Protein AF-A0A934N5L2-F1 (afdb_monomer_lite)

Secondary structure (DSSP, 8-state):
--GGGGPPPEEETTEEEEEEEEEEE--EEEEEEE-TT-S-EEEEEEEE---EEEEEEEEESTTHHHHHHHHHHHHHSSS-EEEEETTTEEEEEEEEEEEEE--TTSTTEEEEEEEEEE-----PPPP---HHHHHHHHHHHHHHHHHHHHHHH---TT--HHHHHHHHHHHHHHHHHHHHHHHHHHHHHHHHHHHHHHHHHHHHTHHHHHT-HHHHHHHHHHHHHHHHHHHHHHHHHHHHHHHHHHHIIIIIIHHHHHHHHHHHHHHHHHHHHHHHHHHHHHHHHHHHHHHHHHHHHHHHHHHHHHHHHHHHHHHHHHHHHHHHHHHHHHHHHHHHHHHHHHHHHHHHHHHHHHHHHHHHHHHHHHHHHHHHHHHHHHHHHHHHHHHTTGGG-----------------TTTTSSSGGGGTTSSSSSGGGGGGTHHHHHHHHHHHHHHHHHHHHHHHHHHHHHHHHHHHHHHHHHHHHHHHHHHHHHHHHHHHHHHHHHHHHHHHHHHHHHHHHHHHHHHH-TTS-SBHHHHHHHHHHHHHHHHHHHHT--HHHHHHHHHHHHHHHHHHHHHGGGSBPEEEE--SS-B-HHHHHHHHHS-GGGHHHHHHHTT-S-TT-BPTTS-EEEE-

Sequence (629 aa):
MTWRNRLQQGSFREIAFFTDQASGQAGRRVAVHEYPQQEAYFAEDLGKKAETERLKMFVSGEDYDLTRDRLMKALNKPGVGKLVHPYLGSMMIQVTDYDWTISTQRGGYCEFNVQYVRAGKRSYPLSSNNSASILSAAIVKAKDTVSKDFAKTFSVDNTASFVEDAARQQLSEGVAVLRTLNGQITGYLNPLSNVANKIDDFVDELDDKLVQPKALADALNSVVEEVFDDMDEMKTVLSGYQHTLDTFVTTTVIGSINDVTTALVTEVNTVIGGIDETATKLTTQMSSAIDVVSTTLTTQVDALVDEIEGATEALAQDINSAVEETVTSLSTQVNSVVDDITTTLSSEVTRVTGQIDELATLLEEQVDEADEALNGLTTSLTENVNAAKQTVDAMVVSLAAETKAVINDAVLALETEVSRVVAEAGDEAASLATDVEALIEEMETRLTDQVKTVIVETTESITTQANAVMNKANAMVASINAELKKEIKTFNRQQEALNSAAMNTLFTATSTLAMAKSMVEQNGLFTTLSEAKKARDLVLSHIDELIEVGTDEAYEAWADLQTAIMRRLDELEPNLAKEAKTQIEQSMPALVMAYDLYGDARRELEFIRRNGIVHPCIVPAGVDLEVLQ

pLDDT: mean 71.9, std 15.27, range [33.72, 94.75]

Radius of gyration: 75.81 Å; chains: 1; bounding box: 177×74×229 Å

Structure (mmCIF, N/CA/C/O backbone):
data_AF-A0A934N5L2-F1
#
_entry.id   AF-A0A934N5L2-F1
#
loop_
_atom_site.group_PDB
_atom_site.id
_atom_site.type_symbol
_atom_site.label_atom_id
_atom_site.label_alt_id
_atom_site.label_comp_id
_atom_si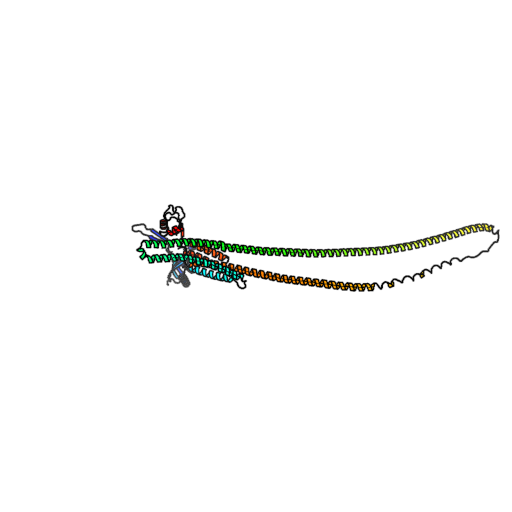te.label_asym_id
_atom_site.label_entity_id
_atom_site.label_seq_id
_atom_site.pdbx_PDB_ins_code
_atom_site.Cartn_x
_atom_site.Cartn_y
_atom_site.Cartn_z
_atom_site.occupancy
_atom_site.B_iso_or_equiv
_atom_site.auth_seq_id
_atom_site.auth_comp_id
_atom_site.auth_asym_id
_atom_site.auth_atom_id
_atom_site.pdbx_PDB_model_num
ATOM 1 N N . MET A 1 1 ? -40.287 -7.059 -64.750 1.00 53.28 1 MET A N 1
ATOM 2 C CA . MET A 1 1 ? -40.037 -5.682 -65.243 1.00 53.28 1 MET A CA 1
ATOM 3 C C . MET A 1 1 ? -39.178 -5.755 -66.497 1.00 53.28 1 MET A C 1
ATOM 5 O O . MET A 1 1 ? -38.284 -6.590 -66.544 1.00 53.28 1 MET A O 1
ATOM 9 N N . THR A 1 2 ? -39.439 -4.919 -67.500 1.00 67.44 2 THR A N 1
ATOM 10 C CA . THR A 1 2 ? -38.643 -4.821 -68.739 1.00 67.44 2 THR A CA 1
ATOM 11 C C . THR A 1 2 ? -37.287 -4.150 -68.511 1.00 67.44 2 THR A C 1
ATOM 13 O O . THR A 1 2 ? -37.140 -3.350 -67.591 1.00 67.44 2 THR A O 1
ATOM 16 N N . TRP A 1 3 ? -36.296 -4.429 -69.370 1.00 67.25 3 TRP A N 1
ATOM 17 C CA . TRP A 1 3 ? -34.944 -3.849 -69.265 1.00 67.25 3 TRP A CA 1
ATOM 18 C C . TRP A 1 3 ? -34.944 -2.314 -69.273 1.00 67.25 3 TRP A C 1
ATOM 20 O O . TRP A 1 3 ? -34.196 -1.709 -68.512 1.00 67.25 3 TRP A O 1
ATOM 30 N N . ARG A 1 4 ? -35.849 -1.699 -70.049 1.00 65.12 4 ARG A N 1
ATOM 31 C CA . ARG A 1 4 ? -36.076 -0.243 -70.099 1.00 65.12 4 ARG A CA 1
ATOM 32 C C . ARG A 1 4 ? -36.361 0.365 -68.721 1.00 65.12 4 ARG A C 1
ATOM 34 O O . ARG A 1 4 ? -35.902 1.461 -68.440 1.00 65.12 4 ARG A O 1
ATOM 41 N N . ASN A 1 5 ? -37.036 -0.370 -67.836 1.00 66.00 5 ASN A N 1
ATOM 42 C CA . ASN A 1 5 ? -37.403 0.075 -66.487 1.00 66.00 5 ASN A CA 1
ATOM 43 C C . ASN A 1 5 ? -36.238 -0.041 -65.483 1.00 66.00 5 ASN A C 1
ATOM 45 O O . ASN A 1 5 ? -36.429 0.232 -64.303 1.00 66.00 5 ASN A O 1
ATOM 49 N N . ARG A 1 6 ? -35.057 -0.499 -65.924 1.00 66.88 6 ARG A N 1
ATOM 50 C CA . ARG A 1 6 ? -33.825 -0.573 -65.119 1.00 66.88 6 ARG A CA 1
ATOM 51 C C . ARG A 1 6 ? -32.748 0.411 -65.586 1.00 66.88 6 ARG A C 1
ATOM 53 O O . ARG A 1 6 ? -31.688 0.460 -64.972 1.00 66.88 6 ARG A O 1
ATOM 60 N N . LEU A 1 7 ? -33.000 1.166 -66.658 1.00 71.38 7 LEU A N 1
ATOM 61 C CA . LEU A 1 7 ? -32.093 2.214 -67.116 1.00 71.38 7 LEU A CA 1
ATOM 62 C C . LEU A 1 7 ? -32.158 3.387 -66.137 1.00 71.38 7 LEU A C 1
ATOM 64 O O . LEU A 1 7 ? -33.215 3.985 -65.947 1.00 71.38 7 LEU A O 1
ATOM 68 N N . GLN A 1 8 ? -31.025 3.709 -65.521 1.00 72.31 8 GLN A N 1
ATOM 69 C CA . GLN A 1 8 ? -30.865 4.928 -64.731 1.00 72.31 8 GLN A CA 1
ATOM 70 C C . GLN A 1 8 ? -30.367 6.066 -65.628 1.00 72.31 8 GLN A C 1
ATOM 72 O O . GLN A 1 8 ? -29.731 5.816 -66.654 1.00 72.31 8 GLN A O 1
ATOM 77 N N . GLN A 1 9 ? -30.636 7.316 -65.244 1.00 82.94 9 GLN A N 1
ATOM 78 C CA . GLN A 1 9 ? -30.026 8.466 -65.909 1.00 82.94 9 GLN A CA 1
ATOM 79 C C . GLN A 1 9 ? -28.503 8.394 -65.743 1.00 82.94 9 GLN A C 1
ATOM 81 O O . GLN A 1 9 ? -28.001 8.117 -64.650 1.00 82.94 9 GLN A O 1
ATOM 86 N N . GLY A 1 10 ? -27.771 8.611 -66.836 1.00 87.50 10 GLY A N 1
ATOM 87 C CA . GLY A 1 10 ? -26.315 8.596 -66.803 1.00 87.50 10 GLY A CA 1
ATOM 88 C C . GLY A 1 10 ? -25.800 9.757 -65.964 1.00 87.50 10 GLY A C 1
ATOM 89 O O . GLY A 1 10 ? -26.337 10.859 -66.052 1.00 87.50 10 GLY A O 1
ATOM 90 N N . SER A 1 11 ? -24.783 9.531 -65.135 1.00 90.69 11 SER A N 1
ATOM 91 C CA . SER A 1 11 ? -24.089 10.638 -64.469 1.00 90.69 11 SER A CA 1
ATOM 92 C C . SER A 1 11 ? -22.627 10.329 -64.178 1.00 90.69 11 SER A C 1
ATOM 94 O O . SER A 1 11 ? -22.262 9.192 -63.879 1.00 90.69 11 SER A O 1
ATOM 96 N N . PHE A 1 12 ? -21.770 11.345 -64.258 1.00 90.69 12 PHE A N 1
ATOM 97 C CA . PHE A 1 12 ? -20.365 11.251 -63.867 1.00 90.69 12 PHE A CA 1
ATOM 98 C C . PHE A 1 12 ? -20.057 12.335 -62.844 1.00 90.69 12 PHE A C 1
ATOM 100 O O . PHE A 1 12 ? -20.289 13.514 -63.102 1.00 90.69 12 PHE A O 1
ATOM 107 N N . ARG A 1 13 ? -19.569 11.926 -61.663 1.00 89.56 13 ARG A N 1
ATOM 108 C CA . ARG A 1 13 ? -19.394 12.816 -60.499 1.00 89.56 13 ARG A CA 1
ATOM 109 C C . ARG A 1 13 ? -20.641 13.692 -60.274 1.00 89.56 13 ARG A C 1
ATOM 111 O O . ARG A 1 13 ? -20.545 14.906 -60.150 1.00 89.56 13 ARG A O 1
ATOM 118 N N . GLU A 1 14 ? -21.801 13.027 -60.271 1.00 87.69 14 GLU A N 1
ATOM 119 C CA . GLU A 1 14 ? -23.146 13.580 -60.012 1.00 87.69 14 GLU A CA 1
ATOM 120 C C . GLU A 1 14 ? -23.700 14.538 -61.086 1.00 87.69 14 GLU A C 1
ATOM 122 O O . GLU A 1 14 ? -24.861 14.931 -61.016 1.00 87.69 14 GLU A O 1
ATOM 127 N N . ILE A 1 15 ? -22.941 14.830 -62.147 1.00 88.94 15 ILE A N 1
ATOM 128 C CA . ILE A 1 15 ? -23.426 15.596 -63.302 1.00 88.94 15 ILE A CA 1
ATOM 129 C C . ILE A 1 15 ? -24.113 14.647 -64.280 1.00 88.94 15 ILE A C 1
ATOM 131 O O . ILE A 1 15 ? -23.499 13.688 -64.752 1.00 88.94 15 ILE A O 1
ATOM 135 N N . ALA A 1 16 ? -25.384 14.916 -64.578 1.00 88.38 16 ALA A N 1
ATOM 136 C CA . ALA A 1 16 ? -26.198 14.092 -65.461 1.00 88.38 16 ALA A CA 1
ATOM 137 C C . ALA A 1 16 ? -25.820 14.243 -66.947 1.00 88.38 16 ALA A C 1
ATOM 139 O O . ALA A 1 16 ? -25.494 15.333 -67.416 1.00 88.38 16 ALA A O 1
ATOM 140 N N . PHE A 1 17 ? -25.924 13.143 -67.694 1.00 89.81 17 PHE A N 1
ATOM 141 C CA . PHE A 1 17 ? -25.752 13.076 -69.144 1.00 89.81 17 PHE A CA 1
ATOM 142 C C . PHE A 1 17 ? -26.721 12.057 -69.765 1.00 89.81 17 PHE A C 1
ATOM 144 O O . PHE A 1 17 ? -27.240 11.160 -69.093 1.00 89.81 17 PHE A O 1
ATOM 151 N N . PHE A 1 18 ? -26.920 12.154 -71.076 1.00 87.56 18 PHE A N 1
ATOM 152 C CA . PHE A 1 18 ? -27.584 11.128 -71.879 1.00 87.56 18 PHE A CA 1
ATOM 153 C C . PHE A 1 18 ? -26.541 10.249 -72.582 1.00 87.56 18 PHE A C 1
ATOM 155 O O . PHE A 1 18 ? -25.443 10.709 -72.884 1.00 87.56 18 PHE A O 1
ATOM 162 N N . THR A 1 19 ? -26.855 8.977 -72.830 1.00 85.69 19 THR A N 1
ATOM 163 C CA . THR A 1 19 ? -25.956 8.036 -73.522 1.00 85.69 19 THR A CA 1
ATOM 164 C C . THR A 1 19 ? -26.454 7.774 -74.934 1.00 85.69 19 THR A C 1
ATOM 166 O O . THR A 1 19 ? -27.602 7.376 -75.108 1.00 85.69 19 THR A O 1
ATOM 169 N N . ASP A 1 20 ? -25.565 7.941 -75.911 1.00 84.44 20 ASP A N 1
ATOM 170 C CA . ASP A 1 20 ? -25.785 7.563 -77.309 1.00 84.44 20 ASP A CA 1
ATOM 171 C C . ASP A 1 20 ? -25.243 6.147 -77.569 1.00 84.44 20 ASP A C 1
ATOM 173 O O . ASP A 1 20 ? -25.974 5.251 -77.987 1.00 84.44 20 ASP A O 1
ATOM 177 N N . GLN A 1 21 ? -23.978 5.896 -77.208 1.00 84.06 21 GLN A N 1
ATOM 178 C CA . GLN A 1 21 ? -23.312 4.610 -77.431 1.00 84.06 21 GLN A CA 1
ATOM 179 C C . GLN A 1 21 ? -22.372 4.249 -76.274 1.00 84.06 21 GLN A C 1
ATOM 181 O O . GLN A 1 21 ? -21.679 5.104 -75.730 1.00 84.06 21 GLN A O 1
ATOM 186 N N . ALA A 1 22 ? -22.296 2.963 -75.934 1.00 84.06 22 ALA A N 1
ATOM 187 C CA . ALA A 1 22 ? -21.288 2.413 -75.031 1.00 84.06 22 ALA A CA 1
ATOM 188 C C . ALA A 1 22 ? -20.565 1.245 -75.715 1.00 84.06 22 ALA A C 1
ATOM 190 O O . ALA A 1 22 ? -21.189 0.446 -76.413 1.00 84.06 22 ALA A O 1
ATOM 191 N N . SER A 1 23 ? -19.251 1.151 -75.526 1.00 83.12 23 SER A N 1
ATOM 192 C CA . SER A 1 23 ? -18.405 0.088 -76.079 1.00 83.12 23 SER A CA 1
ATOM 193 C C . SER A 1 23 ? -17.188 -0.152 -75.182 1.00 83.12 23 SER A C 1
ATOM 195 O O . SER A 1 23 ? -16.874 0.667 -74.320 1.00 83.12 23 SER A O 1
ATOM 197 N N . GLY A 1 24 ? -16.477 -1.262 -75.365 1.00 82.12 24 GLY A N 1
ATOM 198 C CA . GLY A 1 24 ? -15.256 -1.518 -74.607 1.00 82.12 24 GLY A CA 1
ATOM 199 C C . GLY A 1 24 ? -14.508 -2.757 -75.066 1.00 82.12 24 GLY A C 1
ATOM 200 O O . GLY A 1 24 ? -15.051 -3.600 -75.779 1.00 82.12 24 GLY A O 1
ATOM 201 N N . GLN A 1 25 ? -13.250 -2.855 -74.646 1.00 77.38 25 GLN A N 1
ATOM 202 C CA . GLN A 1 25 ? -12.396 -4.017 -74.868 1.00 77.38 25 GLN A CA 1
ATOM 203 C C . GLN A 1 25 ? -12.019 -4.647 -73.525 1.00 77.38 25 GLN A C 1
ATOM 205 O O . GLN A 1 25 ? -11.412 -4.003 -72.667 1.00 77.38 25 GLN A O 1
ATOM 210 N N . ALA A 1 26 ? -12.360 -5.925 -73.376 1.00 75.19 26 ALA A N 1
ATOM 211 C CA . ALA A 1 26 ? -12.027 -6.764 -72.233 1.00 75.19 26 ALA A CA 1
ATOM 212 C C . ALA A 1 26 ? -11.230 -7.993 -72.694 1.00 75.19 26 ALA A C 1
ATOM 214 O O . ALA A 1 26 ? -11.285 -8.379 -73.861 1.00 75.19 26 ALA A O 1
ATOM 215 N N . GLY A 1 27 ? -10.477 -8.605 -71.782 1.00 80.69 27 GLY A N 1
ATOM 216 C CA . GLY A 1 27 ? -9.679 -9.794 -72.072 1.00 80.69 27 GLY A CA 1
ATOM 217 C C . GLY A 1 27 ? -8.611 -10.055 -71.015 1.00 80.69 27 GLY A C 1
ATOM 218 O O . GLY A 1 27 ? -8.609 -9.455 -69.936 1.00 80.69 27 GLY A O 1
ATOM 219 N N . ARG A 1 28 ? -7.674 -10.942 -71.343 1.00 82.56 28 ARG A N 1
ATOM 220 C CA . ARG A 1 28 ? -6.502 -11.269 -70.520 1.00 82.56 28 ARG A CA 1
ATOM 221 C C . ARG A 1 28 ? -5.223 -10.925 -71.283 1.00 82.56 28 ARG A C 1
ATOM 223 O O . ARG A 1 28 ? -5.256 -10.757 -72.503 1.00 82.56 28 ARG A O 1
ATOM 230 N N . ARG A 1 29 ? -4.122 -10.711 -70.566 1.00 82.88 29 ARG A N 1
ATOM 231 C CA . ARG A 1 29 ? -2.786 -10.656 -71.161 1.00 82.88 29 ARG A CA 1
ATOM 232 C C . ARG A 1 29 ? -2.342 -12.101 -71.338 1.00 82.88 29 ARG A C 1
ATOM 234 O O . ARG A 1 29 ? -2.406 -12.860 -70.381 1.00 82.88 29 ARG A O 1
ATOM 241 N N . VAL A 1 30 ? -1.932 -12.468 -72.543 1.00 82.75 30 VAL A N 1
ATOM 242 C CA . VAL A 1 30 ? -1.447 -13.814 -72.843 1.00 82.75 30 VAL A CA 1
ATOM 243 C C . VAL A 1 30 ? -0.127 -13.670 -73.583 1.00 82.75 30 VAL A C 1
ATOM 245 O O . VAL A 1 30 ? -0.075 -12.937 -74.573 1.00 82.75 30 VAL A O 1
ATOM 248 N N . ALA A 1 31 ? 0.924 -14.318 -73.090 1.00 81.19 31 ALA A N 1
ATOM 249 C CA . ALA A 1 31 ? 2.164 -14.495 -73.834 1.00 81.19 31 ALA A CA 1
ATOM 250 C C . ALA A 1 31 ? 2.048 -15.785 -74.651 1.00 81.19 31 ALA A C 1
ATOM 252 O O . ALA A 1 31 ? 1.687 -16.828 -74.111 1.00 81.19 31 ALA A O 1
ATOM 253 N N . VAL A 1 32 ? 2.299 -15.705 -75.957 1.00 86.69 32 VAL A N 1
ATOM 254 C CA . VAL A 1 32 ? 2.282 -16.872 -76.846 1.00 86.69 32 VAL A CA 1
ATOM 2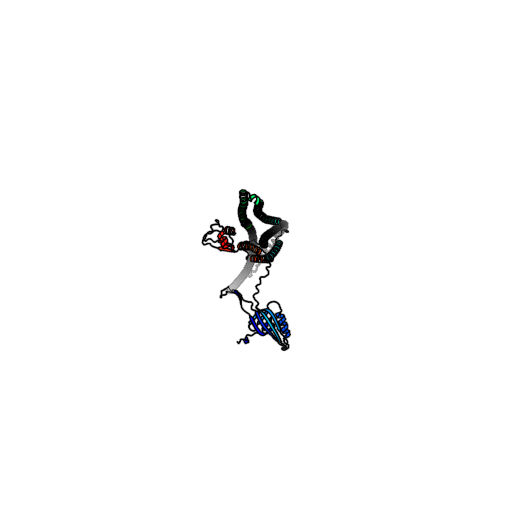55 C C . VAL A 1 32 ? 3.722 -17.237 -77.172 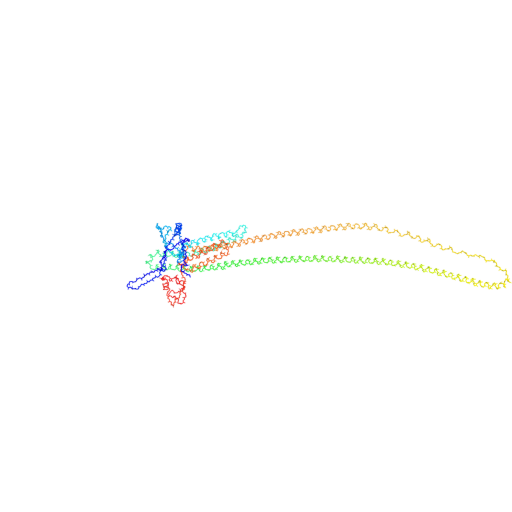1.00 86.69 32 VAL A C 1
ATOM 257 O O . VAL A 1 32 ? 4.490 -16.395 -77.635 1.00 86.69 32 VAL A O 1
ATOM 260 N N . HIS A 1 33 ? 4.077 -18.486 -76.896 1.00 81.94 33 HIS A N 1
ATOM 261 C CA . HIS A 1 33 ? 5.398 -19.053 -77.116 1.00 81.94 33 HIS A CA 1
ATOM 262 C C . HIS A 1 33 ? 5.305 -20.042 -78.277 1.00 81.94 33 HIS A C 1
ATOM 264 O O . HIS A 1 33 ? 4.678 -21.099 -78.169 1.00 81.94 33 HIS A O 1
ATOM 270 N N . GLU A 1 34 ? 5.907 -19.658 -79.398 1.00 84.00 34 GLU A N 1
ATOM 271 C CA . GLU A 1 34 ? 5.961 -20.434 -80.635 1.00 84.00 34 GLU A CA 1
ATOM 272 C C . GLU A 1 34 ? 7.341 -21.096 -80.749 1.00 84.00 34 GLU A C 1
ATOM 274 O O . GLU A 1 34 ? 8.369 -20.438 -80.567 1.00 84.00 34 GLU A O 1
ATOM 279 N N . TYR A 1 35 ? 7.375 -22.399 -81.038 1.00 78.62 35 TYR A N 1
ATOM 280 C CA . TYR A 1 35 ? 8.614 -23.177 -81.109 1.00 78.62 35 TYR A CA 1
ATOM 281 C C . TYR A 1 35 ? 8.936 -23.557 -82.567 1.00 78.62 35 TYR A C 1
ATOM 283 O O . TYR A 1 35 ? 8.044 -24.019 -83.284 1.00 78.62 35 TYR A O 1
ATOM 291 N N . PRO A 1 36 ? 10.189 -23.397 -83.042 1.00 75.44 36 PRO A N 1
ATOM 292 C CA . PRO A 1 36 ? 10.544 -23.712 -84.424 1.00 75.44 36 PRO A CA 1
ATOM 293 C C . PRO A 1 36 ? 10.190 -25.150 -84.828 1.00 75.44 36 PRO A C 1
ATOM 295 O O . PRO A 1 36 ? 10.470 -26.096 -84.097 1.00 75.44 36 PRO A O 1
ATOM 298 N N . GLN A 1 37 ? 9.617 -25.301 -86.027 1.00 69.88 37 GLN A N 1
ATOM 299 C CA . GLN A 1 37 ? 9.173 -26.579 -86.611 1.00 69.88 37 GLN A CA 1
ATOM 300 C C . GLN A 1 37 ? 8.076 -27.333 -85.828 1.00 69.88 37 GLN A C 1
ATOM 302 O O . GLN A 1 37 ? 7.830 -28.502 -86.117 1.00 69.88 37 GLN A O 1
ATOM 307 N N . GLN A 1 38 ? 7.374 -26.684 -84.892 1.00 77.62 38 GLN A N 1
ATOM 308 C CA . GLN A 1 38 ? 6.183 -27.245 -84.244 1.00 77.62 38 GLN A CA 1
ATOM 309 C C . GLN A 1 38 ? 4.919 -26.481 -84.655 1.00 77.62 38 GLN A C 1
ATOM 311 O O . GLN A 1 38 ? 4.909 -25.256 -84.695 1.00 77.62 38 GLN A O 1
ATOM 316 N N . GLU A 1 39 ? 3.832 -27.209 -84.927 1.00 74.06 39 GLU A N 1
ATOM 317 C CA . GLU A 1 39 ? 2.498 -26.625 -85.162 1.00 74.06 39 GLU A CA 1
ATOM 318 C C . GLU A 1 39 ? 1.743 -26.334 -83.847 1.00 74.06 39 GLU A C 1
ATOM 320 O O . GLU A 1 39 ? 0.674 -25.725 -83.853 1.00 74.06 39 GLU A O 1
ATOM 325 N N . ALA A 1 40 ? 2.300 -26.762 -82.708 1.00 66.94 40 ALA A N 1
ATOM 326 C CA . ALA A 1 40 ? 1.777 -26.502 -81.373 1.00 66.94 40 ALA A CA 1
ATOM 327 C C . ALA A 1 40 ? 2.488 -25.303 -80.722 1.00 66.94 40 ALA A C 1
ATOM 329 O O . ALA A 1 40 ? 3.711 -25.182 -80.776 1.00 66.94 40 ALA A O 1
ATOM 330 N N . TYR A 1 41 ? 1.709 -24.448 -80.062 1.00 81.88 41 TYR A N 1
ATOM 331 C CA . TYR A 1 41 ? 2.167 -23.256 -79.349 1.00 81.88 41 TYR A CA 1
ATOM 332 C C . TYR A 1 41 ? 1.695 -23.293 -77.890 1.00 81.88 41 TYR A C 1
ATOM 334 O O . TYR A 1 41 ? 0.636 -23.845 -77.582 1.00 81.88 41 TYR A O 1
ATOM 342 N N . PHE A 1 42 ? 2.465 -22.689 -76.984 1.00 81.12 42 PHE A N 1
ATOM 343 C CA . PHE A 1 42 ? 2.082 -22.530 -75.577 1.00 81.12 42 PHE A CA 1
ATOM 344 C C . PHE A 1 42 ? 1.564 -21.110 -75.311 1.00 81.12 42 PHE A C 1
ATOM 346 O O . PHE A 1 42 ? 2.017 -20.153 -75.936 1.00 81.12 42 PHE A O 1
ATOM 353 N N . ALA A 1 43 ? 0.601 -20.966 -74.400 1.00 82.62 43 ALA A N 1
ATOM 354 C CA . ALA A 1 43 ? -0.070 -19.701 -74.111 1.00 82.62 43 ALA A CA 1
ATOM 355 C C . ALA A 1 43 ? -0.133 -19.456 -72.593 1.00 82.62 43 ALA A C 1
ATOM 357 O O . ALA A 1 43 ? -0.959 -20.048 -71.899 1.00 82.62 43 ALA A O 1
ATOM 358 N N . GLU A 1 44 ? 0.736 -18.583 -72.082 1.00 81.50 44 GLU A N 1
ATOM 359 C CA . GLU A 1 44 ? 0.822 -18.244 -70.659 1.00 81.50 44 GLU A CA 1
ATOM 360 C C . GLU A 1 44 ? -0.108 -17.072 -70.307 1.00 81.50 44 GLU A C 1
ATOM 362 O O . GLU A 1 44 ? -0.069 -16.014 -70.938 1.00 81.50 44 GLU A O 1
ATOM 367 N N . ASP A 1 45 ? -0.946 -17.236 -69.280 1.00 81.50 45 ASP A N 1
ATOM 368 C CA . ASP A 1 45 ? -1.931 -16.237 -68.855 1.00 81.50 45 ASP A CA 1
ATOM 369 C C . ASP A 1 45 ? -1.348 -15.252 -67.825 1.00 81.50 45 ASP A C 1
ATOM 371 O O . ASP A 1 45 ? -1.404 -15.464 -66.613 1.00 81.50 45 ASP A O 1
ATOM 375 N N . LEU A 1 46 ? -0.861 -14.113 -68.318 1.00 77.81 46 LEU A N 1
ATOM 376 C CA . LEU A 1 46 ? -0.299 -13.004 -67.534 1.00 77.81 46 LEU A CA 1
ATOM 377 C C . LEU A 1 46 ? -1.382 -12.097 -66.898 1.00 77.81 46 LEU A C 1
ATOM 379 O O . LEU A 1 46 ? -1.206 -10.882 -66.728 1.00 77.81 46 LEU A O 1
ATOM 383 N N . GL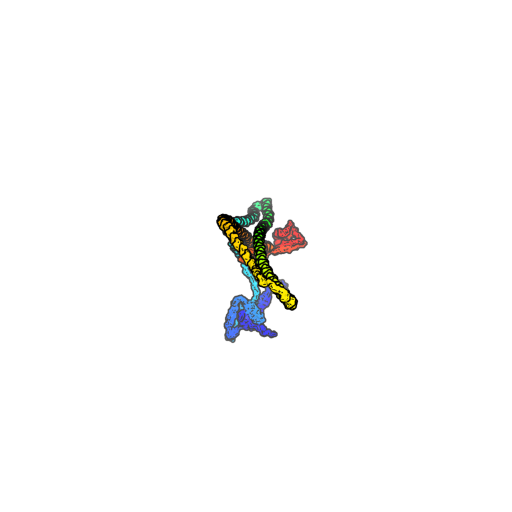Y A 1 47 ? -2.534 -12.676 -66.553 1.00 77.06 47 GLY A N 1
ATOM 384 C CA . GLY A 1 47 ? -3.602 -12.044 -65.783 1.00 77.06 47 GLY A CA 1
ATOM 385 C C . GLY A 1 47 ? -4.553 -11.154 -66.591 1.00 77.06 47 GLY A C 1
ATOM 386 O O . GLY A 1 47 ? -4.474 -11.009 -67.811 1.00 77.06 47 GLY A O 1
ATOM 387 N N . LYS A 1 48 ? -5.514 -10.529 -65.900 1.00 76.00 48 LYS A N 1
ATOM 388 C CA . LYS A 1 48 ? -6.551 -9.710 -66.551 1.00 76.00 48 LYS A CA 1
ATOM 389 C C . LYS A 1 48 ? -5.940 -8.479 -67.243 1.00 76.00 48 LYS A C 1
ATOM 391 O O . LYS A 1 48 ? -5.176 -7.726 -66.636 1.00 76.00 48 LYS A O 1
ATOM 396 N N . LYS A 1 49 ? -6.309 -8.239 -68.507 1.00 77.06 49 LYS A N 1
ATOM 397 C CA . LYS A 1 49 ? -5.954 -7.009 -69.232 1.00 77.06 49 LYS A CA 1
ATOM 398 C C . LYS A 1 49 ? -6.782 -5.852 -68.664 1.00 77.06 49 LYS A C 1
ATOM 400 O O . LYS A 1 49 ? -7.934 -6.050 -68.284 1.00 77.06 49 LYS A O 1
ATOM 405 N N . ALA A 1 50 ? -6.208 -4.650 -68.608 1.00 69.38 50 ALA A N 1
ATOM 406 C CA . ALA A 1 50 ? -6.946 -3.463 -68.185 1.00 69.38 50 ALA A CA 1
ATOM 407 C C . ALA A 1 50 ? -8.125 -3.209 -69.142 1.00 69.38 50 ALA A C 1
ATOM 409 O O . ALA A 1 50 ? -7.923 -2.939 -70.328 1.00 69.38 50 ALA A O 1
ATOM 410 N N . GLU A 1 51 ? -9.348 -3.336 -68.627 1.00 78.81 51 GLU A N 1
ATOM 411 C CA . GLU A 1 51 ? -10.575 -3.098 -69.388 1.00 78.81 51 GLU A CA 1
ATOM 412 C C . GLU A 1 51 ? -10.657 -1.621 -69.748 1.00 78.81 51 GLU A C 1
ATOM 414 O O . GLU A 1 51 ? -10.697 -0.760 -68.867 1.00 78.81 51 GLU A O 1
ATOM 419 N N . THR A 1 52 ? -10.647 -1.349 -71.050 1.00 81.25 52 THR A N 1
ATOM 420 C CA . THR A 1 52 ? -10.708 0.006 -71.592 1.00 81.25 52 THR A CA 1
ATOM 421 C C . THR A 1 52 ? -12.059 0.182 -72.262 1.00 81.25 52 THR A C 1
ATOM 423 O O . THR A 1 52 ? -12.361 -0.474 -73.261 1.00 81.25 52 THR A O 1
ATOM 426 N N . GLU A 1 53 ? -12.885 1.037 -71.678 1.00 88.12 53 GLU A N 1
ATOM 427 C CA . GLU A 1 53 ? -14.254 1.311 -72.105 1.00 88.12 53 GLU A CA 1
ATOM 428 C C . GLU A 1 53 ? -14.337 2.711 -72.729 1.00 88.12 53 GLU A C 1
ATOM 430 O O . GLU A 1 53 ? -13.532 3.599 -72.434 1.00 88.12 53 GLU A O 1
ATOM 435 N N . ARG A 1 54 ? -15.299 2.895 -73.635 1.00 89.38 54 ARG A N 1
ATOM 436 C CA . ARG A 1 54 ? -15.611 4.160 -74.305 1.00 89.38 54 ARG A CA 1
ATOM 437 C C . ARG A 1 54 ? -17.107 4.415 -74.230 1.00 89.38 54 ARG A C 1
ATOM 439 O O . ARG A 1 54 ? -17.905 3.602 -74.707 1.00 89.38 54 ARG A O 1
ATOM 446 N N . LEU A 1 55 ? -17.470 5.557 -73.659 1.00 91.38 55 LEU A N 1
ATOM 447 C CA . LEU A 1 55 ? -18.848 5.996 -73.484 1.00 91.38 55 LEU A CA 1
ATOM 448 C C . LEU A 1 55 ? -19.073 7.303 -74.245 1.00 91.38 55 LEU A C 1
ATOM 450 O O . LEU A 1 55 ? -18.562 8.357 -73.865 1.00 91.38 55 LEU A O 1
ATOM 454 N N . LYS A 1 56 ? -19.873 7.209 -75.307 1.00 91.12 56 LYS A N 1
ATOM 455 C CA . LYS A 1 56 ? -20.379 8.331 -76.090 1.00 91.12 56 LYS A CA 1
ATOM 456 C C . LYS A 1 56 ? -21.629 8.866 -75.398 1.00 91.12 56 LYS A C 1
ATOM 458 O O . LYS A 1 56 ? -22.692 8.236 -75.404 1.00 91.12 56 LYS A O 1
ATOM 463 N N . MET A 1 57 ? -21.469 10.006 -74.746 1.00 90.88 57 MET A N 1
ATOM 464 C CA . MET A 1 57 ? -22.501 10.703 -73.989 1.00 90.88 57 MET A CA 1
ATOM 465 C C . MET A 1 57 ? -22.765 12.084 -74.591 1.00 90.88 57 MET A C 1
ATOM 467 O O . MET A 1 57 ? -21.943 12.618 -75.331 1.00 90.88 57 MET A O 1
ATOM 471 N N . PHE A 1 58 ? -23.904 12.681 -74.268 1.00 90.88 58 PHE A N 1
ATOM 472 C CA . PHE A 1 58 ? -24.212 14.049 -74.662 1.00 90.88 58 PHE A CA 1
ATOM 473 C C . PHE A 1 58 ? -24.965 14.799 -73.567 1.00 90.88 58 PHE A C 1
ATOM 475 O O . PHE A 1 58 ? -25.668 14.213 -72.738 1.00 90.88 58 PHE A O 1
ATOM 482 N N . VAL A 1 59 ? -24.819 16.120 -73.594 1.00 89.62 59 VAL A N 1
ATOM 483 C CA . VAL A 1 59 ? -25.616 17.067 -72.811 1.00 89.62 59 VAL A CA 1
ATOM 484 C C . VAL A 1 59 ? -26.440 17.906 -73.780 1.00 89.62 59 VAL A C 1
ATOM 486 O O . VAL A 1 59 ? -25.942 18.350 -74.817 1.00 89.62 59 VAL A O 1
ATOM 489 N N . SER A 1 60 ? -27.724 18.077 -73.475 1.00 86.38 60 SER A N 1
ATOM 490 C CA . SER A 1 60 ? -28.657 18.820 -74.318 1.00 86.38 60 SER A CA 1
ATOM 491 C C . SER A 1 60 ? -29.795 19.395 -73.480 1.00 86.38 60 SER A C 1
ATOM 493 O O . SER A 1 60 ? -30.193 18.791 -72.483 1.00 86.38 60 SER A O 1
ATOM 495 N N . GLY A 1 61 ? -30.272 20.575 -73.869 1.00 84.06 61 GLY A N 1
ATOM 496 C CA . GLY A 1 61 ? -31.226 21.390 -73.123 1.00 84.06 61 GLY A CA 1
ATOM 497 C C . GLY A 1 61 ? -30.973 22.879 -73.358 1.00 84.06 61 GLY A C 1
ATOM 498 O O . GLY A 1 61 ? -30.181 23.246 -74.225 1.00 84.06 61 GLY A O 1
ATOM 499 N N . GLU A 1 62 ? -31.634 23.724 -72.571 1.00 83.19 62 GLU A N 1
ATOM 500 C CA . GLU A 1 62 ? -31.434 25.179 -72.592 1.00 83.19 62 GLU A CA 1
ATOM 501 C C . GLU A 1 62 ? -30.060 25.526 -71.977 1.00 83.19 62 GLU A C 1
ATOM 503 O O . GLU A 1 62 ? -29.173 26.000 -72.684 1.00 83.19 62 GLU A O 1
ATOM 508 N N . ASP A 1 63 ? -29.806 25.094 -70.734 1.00 85.81 63 ASP A N 1
ATOM 509 C CA . ASP A 1 63 ? -28.518 25.212 -70.017 1.00 85.81 63 ASP A CA 1
ATOM 510 C C . ASP A 1 63 ? -27.457 24.155 -70.429 1.00 85.81 63 ASP A C 1
ATOM 512 O O . ASP A 1 63 ? -26.700 23.628 -69.594 1.00 85.81 63 ASP A O 1
ATOM 516 N N . TYR A 1 64 ? -27.412 23.752 -71.705 1.00 84.81 64 TYR A N 1
ATOM 517 C CA . TYR A 1 64 ? -26.503 22.680 -72.148 1.00 84.81 64 TYR A CA 1
ATOM 518 C C . TYR A 1 64 ? -25.017 23.060 -72.005 1.00 84.81 64 TYR A C 1
ATOM 520 O O . TYR A 1 64 ? -24.179 22.186 -71.791 1.00 84.81 64 TYR A O 1
ATOM 528 N N . ASP A 1 65 ? -24.687 24.349 -72.094 1.00 83.06 65 ASP A N 1
ATOM 529 C CA . ASP A 1 65 ? -23.336 24.906 -72.020 1.00 83.06 65 ASP A CA 1
ATOM 530 C C . ASP A 1 65 ? -22.824 24.984 -70.572 1.00 83.06 65 ASP A C 1
ATOM 532 O O . ASP A 1 65 ? -21.702 24.561 -70.288 1.00 83.06 65 ASP A O 1
ATOM 536 N N . LEU A 1 66 ? -23.673 25.400 -69.628 1.00 88.44 66 LEU A N 1
ATOM 537 C CA . LEU A 1 66 ? -23.396 25.319 -68.192 1.00 88.44 66 LEU A CA 1
ATOM 538 C C . LEU A 1 66 ? -23.201 23.861 -67.753 1.00 88.44 66 LEU A C 1
ATOM 540 O O . LEU A 1 66 ? -22.343 23.561 -66.917 1.00 88.44 66 LEU A O 1
ATOM 544 N N . THR A 1 67 ? -23.971 22.939 -68.335 1.00 85.25 67 THR A N 1
ATOM 545 C CA . THR A 1 67 ? -23.858 21.498 -68.067 1.00 85.25 67 THR A CA 1
ATOM 546 C C . THR A 1 67 ? -22.586 20.909 -68.692 1.00 85.25 67 THR A C 1
ATOM 548 O O . THR A 1 67 ? -21.858 20.184 -68.010 1.00 85.25 67 THR A O 1
ATOM 551 N N . ARG A 1 68 ? -22.251 21.288 -69.936 1.00 91.06 68 ARG A N 1
ATOM 552 C CA . ARG A 1 68 ? -20.983 20.972 -70.623 1.00 91.06 68 ARG A CA 1
ATOM 553 C C . ARG A 1 68 ? -19.782 21.399 -69.783 1.00 91.06 68 ARG A C 1
ATOM 555 O O . ARG A 1 68 ? -18.913 20.577 -69.511 1.00 91.06 68 ARG A O 1
ATOM 562 N N . ASP A 1 69 ? -19.746 22.648 -69.325 1.00 90.19 69 ASP A N 1
ATOM 563 C CA . ASP A 1 69 ? -18.595 23.193 -68.596 1.00 90.19 69 ASP A CA 1
ATOM 564 C C . ASP A 1 69 ? -18.414 22.549 -67.220 1.00 90.19 69 ASP A C 1
ATOM 566 O O . ASP A 1 69 ? -17.283 22.347 -66.769 1.00 90.19 69 ASP A O 1
ATOM 570 N N . ARG A 1 70 ? -19.516 22.181 -66.552 1.00 90.75 70 ARG A N 1
ATOM 571 C CA . ARG A 1 70 ? -19.473 21.354 -65.337 1.00 90.75 70 ARG A CA 1
ATOM 572 C C . ARG A 1 70 ? -18.900 19.970 -65.648 1.00 90.75 70 ARG A C 1
ATOM 574 O O . ARG A 1 70 ? -18.004 19.525 -64.931 1.00 90.75 70 ARG A O 1
ATOM 581 N N . LEU A 1 71 ? -19.363 19.314 -66.715 1.00 89.88 71 LEU A N 1
ATOM 582 C CA . LEU A 1 71 ? -18.912 17.975 -67.100 1.00 89.88 71 LEU A CA 1
ATOM 583 C C . LEU A 1 71 ? -17.426 17.963 -67.493 1.00 89.88 71 LEU A C 1
ATOM 585 O O . LEU A 1 71 ? -16.680 17.137 -66.977 1.00 89.88 71 LEU A O 1
ATOM 589 N N . MET A 1 72 ? -16.954 18.934 -68.281 1.00 91.38 72 MET A N 1
ATOM 590 C CA . MET A 1 72 ? -15.527 19.110 -68.603 1.00 91.38 72 MET A CA 1
ATOM 591 C C . MET A 1 72 ? -14.672 19.310 -67.345 1.00 91.38 72 MET A C 1
ATOM 593 O O . MET A 1 72 ? -13.643 18.656 -67.181 1.00 91.38 72 MET A O 1
ATOM 597 N N . LYS A 1 73 ? -15.114 20.153 -66.399 1.00 90.38 73 LYS A N 1
ATOM 598 C CA . LYS A 1 73 ? -14.431 20.332 -65.103 1.00 90.38 73 LYS A CA 1
ATOM 599 C C . LYS A 1 73 ? -14.408 19.042 -64.277 1.00 90.38 73 LYS A C 1
ATOM 601 O O . LYS A 1 73 ? -13.419 18.775 -63.597 1.00 90.38 73 LYS A O 1
ATOM 606 N N . ALA A 1 74 ? -15.456 18.222 -64.345 1.00 90.44 74 ALA A N 1
ATOM 607 C CA . ALA A 1 74 ? -15.501 16.933 -63.665 1.00 90.44 74 ALA A CA 1
ATOM 608 C C . ALA A 1 74 ? -14.623 15.863 -64.329 1.00 90.44 74 ALA A C 1
ATOM 610 O O . ALA A 1 74 ? -14.005 15.092 -63.597 1.00 90.44 74 ALA A O 1
ATOM 611 N N . LEU A 1 75 ? -14.532 15.828 -65.662 1.00 89.44 75 LEU A N 1
ATOM 612 C CA . LEU A 1 75 ? -13.623 14.954 -66.418 1.00 89.44 75 LEU A CA 1
ATOM 613 C C . LEU A 1 75 ? -12.151 15.327 -66.158 1.00 89.44 75 LEU A C 1
ATOM 615 O O . LEU A 1 75 ? -11.341 14.445 -65.892 1.00 89.44 75 LEU A O 1
ATOM 619 N N . ASN A 1 76 ? -11.831 16.626 -66.122 1.00 89.38 76 ASN A N 1
ATOM 620 C CA . ASN A 1 76 ? -10.475 17.140 -65.880 1.00 89.38 76 ASN A CA 1
ATOM 621 C C . ASN A 1 76 ? -10.008 17.056 -64.411 1.00 89.38 76 ASN A C 1
ATOM 623 O O . ASN A 1 76 ? -8.816 17.190 -64.137 1.00 89.38 76 ASN A O 1
ATOM 627 N N . LYS A 1 77 ? -10.914 16.880 -63.438 1.00 86.50 77 LYS A N 1
ATOM 628 C CA . LYS A 1 77 ? -10.550 16.820 -62.010 1.00 86.50 77 LYS A CA 1
ATOM 629 C C . LYS A 1 77 ? -9.734 15.541 -61.720 1.00 86.50 77 LYS A C 1
ATOM 631 O O . LYS A 1 77 ? -10.203 14.452 -62.057 1.00 86.50 77 LYS A O 1
ATOM 636 N N . PRO A 1 78 ? -8.561 15.621 -61.062 1.00 79.81 78 PRO A N 1
ATOM 637 C CA . PRO A 1 78 ? -7.670 14.471 -60.894 1.00 79.81 78 PRO A CA 1
ATOM 638 C C . PRO A 1 78 ? -8.272 13.328 -60.060 1.00 79.81 78 PRO A C 1
ATOM 640 O O . PRO A 1 78 ? -9.215 13.511 -59.283 1.00 79.81 78 PRO A O 1
ATOM 643 N N . GLY A 1 79 ? -7.689 12.138 -60.218 1.00 80.38 79 GLY A N 1
ATOM 644 C CA . GLY A 1 79 ? -8.093 10.914 -59.525 1.00 80.38 79 GLY A CA 1
ATOM 645 C C . GLY A 1 79 ? -9.428 10.332 -59.999 1.00 80.38 79 GLY A C 1
ATOM 646 O O . GLY A 1 79 ? -10.084 10.860 -60.900 1.00 80.38 79 GLY A O 1
ATOM 647 N N . VAL A 1 80 ? -9.834 9.231 -59.365 1.00 85.81 80 VAL A N 1
ATOM 648 C CA . VAL A 1 80 ? -11.001 8.435 -59.771 1.00 85.81 80 VAL A CA 1
ATOM 649 C C . VAL A 1 80 ? -12.332 9.168 -59.568 1.00 85.81 80 VAL A C 1
ATOM 651 O O . VAL A 1 80 ? -12.494 9.990 -58.661 1.00 85.81 80 VAL A O 1
ATOM 654 N N . GLY A 1 81 ? -13.311 8.866 -60.417 1.00 87.50 81 GLY A N 1
ATOM 655 C CA . GLY A 1 81 ? -14.665 9.411 -60.360 1.00 87.50 81 GLY A CA 1
ATOM 656 C C . GLY A 1 81 ? -15.729 8.318 -60.387 1.00 87.50 81 GLY A C 1
ATOM 657 O O . GLY A 1 81 ? -15.543 7.269 -61.002 1.00 87.50 81 GLY A O 1
ATOM 658 N N . LYS A 1 82 ? -16.858 8.576 -59.722 1.00 90.56 82 LYS A N 1
ATOM 659 C CA . LYS A 1 82 ? -18.044 7.717 -59.775 1.00 90.56 82 LYS A CA 1
ATOM 660 C C . LYS A 1 82 ? -18.771 7.943 -61.101 1.00 90.56 82 LYS A C 1
ATOM 662 O O . LYS A 1 82 ? -19.211 9.061 -61.370 1.00 90.56 82 LYS A O 1
ATOM 667 N N . LEU A 1 83 ? -18.901 6.887 -61.896 1.00 90.88 83 LEU A N 1
ATOM 668 C CA . LEU A 1 83 ? -19.741 6.822 -63.088 1.00 90.88 83 LEU A CA 1
ATOM 669 C C . LEU A 1 83 ? -20.984 5.990 -62.764 1.00 90.88 83 LEU A C 1
ATOM 671 O O . LEU A 1 83 ? -20.865 4.836 -62.358 1.00 90.88 83 LEU A O 1
ATOM 675 N N . VAL A 1 84 ? -22.170 6.552 -62.979 1.00 90.44 84 VAL A N 1
ATOM 676 C CA . VAL A 1 84 ? -23.429 5.811 -63.085 1.00 90.44 84 VAL A CA 1
ATOM 677 C C . VAL A 1 84 ? -23.694 5.610 -64.572 1.00 90.44 84 VAL A C 1
ATOM 679 O O . VAL A 1 84 ? -24.071 6.542 -65.281 1.00 90.44 84 VAL A O 1
ATOM 682 N N . HIS A 1 85 ? -23.436 4.399 -65.059 1.00 87.31 85 HIS A N 1
ATOM 683 C CA . HIS A 1 85 ? -23.582 4.032 -66.462 1.00 87.31 85 HIS A CA 1
ATOM 684 C C . HIS A 1 85 ? -24.965 3.388 -66.684 1.00 87.31 85 HIS A C 1
ATOM 686 O O . HIS A 1 85 ? -25.208 2.321 -66.112 1.00 87.31 85 HIS A O 1
ATOM 692 N N . PRO A 1 86 ? -25.853 3.929 -67.549 1.00 82.62 86 PRO A N 1
ATOM 693 C CA . PRO A 1 86 ? -27.252 3.478 -67.669 1.00 82.62 86 PRO A CA 1
ATOM 694 C C . PRO A 1 86 ? -27.449 1.967 -67.858 1.00 82.62 86 PRO A C 1
ATOM 696 O O . PRO A 1 86 ? -28.409 1.398 -67.344 1.00 82.62 86 PRO A O 1
ATOM 699 N N . TYR A 1 87 ? -26.521 1.319 -68.572 1.00 81.19 87 TYR A N 1
ATOM 700 C CA . TYR A 1 87 ? -26.527 -0.126 -68.845 1.00 81.19 87 TYR A CA 1
ATOM 701 C C . TYR A 1 87 ? -25.632 -0.989 -67.932 1.00 81.19 87 TYR A C 1
ATOM 703 O O . TYR A 1 87 ? -25.815 -2.203 -67.908 1.00 81.19 87 TYR A O 1
ATOM 711 N N . LEU A 1 88 ? -24.655 -0.407 -67.221 1.00 81.00 88 LEU A N 1
ATOM 712 C CA . LEU A 1 88 ? -23.609 -1.151 -66.487 1.00 81.00 88 LEU A CA 1
ATOM 713 C C . LEU A 1 88 ? -23.622 -0.887 -64.969 1.00 81.00 88 LEU A C 1
ATOM 715 O O . LEU A 1 88 ? -22.851 -1.501 -64.236 1.00 81.00 88 LEU A O 1
ATOM 719 N N . GLY A 1 89 ? -24.506 -0.006 -64.489 1.00 82.44 89 GLY A N 1
ATOM 720 C CA . GLY A 1 89 ? -24.633 0.350 -63.077 1.00 82.44 89 GLY A CA 1
ATOM 721 C C . GLY A 1 89 ? -23.609 1.390 -62.614 1.00 82.44 89 GLY A C 1
ATOM 722 O O . GLY A 1 89 ? -22.976 2.076 -63.418 1.00 82.44 89 GLY A O 1
ATOM 723 N N . SER A 1 90 ? -23.471 1.534 -61.294 1.00 84.25 90 SER A N 1
ATOM 724 C CA . SER A 1 90 ? -22.514 2.463 -60.686 1.00 84.25 90 SER A CA 1
ATOM 725 C C . SER A 1 90 ? -21.146 1.807 -60.505 1.00 84.25 90 SER A C 1
ATOM 727 O O . SER A 1 90 ? -21.041 0.738 -59.909 1.00 84.25 90 SER A O 1
ATOM 729 N N . MET A 1 91 ? -20.090 2.486 -60.944 1.00 86.62 91 MET A N 1
ATOM 730 C CA . MET A 1 91 ? -18.701 2.035 -60.849 1.00 86.62 91 MET A CA 1
ATOM 731 C C . MET A 1 91 ? -17.749 3.208 -60.570 1.00 86.62 91 MET A C 1
ATOM 733 O O . MET A 1 91 ? -18.067 4.362 -60.854 1.00 86.62 91 MET A O 1
ATOM 737 N N . MET A 1 92 ? -16.568 2.915 -60.023 1.00 86.88 92 MET A N 1
ATOM 738 C CA . MET A 1 92 ? -15.469 3.882 -59.937 1.00 86.88 92 MET A CA 1
ATOM 739 C C . MET A 1 92 ? -14.560 3.709 -61.154 1.00 86.88 92 MET A C 1
ATOM 741 O O . MET A 1 92 ? -14.137 2.593 -61.458 1.00 86.88 92 MET A O 1
ATOM 745 N N . ILE A 1 93 ? -14.256 4.807 -61.841 1.00 89.06 93 ILE A N 1
ATOM 746 C CA . ILE A 1 93 ? -13.430 4.822 -63.054 1.00 89.06 93 ILE A CA 1
ATOM 747 C C . ILE A 1 93 ? -12.305 5.846 -62.940 1.00 89.06 93 ILE A C 1
ATOM 749 O O . ILE A 1 93 ? -12.420 6.838 -62.218 1.00 89.06 93 ILE A O 1
ATOM 753 N N . GLN A 1 94 ? -11.238 5.630 -63.701 1.00 87.50 94 GLN A N 1
ATOM 754 C CA . GLN A 1 94 ? -10.282 6.667 -64.059 1.00 87.50 94 GLN A CA 1
ATOM 755 C C . GLN A 1 94 ? -10.513 7.017 -65.531 1.00 87.50 94 GLN A C 1
ATOM 757 O O . GLN A 1 94 ? -10.344 6.163 -66.402 1.00 87.50 94 GLN A O 1
ATOM 762 N N . VAL A 1 95 ? -10.914 8.260 -65.805 1.00 88.75 95 VAL A N 1
ATOM 763 C CA . VAL A 1 95 ? -10.916 8.799 -67.174 1.00 88.75 95 VAL A CA 1
ATOM 764 C C . VAL A 1 95 ? -9.466 8.853 -67.646 1.00 88.75 95 VAL A C 1
ATOM 766 O O . VAL A 1 95 ? -8.596 9.287 -66.884 1.00 88.75 95 VAL A O 1
ATOM 769 N N . THR A 1 96 ? -9.216 8.368 -68.861 1.00 86.62 96 THR A N 1
ATOM 770 C CA . THR A 1 96 ? -7.889 8.379 -69.491 1.00 86.62 96 THR A CA 1
ATOM 771 C C . THR A 1 96 ? -7.772 9.481 -70.532 1.00 86.62 96 THR A C 1
ATOM 773 O O . THR A 1 96 ? -6.725 10.107 -70.618 1.00 86.62 96 THR A O 1
ATOM 776 N N . ASP A 1 97 ? -8.835 9.702 -71.309 1.00 88.31 97 ASP A N 1
ATOM 777 C CA . ASP A 1 97 ? -8.902 10.706 -72.375 1.00 88.31 97 ASP A CA 1
ATOM 778 C C . ASP A 1 97 ? -10.374 11.000 -72.725 1.00 88.31 97 ASP A C 1
ATOM 780 O O . ASP A 1 97 ? -11.251 10.177 -72.436 1.00 88.31 97 ASP A O 1
ATOM 784 N N . TYR A 1 98 ? -10.663 12.144 -73.343 1.00 92.62 98 TYR A N 1
ATOM 785 C CA . TYR A 1 98 ? -11.964 12.412 -73.959 1.00 92.62 98 TYR A CA 1
ATOM 786 C C . TYR A 1 98 ? -11.882 13.472 -75.060 1.00 92.62 98 TYR A C 1
ATOM 788 O O . TYR A 1 98 ? -11.228 14.503 -74.908 1.00 92.62 98 TYR A O 1
ATOM 796 N N . ASP A 1 99 ? -12.652 13.263 -76.125 1.00 91.44 99 ASP A N 1
ATOM 797 C CA . ASP A 1 99 ? -12.986 14.313 -77.086 1.00 91.44 99 ASP A CA 1
ATOM 798 C C . ASP A 1 99 ? -14.399 14.866 -76.833 1.00 91.44 99 ASP A C 1
ATOM 800 O O . ASP A 1 99 ? -15.222 14.260 -76.133 1.00 91.44 99 ASP A O 1
ATOM 804 N N . TRP A 1 100 ? -14.667 16.056 -77.373 1.00 91.81 100 TRP A N 1
ATOM 805 C CA . TRP A 1 100 ? -15.980 16.695 -77.341 1.00 91.81 100 TRP A CA 1
ATOM 806 C C . TRP A 1 100 ? -16.276 17.389 -78.671 1.00 91.81 100 TRP A C 1
ATOM 808 O O . TRP A 1 100 ? -15.373 17.889 -79.340 1.00 91.81 100 TRP A O 1
ATOM 818 N N . THR A 1 101 ? -17.550 17.423 -79.064 1.00 89.44 101 THR A N 1
ATOM 819 C CA . THR A 1 101 ? -17.998 18.012 -80.334 1.00 89.44 101 THR A CA 1
ATOM 820 C C . THR A 1 101 ? -19.271 18.832 -80.143 1.00 89.44 101 THR A C 1
ATOM 822 O O . THR A 1 101 ? -20.276 18.343 -79.626 1.00 89.44 101 THR A O 1
ATOM 825 N N . ILE A 1 102 ? -19.250 20.075 -80.632 1.00 86.94 102 ILE A N 1
ATOM 826 C CA . ILE A 1 102 ? -20.431 20.932 -80.810 1.00 86.94 102 ILE A CA 1
ATOM 827 C C . ILE A 1 102 ? -20.589 21.184 -82.310 1.00 86.94 102 ILE A C 1
ATOM 829 O O . ILE A 1 102 ? -19.625 21.542 -82.983 1.00 86.94 102 ILE A O 1
ATOM 833 N N . SER A 1 103 ? -21.801 21.012 -82.839 1.00 80.12 103 SER A N 1
ATOM 834 C CA . SER A 1 103 ? -22.111 21.283 -84.247 1.00 80.12 103 SER A CA 1
ATOM 835 C C . SER A 1 103 ? -23.052 22.473 -84.366 1.00 80.12 103 SER A C 1
ATOM 837 O O . SER A 1 103 ? -24.103 22.503 -83.731 1.00 80.12 103 SER A O 1
ATOM 839 N N . THR A 1 104 ? -22.736 23.421 -85.248 1.00 76.25 104 THR A N 1
ATOM 840 C CA . THR A 1 104 ? -23.616 24.559 -85.569 1.00 76.25 104 THR A CA 1
ATOM 841 C C . THR A 1 104 ? -24.950 24.131 -86.193 1.00 76.25 104 THR A C 1
ATOM 843 O O . THR A 1 104 ? -25.904 24.901 -86.180 1.00 76.25 104 THR A O 1
ATOM 846 N N . GLN A 1 105 ? -25.050 22.891 -86.688 1.00 76.81 105 GLN A N 1
ATOM 847 C CA . GLN A 1 105 ? -26.295 22.285 -87.179 1.00 76.81 105 GLN A CA 1
ATOM 848 C C . GLN A 1 105 ? -27.172 21.699 -86.052 1.00 76.81 105 GLN A C 1
ATOM 850 O O . GLN A 1 105 ? -28.308 21.304 -86.304 1.00 76.81 105 GLN A O 1
ATOM 855 N N . ARG A 1 106 ? -26.654 21.609 -84.819 1.00 76.62 106 ARG A N 1
ATOM 856 C CA . ARG A 1 106 ? -27.348 21.096 -83.626 1.00 76.62 106 ARG A CA 1
ATOM 857 C C . ARG A 1 106 ? -27.105 22.033 -82.438 1.00 76.62 106 ARG A C 1
ATOM 859 O O . ARG A 1 106 ? -26.336 21.723 -81.532 1.00 76.62 106 ARG A O 1
ATOM 866 N N . GLY A 1 107 ? -27.757 23.196 -82.454 1.00 75.94 107 GLY A N 1
ATOM 867 C CA . GLY A 1 107 ? -27.791 24.086 -81.289 1.00 75.94 107 GLY A CA 1
ATOM 868 C C . GLY A 1 107 ? -28.396 23.385 -80.064 1.00 75.94 107 GLY A C 1
ATOM 869 O O . GLY A 1 107 ? -29.264 22.527 -80.211 1.00 75.94 107 GLY A O 1
ATOM 870 N N . GLY A 1 108 ? -27.923 23.728 -78.862 1.00 83.75 108 GLY A N 1
ATOM 871 C CA . GLY A 1 108 ? -28.387 23.096 -77.620 1.00 83.75 108 GLY A CA 1
ATOM 872 C C . GLY A 1 108 ? -27.880 21.662 -77.407 1.00 83.75 108 GLY A C 1
ATOM 873 O O . GLY A 1 108 ? -28.530 20.894 -76.700 1.00 83.75 108 GLY A O 1
ATOM 874 N N . TYR A 1 109 ? -26.766 21.266 -78.036 1.00 87.94 109 TYR A N 1
ATOM 875 C CA . TYR A 1 109 ? -26.202 19.912 -77.971 1.00 87.94 109 TYR A CA 1
ATOM 876 C C . TYR A 1 109 ? -24.666 19.948 -77.915 1.00 87.94 109 TYR A C 1
ATOM 878 O O . TYR A 1 109 ? -24.019 20.570 -78.758 1.00 87.94 109 TYR A O 1
ATOM 886 N N . CYS A 1 110 ? -24.076 19.242 -76.948 1.00 89.19 110 CYS A N 1
ATOM 887 C CA . CYS A 1 110 ? -22.644 18.942 -76.917 1.00 89.19 110 CYS A CA 1
ATOM 888 C C . CYS A 1 110 ? -22.438 17.444 -76.697 1.00 89.19 110 CYS A C 1
ATOM 890 O O . CYS A 1 110 ? -22.960 16.867 -75.741 1.00 89.19 110 CYS A O 1
ATOM 892 N N . GLU A 1 111 ? -21.656 16.834 -77.576 1.00 91.75 111 GLU A N 1
ATOM 893 C CA . GLU A 1 111 ? -21.271 15.430 -77.523 1.00 91.75 111 GLU A CA 1
ATOM 894 C C . GLU A 1 111 ? -19.918 15.267 -76.829 1.00 91.75 111 GLU A C 1
ATOM 896 O O . GLU A 1 111 ? -19.066 16.148 -76.927 1.00 91.75 111 GLU A O 1
ATOM 901 N N . PHE A 1 112 ? -19.728 14.138 -76.153 1.00 92.75 112 PHE A N 1
ATOM 902 C CA . PHE A 1 112 ? -18.495 13.735 -75.486 1.00 92.75 112 PHE A CA 1
ATOM 903 C C . PHE A 1 112 ? -18.245 12.247 -75.733 1.00 92.75 112 PHE A C 1
ATOM 905 O O . PHE A 1 112 ? -19.119 11.419 -75.468 1.00 92.75 112 PHE A O 1
ATOM 912 N N . ASN A 1 113 ? -17.045 11.884 -76.170 1.00 92.06 113 ASN A N 1
ATOM 913 C CA . ASN A 1 113 ? -16.608 10.494 -76.271 1.00 92.06 113 ASN A CA 1
ATOM 914 C C . ASN A 1 113 ? -15.508 10.259 -75.229 1.00 92.06 113 ASN A C 1
ATOM 916 O O . ASN A 1 113 ? -14.353 10.631 -75.418 1.00 92.06 113 ASN A O 1
ATOM 920 N N . VAL A 1 114 ? -15.899 9.688 -74.087 1.00 92.56 114 VAL A N 1
ATOM 921 C CA . VAL A 1 114 ? -15.031 9.536 -72.912 1.00 92.56 114 VAL A CA 1
ATOM 922 C C . VAL A 1 114 ? -14.429 8.138 -72.889 1.00 92.56 114 VAL A C 1
ATOM 924 O O . VAL A 1 114 ? -15.160 7.149 -72.785 1.00 92.56 114 VAL A O 1
ATOM 927 N N . GLN A 1 115 ? -13.100 8.052 -72.926 1.00 91.19 115 GLN A N 1
ATOM 928 C CA . GLN A 1 115 ? -12.353 6.814 -72.731 1.00 91.19 115 GLN A CA 1
ATOM 929 C C . GLN A 1 115 ? -11.919 6.689 -71.264 1.00 91.19 115 GLN A C 1
ATOM 931 O O . GLN A 1 115 ? -11.391 7.628 -70.662 1.00 91.19 115 GLN A O 1
ATOM 936 N N . TYR A 1 116 ? -12.162 5.524 -70.666 1.00 90.75 116 TYR A N 1
ATOM 937 C CA . TYR A 1 116 ? -11.860 5.281 -69.259 1.00 90.75 116 TYR A CA 1
ATOM 938 C C . TYR A 1 116 ? -11.470 3.829 -68.980 1.00 90.75 116 TYR A C 1
ATOM 940 O O . TYR A 1 116 ? -11.750 2.910 -69.752 1.00 90.75 116 TYR A O 1
ATOM 948 N N . VAL A 1 117 ? -10.846 3.630 -67.821 1.00 87.81 117 VAL A N 1
ATOM 949 C CA . VAL A 1 117 ? -10.571 2.314 -67.237 1.00 87.81 117 VAL A CA 1
ATOM 950 C C . VAL A 1 117 ? -11.261 2.193 -65.881 1.00 87.81 117 VAL A C 1
ATOM 952 O O . VAL A 1 117 ? -11.429 3.180 -65.159 1.00 87.81 117 VAL A O 1
ATOM 955 N N . ARG A 1 118 ? -11.671 0.979 -65.507 1.00 84.00 118 ARG A N 1
ATOM 956 C CA . ARG A 1 118 ? -12.241 0.716 -64.176 1.00 84.00 118 ARG A CA 1
ATOM 957 C C . ARG A 1 118 ? -11.164 0.882 -63.101 1.00 84.00 118 ARG A C 1
ATOM 959 O O . ARG A 1 118 ? -10.032 0.435 -63.278 1.00 84.00 118 ARG A O 1
ATOM 966 N N . ALA A 1 119 ? -11.508 1.512 -61.980 1.00 73.19 119 ALA A N 1
ATOM 967 C CA . ALA A 1 119 ? -10.573 1.735 -60.882 1.00 73.19 119 ALA A CA 1
ATOM 968 C C . ALA A 1 119 ? -10.224 0.407 -60.182 1.00 73.19 119 ALA A C 1
ATOM 970 O O . ALA A 1 119 ? -11.057 -0.179 -59.490 1.00 73.19 119 ALA A O 1
ATOM 971 N N . GLY A 1 120 ? -8.988 -0.066 -60.356 1.00 63.44 120 GLY A N 1
ATOM 972 C CA . GLY A 1 120 ? -8.459 -1.205 -59.602 1.00 63.44 120 GLY A CA 1
ATOM 973 C C . GLY A 1 120 ? -8.227 -0.868 -58.123 1.00 63.44 120 GLY A C 1
ATOM 974 O O . GLY A 1 120 ? -8.087 0.301 -57.758 1.00 63.44 120 GLY A O 1
ATOM 975 N N . LYS A 1 121 ? -8.133 -1.895 -57.263 1.00 51.19 121 LYS A N 1
ATOM 976 C CA . LYS A 1 121 ? -7.627 -1.707 -55.891 1.00 51.19 121 LYS A CA 1
ATOM 977 C C . LYS A 1 121 ? -6.205 -1.147 -55.965 1.00 51.19 121 LYS A C 1
ATOM 979 O O . LYS A 1 121 ? -5.355 -1.696 -56.663 1.00 51.19 121 LYS A O 1
ATOM 984 N N . ARG A 1 122 ? -5.959 -0.037 -55.266 1.00 41.31 122 ARG A N 1
ATOM 985 C CA . ARG A 1 122 ? -4.734 0.759 -55.404 1.00 41.31 122 ARG A CA 1
ATOM 986 C C . ARG A 1 122 ? -3.582 0.213 -54.544 1.00 41.31 122 ARG A C 1
ATOM 988 O O . ARG A 1 122 ? -3.105 0.899 -53.647 1.00 41.31 122 ARG A O 1
ATOM 995 N N . SER A 1 123 ? -3.126 -1.004 -54.836 1.00 44.28 123 SER A N 1
ATOM 996 C CA . SER A 1 123 ? -1.919 -1.580 -54.226 1.00 44.28 123 SER A CA 1
ATOM 997 C C . SER A 1 123 ? -0.660 -0.970 -54.848 1.00 44.28 123 SER A C 1
ATOM 999 O O . SER A 1 123 ? -0.096 -1.517 -55.791 1.00 44.28 123 SER A O 1
ATOM 1001 N N . TYR A 1 124 ? -0.242 0.189 -54.342 1.00 36.94 124 TYR A N 1
ATOM 1002 C CA . TYR A 1 124 ? 1.123 0.681 -54.542 1.00 36.94 124 TYR A CA 1
ATOM 1003 C C . TYR A 1 124 ? 2.006 0.128 -53.418 1.00 36.94 124 TYR A C 1
ATOM 1005 O O . TYR A 1 124 ? 1.543 0.115 -52.274 1.00 36.94 124 TYR A O 1
ATOM 1013 N N . PRO A 1 125 ? 3.277 -0.224 -53.678 1.00 44.34 125 PRO A N 1
ATOM 1014 C CA . PRO A 1 125 ? 4.276 -0.097 -52.630 1.00 44.34 125 PRO A CA 1
ATOM 1015 C C . PRO A 1 125 ? 4.320 1.384 -52.231 1.00 44.34 125 PRO A C 1
ATOM 1017 O O . PRO A 1 125 ? 4.504 2.264 -53.079 1.00 44.34 125 PRO A O 1
ATOM 1020 N N . LEU A 1 126 ? 4.090 1.675 -50.952 1.00 41.50 126 LEU A N 1
ATOM 1021 C CA . LEU A 1 126 ? 4.422 2.992 -50.421 1.00 41.50 126 LEU A CA 1
ATOM 1022 C C . LEU A 1 126 ? 5.940 3.181 -50.507 1.00 41.50 126 LEU A C 1
ATOM 1024 O O . LEU A 1 126 ? 6.695 2.210 -50.474 1.00 41.50 126 LEU A O 1
ATOM 1028 N N . SER A 1 127 ? 6.379 4.438 -50.597 1.00 38.19 127 SER A N 1
ATOM 1029 C CA . SER A 1 127 ? 7.783 4.780 -50.365 1.00 38.19 127 SER A CA 1
ATOM 1030 C C . SER A 1 127 ? 8.239 4.131 -49.061 1.00 38.19 127 SER A C 1
ATOM 1032 O O . SER A 1 127 ? 7.569 4.297 -48.037 1.00 38.19 127 SER A O 1
ATOM 1034 N N . SER A 1 128 ? 9.364 3.417 -49.085 1.00 45.97 128 SER A N 1
ATOM 1035 C CA . SER A 1 128 ? 9.991 2.903 -47.874 1.00 45.97 128 SER A CA 1
ATOM 1036 C C . SER A 1 128 ? 10.510 4.085 -47.055 1.00 45.97 128 SER A C 1
ATOM 1038 O O . SER A 1 128 ? 11.658 4.511 -47.195 1.00 45.97 128 SER A O 1
ATOM 1040 N N . ASN A 1 129 ? 9.647 4.628 -46.196 1.00 46.78 129 ASN A N 1
ATOM 1041 C CA . ASN A 1 129 ? 10.065 5.409 -45.040 1.00 46.78 129 ASN A CA 1
ATOM 1042 C C . ASN A 1 129 ? 10.902 4.455 -44.180 1.00 46.78 129 ASN A C 1
ATOM 1044 O O . ASN A 1 129 ? 10.333 3.727 -43.376 1.00 46.78 129 ASN A O 1
ATOM 1048 N N . ASN A 1 130 ? 12.211 4.401 -44.435 1.00 68.12 130 ASN A N 1
ATOM 1049 C CA . ASN A 1 130 ? 13.150 3.420 -43.890 1.00 68.12 130 ASN A CA 1
ATOM 1050 C C . ASN A 1 130 ? 12.839 3.107 -42.416 1.00 68.12 130 ASN A C 1
ATOM 1052 O O . ASN A 1 130 ? 12.896 4.017 -41.584 1.00 68.12 130 ASN A O 1
ATOM 1056 N N . SER A 1 131 ? 12.509 1.850 -42.097 1.00 77.44 131 SER A N 1
ATOM 1057 C CA . SER A 1 131 ? 12.207 1.400 -40.728 1.00 77.44 131 SER A CA 1
ATOM 1058 C C . SER A 1 131 ? 13.234 1.872 -39.708 1.00 77.44 131 SER A C 1
ATOM 1060 O O . SER A 1 131 ? 12.848 2.315 -38.630 1.00 77.44 131 SER A O 1
ATOM 1062 N N . ALA A 1 132 ? 14.523 1.875 -40.060 1.00 76.81 132 ALA A N 1
ATOM 1063 C CA . ALA A 1 132 ? 15.596 2.361 -39.198 1.00 76.81 132 ALA A CA 1
ATOM 1064 C C . ALA A 1 132 ? 15.391 3.832 -38.777 1.00 76.81 132 ALA A C 1
ATOM 1066 O O . ALA A 1 132 ? 15.661 4.188 -37.633 1.00 76.81 132 ALA A O 1
ATOM 1067 N N . SER A 1 133 ? 14.844 4.683 -39.654 1.00 81.12 133 SER A N 1
ATOM 1068 C CA . SER A 1 133 ? 14.524 6.085 -39.348 1.00 81.12 133 SER A CA 1
ATOM 1069 C C . SER A 1 133 ? 13.273 6.243 -38.478 1.00 81.12 133 SER A C 1
ATOM 1071 O O . SER A 1 133 ? 13.205 7.190 -37.699 1.00 81.12 133 SER A O 1
ATOM 1073 N N . ILE A 1 134 ? 12.288 5.348 -38.608 1.00 84.88 134 ILE A N 1
ATOM 1074 C CA . ILE A 1 134 ? 11.079 5.342 -37.766 1.00 84.88 134 ILE A CA 1
ATOM 1075 C C . ILE A 1 134 ? 11.450 4.859 -36.357 1.00 84.88 134 ILE A C 1
ATOM 1077 O O . ILE A 1 134 ? 11.118 5.511 -35.373 1.00 84.88 134 ILE A O 1
ATOM 1081 N N . LEU A 1 135 ? 12.220 3.770 -36.271 1.00 86.56 135 LEU A N 1
ATOM 1082 C CA . LEU A 1 135 ? 12.749 3.225 -35.024 1.00 86.56 135 LEU A CA 1
ATOM 1083 C C . LEU A 1 135 ? 13.673 4.225 -34.317 1.00 86.56 135 LEU A C 1
ATOM 1085 O O . LEU A 1 135 ? 13.515 4.448 -33.123 1.00 86.56 135 LEU A O 1
ATOM 1089 N N . SER A 1 136 ? 14.541 4.929 -35.053 1.00 82.31 136 SER A N 1
ATOM 1090 C CA . SER A 1 136 ? 15.333 6.040 -34.500 1.00 82.31 136 SER A CA 1
ATOM 1091 C C . SER A 1 136 ? 14.459 7.130 -33.868 1.00 82.31 136 SER A C 1
ATOM 1093 O O . SER A 1 136 ? 14.770 7.608 -32.779 1.00 82.31 136 SER A O 1
ATOM 1095 N N . ALA A 1 137 ? 13.361 7.524 -34.523 1.00 84.81 137 ALA A N 1
ATOM 1096 C CA . ALA A 1 137 ? 12.454 8.542 -33.997 1.00 84.81 137 ALA A CA 1
ATOM 1097 C C . ALA A 1 137 ? 11.703 8.060 -32.742 1.00 84.81 137 ALA A C 1
ATOM 1099 O O . ALA A 1 137 ? 11.598 8.812 -31.773 1.00 84.81 137 ALA A O 1
ATOM 1100 N N . ALA A 1 138 ? 11.248 6.803 -32.723 1.00 86.69 138 ALA A N 1
ATOM 1101 C CA . ALA A 1 138 ? 10.593 6.204 -31.560 1.00 86.69 138 ALA A CA 1
ATOM 1102 C C . ALA A 1 138 ? 11.548 6.068 -30.357 1.00 86.69 138 ALA A C 1
ATOM 1104 O O . ALA A 1 138 ? 11.180 6.432 -29.243 1.00 86.69 138 ALA A O 1
ATOM 1105 N N . ILE A 1 139 ? 12.802 5.653 -30.583 1.00 79.94 139 ILE A N 1
ATOM 1106 C CA . ILE A 1 139 ? 13.855 5.612 -29.550 1.00 79.94 139 ILE A CA 1
ATOM 1107 C C . ILE A 1 139 ? 14.092 7.007 -28.952 1.00 79.94 139 ILE A C 1
ATOM 1109 O O . ILE A 1 139 ? 14.254 7.138 -27.740 1.00 79.94 139 ILE A O 1
ATOM 1113 N N . VAL A 1 140 ? 14.090 8.061 -29.776 1.00 82.06 140 VAL A N 1
ATOM 1114 C CA . VAL A 1 140 ? 14.231 9.445 -29.292 1.00 82.06 140 VAL A CA 1
ATOM 1115 C C . VAL A 1 140 ? 13.001 9.896 -28.492 1.00 82.06 140 VAL A C 1
ATOM 1117 O O . VAL A 1 140 ? 13.193 10.483 -27.428 1.00 82.06 140 VAL A O 1
ATOM 1120 N N . LYS A 1 141 ? 11.768 9.582 -28.931 1.00 84.19 141 LYS A N 1
ATOM 1121 C CA . LYS A 1 141 ? 10.529 9.871 -28.171 1.00 84.19 141 LYS A CA 1
ATOM 1122 C C . LYS A 1 141 ? 10.560 9.190 -26.798 1.00 84.19 141 LYS A C 1
ATOM 1124 O O . LYS A 1 141 ? 10.440 9.864 -25.781 1.00 84.19 141 LYS A O 1
ATOM 1129 N N . ALA A 1 142 ? 10.792 7.878 -26.764 1.00 79.50 142 ALA A N 1
ATOM 1130 C CA . ALA A 1 142 ? 10.843 7.103 -25.526 1.00 79.50 142 ALA A CA 1
ATOM 1131 C C . ALA A 1 142 ? 11.964 7.572 -24.584 1.00 79.50 142 ALA A C 1
ATOM 1133 O O . ALA A 1 142 ? 11.723 7.740 -23.391 1.00 79.50 142 ALA A O 1
ATOM 1134 N N . LYS A 1 143 ? 13.162 7.889 -25.101 1.00 76.38 143 LYS A N 1
ATOM 1135 C CA . LYS A 1 143 ? 14.251 8.449 -24.283 1.00 76.38 143 LYS A CA 1
ATOM 1136 C C . LYS A 1 143 ? 13.885 9.794 -23.643 1.00 76.38 143 LYS A C 1
ATOM 1138 O O . LYS A 1 143 ? 14.235 10.028 -22.486 1.00 76.38 143 LYS A O 1
ATOM 1143 N N . ASP A 1 144 ? 13.228 10.683 -24.384 1.00 77.25 144 ASP A N 1
ATOM 1144 C CA . ASP A 1 144 ? 12.787 11.988 -23.880 1.00 77.25 144 ASP A CA 1
ATOM 1145 C C . ASP A 1 144 ? 11.717 11.832 -22.784 1.00 77.25 144 ASP A C 1
ATOM 1147 O O . ASP A 1 144 ? 11.858 12.422 -21.712 1.00 77.25 144 ASP A O 1
ATOM 1151 N N . THR A 1 145 ? 10.718 10.962 -22.978 1.00 81.81 145 THR A N 1
ATOM 1152 C CA . THR A 1 145 ? 9.716 10.682 -21.934 1.00 81.81 145 THR A CA 1
ATOM 1153 C C . THR A 1 145 ? 10.330 10.040 -20.689 1.00 81.81 145 THR A C 1
ATOM 1155 O O . THR A 1 145 ? 10.095 10.526 -19.588 1.00 81.81 145 THR A O 1
ATOM 1158 N N . VAL A 1 146 ? 11.188 9.024 -20.834 1.00 75.62 146 VAL A N 1
ATOM 1159 C CA . VAL A 1 146 ? 11.896 8.387 -19.703 1.00 75.62 146 VAL A CA 1
ATOM 1160 C C . VAL A 1 146 ? 12.721 9.406 -18.910 1.00 75.62 146 VAL A C 1
ATOM 1162 O O . VAL A 1 146 ? 12.723 9.383 -17.682 1.00 75.62 146 VAL A O 1
ATOM 1165 N N . SER A 1 147 ? 13.379 10.345 -19.598 1.00 70.75 147 SER A N 1
ATOM 1166 C CA . SER A 1 147 ? 14.146 11.417 -18.946 1.00 70.75 147 SER A CA 1
ATOM 1167 C C . SER A 1 147 ? 13.245 12.371 -18.148 1.00 70.75 147 SER A C 1
ATOM 1169 O O . SER A 1 147 ? 13.633 12.831 -17.075 1.00 70.75 147 SER A O 1
ATOM 1171 N N . LYS A 1 148 ? 12.036 12.656 -18.652 1.00 75.75 148 LYS A N 1
ATOM 1172 C CA . LYS A 1 148 ? 11.032 13.495 -17.980 1.00 75.75 148 LYS A CA 1
ATOM 1173 C C . LYS A 1 148 ? 10.410 12.792 -16.780 1.00 75.75 148 LYS A C 1
ATOM 1175 O O . LYS A 1 148 ? 10.340 13.399 -15.719 1.00 75.75 148 LYS A O 1
ATOM 1180 N N . ASP A 1 149 ? 9.999 11.536 -16.918 1.00 76.19 149 ASP A N 1
ATOM 1181 C CA . ASP A 1 149 ? 9.351 10.785 -15.837 1.00 76.19 149 ASP A CA 1
ATOM 1182 C C . ASP A 1 149 ? 10.330 10.452 -14.706 1.00 76.19 149 ASP A C 1
ATOM 1184 O O . ASP A 1 149 ? 9.969 10.556 -13.535 1.00 76.19 149 ASP A O 1
ATOM 1188 N N . PHE A 1 150 ? 11.606 10.199 -15.023 1.00 75.31 150 PHE A N 1
ATOM 1189 C CA . PHE A 1 150 ? 12.660 10.163 -14.009 1.00 75.31 150 PHE A CA 1
ATOM 1190 C C . PHE A 1 150 ? 12.766 11.501 -13.257 1.00 75.31 150 PHE A C 1
ATOM 1192 O O . PHE A 1 150 ? 12.762 11.511 -12.030 1.00 75.31 150 PHE A O 1
ATOM 1199 N N . ALA A 1 151 ? 12.782 12.635 -13.969 1.00 72.19 151 ALA A N 1
ATOM 1200 C CA . ALA A 1 151 ? 12.866 13.969 -13.364 1.00 72.19 151 ALA A CA 1
ATOM 1201 C C . ALA A 1 151 ? 11.590 14.429 -12.622 1.00 72.19 151 ALA A C 1
ATOM 1203 O O . ALA A 1 151 ? 11.662 15.369 -11.832 1.00 72.19 151 ALA A O 1
ATOM 1204 N N . LYS A 1 152 ? 10.430 13.792 -12.853 1.00 76.62 152 LYS A N 1
ATOM 1205 C CA . LYS A 1 152 ? 9.203 13.982 -12.052 1.00 76.62 152 LYS A CA 1
ATOM 1206 C C . LYS A 1 152 ? 9.272 13.239 -10.708 1.00 76.62 152 LYS A C 1
ATOM 1208 O O . LYS A 1 152 ? 8.688 13.711 -9.737 1.00 76.62 152 LYS A O 1
ATOM 1213 N N . THR A 1 153 ? 9.938 12.081 -10.671 1.00 75.06 153 THR A N 1
ATOM 1214 C CA . THR A 1 153 ? 9.840 11.105 -9.566 1.00 75.06 153 THR A CA 1
ATOM 1215 C C . THR A 1 153 ? 11.072 11.077 -8.658 1.00 75.06 153 THR A C 1
ATOM 1217 O O . THR A 1 153 ? 10.938 10.933 -7.442 1.00 75.06 153 THR A O 1
ATOM 1220 N N . PHE A 1 154 ? 12.272 11.210 -9.227 1.00 75.81 154 PHE A N 1
ATOM 1221 C CA . PHE A 1 154 ? 13.529 11.186 -8.483 1.00 75.81 154 PHE A CA 1
ATOM 1222 C C . PHE A 1 154 ? 13.806 12.546 -7.830 1.00 75.81 154 PHE A C 1
ATOM 1224 O O . PHE A 1 154 ? 13.900 13.563 -8.517 1.00 75.81 154 PHE A O 1
ATOM 1231 N N . SER A 1 155 ? 13.999 12.566 -6.510 1.00 71.12 155 SER A N 1
ATOM 1232 C CA . SER A 1 155 ? 14.387 13.769 -5.769 1.00 71.12 155 SER A CA 1
ATOM 1233 C C . SER A 1 155 ? 15.191 13.448 -4.511 1.00 71.12 155 SER A C 1
ATOM 1235 O O . SER A 1 155 ? 14.877 12.521 -3.765 1.00 71.12 155 SER A O 1
ATOM 1237 N N . VAL A 1 156 ? 16.209 14.268 -4.253 1.00 73.44 156 VAL A N 1
ATOM 1238 C CA . VAL A 1 156 ? 16.967 14.304 -2.989 1.00 73.44 156 VAL A CA 1
ATOM 1239 C C . VAL A 1 156 ? 16.741 15.613 -2.215 1.00 73.44 156 VAL A C 1
ATOM 1241 O O . VAL A 1 156 ? 17.214 15.756 -1.086 1.00 73.44 156 VAL A O 1
ATOM 1244 N N . ASP A 1 157 ? 15.985 16.564 -2.773 1.00 72.62 157 ASP A N 1
ATOM 1245 C CA . ASP A 1 157 ? 15.800 17.893 -2.187 1.00 72.62 157 ASP A CA 1
ATOM 1246 C C . ASP A 1 157 ? 15.013 17.830 -0.871 1.00 72.62 157 ASP A C 1
ATOM 1248 O O . ASP A 1 157 ? 13.895 17.321 -0.811 1.00 72.62 157 ASP A O 1
ATOM 1252 N N . ASN A 1 158 ? 15.585 18.403 0.193 1.00 70.25 158 ASN A N 1
ATOM 1253 C CA . ASN A 1 158 ? 15.059 18.368 1.568 1.00 70.25 158 ASN A CA 1
ATOM 1254 C C . ASN A 1 158 ? 14.912 16.952 2.174 1.00 70.25 158 ASN A C 1
ATOM 1256 O O . ASN A 1 158 ? 14.252 16.794 3.203 1.00 70.25 158 ASN A O 1
ATOM 1260 N N . THR A 1 159 ? 15.544 15.936 1.578 1.00 73.19 159 THR A N 1
ATOM 1261 C CA . THR A 1 159 ? 15.629 14.580 2.148 1.00 73.19 159 THR A CA 1
ATOM 1262 C C . THR A 1 159 ? 16.799 14.445 3.134 1.00 73.19 159 THR A C 1
ATOM 1264 O O . THR A 1 159 ? 17.659 15.321 3.246 1.00 73.19 159 THR A O 1
ATOM 1267 N N . ALA A 1 160 ? 16.826 13.356 3.900 1.00 73.44 160 ALA A N 1
ATOM 1268 C CA . ALA A 1 160 ? 17.921 13.015 4.802 1.00 73.44 160 ALA A CA 1
ATOM 1269 C C . ALA A 1 160 ? 19.084 12.328 4.057 1.00 73.44 160 ALA A C 1
ATOM 1271 O O . ALA A 1 160 ? 18.846 11.549 3.141 1.00 73.44 160 ALA A O 1
ATOM 1272 N N . SER A 1 161 ? 20.329 12.535 4.520 1.00 71.69 161 SER A N 1
ATOM 1273 C CA . SER A 1 161 ? 21.573 12.036 3.881 1.00 71.69 161 SER A CA 1
ATOM 1274 C C . SER A 1 161 ? 21.505 10.590 3.385 1.00 71.69 161 SER A C 1
ATOM 1276 O O . SER A 1 161 ? 21.947 10.315 2.277 1.00 71.69 161 SER A O 1
ATOM 1278 N N . PHE A 1 162 ? 20.898 9.677 4.154 1.00 70.75 162 PHE A N 1
ATOM 1279 C CA . PHE A 1 162 ? 20.828 8.261 3.780 1.00 70.75 162 PHE A CA 1
ATOM 1280 C C . PHE A 1 162 ? 20.097 8.012 2.447 1.00 70.75 162 PHE A C 1
ATOM 1282 O O . PHE A 1 162 ? 20.419 7.051 1.758 1.00 70.75 162 PHE A O 1
ATOM 1289 N N . VAL A 1 163 ? 19.169 8.891 2.052 1.00 67.06 163 VAL A N 1
ATOM 1290 C CA . VAL A 1 163 ? 18.469 8.839 0.757 1.00 67.06 163 VAL A CA 1
ATOM 1291 C C . VAL A 1 163 ? 19.413 9.215 -0.395 1.00 67.06 163 VAL A C 1
ATOM 1293 O O . VAL A 1 163 ? 19.348 8.625 -1.474 1.00 67.06 163 VAL A O 1
ATOM 1296 N N . GLU A 1 164 ? 20.332 10.158 -0.162 1.00 63.09 164 GLU A N 1
ATOM 1297 C CA . GLU A 1 164 ? 21.399 10.506 -1.107 1.00 63.09 164 GLU A CA 1
ATOM 1298 C C . GLU A 1 164 ? 22.457 9.391 -1.179 1.00 63.09 164 GLU A C 1
ATOM 1300 O O . GLU A 1 164 ? 22.876 9.002 -2.269 1.00 63.09 164 GLU A O 1
ATOM 1305 N N . ASP A 1 165 ? 22.854 8.835 -0.031 1.00 66.44 165 ASP A N 1
ATOM 1306 C CA . ASP A 1 165 ? 23.827 7.743 0.067 1.00 66.44 165 ASP A CA 1
ATOM 1307 C C . ASP A 1 165 ? 23.321 6.458 -0.624 1.00 66.44 165 ASP A C 1
ATOM 1309 O O . ASP A 1 165 ? 24.065 5.838 -1.388 1.00 66.44 165 ASP A O 1
ATOM 1313 N N . ALA A 1 166 ? 22.040 6.104 -0.456 1.00 62.78 166 ALA A N 1
ATOM 1314 C CA . ALA A 1 166 ? 21.400 4.983 -1.151 1.00 62.78 166 ALA A CA 1
ATOM 1315 C C . ALA A 1 166 ? 21.381 5.182 -2.680 1.00 62.78 166 ALA A C 1
ATOM 1317 O O . ALA A 1 166 ? 21.789 4.293 -3.433 1.00 62.78 166 ALA A O 1
ATOM 1318 N N . ALA A 1 167 ? 20.998 6.374 -3.155 1.00 58.97 167 ALA A N 1
ATOM 1319 C CA . ALA A 1 167 ? 21.031 6.703 -4.582 1.00 58.97 167 ALA A CA 1
ATOM 1320 C C . ALA A 1 167 ? 22.466 6.673 -5.154 1.00 58.97 167 ALA A C 1
ATOM 1322 O O . ALA A 1 167 ? 22.691 6.206 -6.274 1.00 58.97 167 ALA A O 1
ATOM 1323 N N . ARG A 1 168 ? 23.468 7.113 -4.380 1.00 63.12 168 ARG A N 1
ATOM 1324 C CA . ARG A 1 168 ? 24.893 7.010 -4.746 1.00 63.12 168 ARG A CA 1
ATOM 1325 C C . ARG A 1 168 ? 25.358 5.555 -4.847 1.00 63.12 168 ARG A C 1
ATOM 1327 O O . ARG A 1 168 ? 26.100 5.235 -5.778 1.00 63.12 168 ARG A O 1
ATOM 1334 N N . GLN A 1 169 ? 24.923 4.682 -3.936 1.00 65.81 169 GLN A N 1
ATOM 1335 C CA . GLN A 1 169 ? 25.239 3.253 -3.971 1.00 65.81 169 GLN A CA 1
ATOM 1336 C C . GLN A 1 169 ? 24.645 2.577 -5.215 1.00 65.81 169 GLN A C 1
ATOM 1338 O O . GLN A 1 169 ? 25.400 2.027 -6.018 1.00 65.81 169 GLN A O 1
ATOM 1343 N N . GLN A 1 170 ? 23.332 2.689 -5.432 1.00 58.50 170 GLN A N 1
ATOM 1344 C CA . GLN A 1 170 ? 22.639 2.046 -6.558 1.00 58.50 170 GLN A CA 1
ATOM 1345 C C . GLN A 1 170 ? 23.166 2.541 -7.924 1.00 58.50 170 GLN A C 1
ATOM 1347 O O . GLN A 1 170 ? 23.265 1.776 -8.887 1.00 58.50 170 GLN A O 1
ATOM 1352 N N . LEU A 1 171 ? 23.593 3.809 -8.014 1.00 56.69 171 LEU A N 1
ATOM 1353 C CA . LEU A 1 171 ? 24.272 4.344 -9.200 1.00 56.69 171 LEU A CA 1
ATOM 1354 C C . LEU A 1 171 ? 25.661 3.713 -9.398 1.00 56.69 171 LEU A C 1
ATOM 1356 O O . LEU A 1 171 ? 26.033 3.382 -10.525 1.00 56.69 171 LEU A O 1
ATOM 1360 N N . SER A 1 172 ? 26.428 3.535 -8.320 1.00 56.31 172 SER A N 1
ATOM 1361 C CA . SER A 1 172 ? 27.743 2.883 -8.357 1.00 56.31 172 SER A CA 1
ATOM 1362 C C . SER A 1 172 ? 27.642 1.416 -8.792 1.00 56.31 172 SER A C 1
ATOM 1364 O O . SER A 1 172 ? 28.464 0.960 -9.586 1.00 56.31 172 SER A O 1
ATOM 1366 N N . GLU A 1 173 ? 26.612 0.701 -8.338 1.00 56.84 173 GLU A N 1
ATOM 1367 C CA . GLU A 1 173 ? 26.321 -0.690 -8.709 1.00 56.84 173 GLU A CA 1
ATOM 1368 C C . GLU A 1 173 ? 25.959 -0.820 -10.197 1.00 56.84 173 GLU A C 1
ATOM 1370 O O . GLU A 1 173 ? 26.599 -1.588 -10.920 1.00 56.84 173 GLU A O 1
ATOM 1375 N N . GLY A 1 174 ? 25.035 0.003 -10.708 1.00 49.44 174 GLY A N 1
ATOM 1376 C CA . GLY A 1 174 ? 24.709 0.025 -12.141 1.00 49.44 174 GLY A CA 1
ATOM 1377 C C . GLY A 1 174 ? 25.909 0.394 -13.028 1.00 49.44 174 GLY A C 1
ATOM 1378 O O . GLY A 1 174 ? 26.139 -0.215 -14.076 1.00 49.44 174 GLY A O 1
ATOM 1379 N N . VAL A 1 175 ? 26.752 1.334 -12.585 1.00 52.78 175 VAL A N 1
ATOM 1380 C CA . VAL A 1 175 ? 28.008 1.676 -13.278 1.00 52.78 175 VAL A CA 1
ATOM 1381 C C . VAL A 1 175 ? 29.052 0.553 -13.171 1.00 52.78 175 VAL A C 1
ATOM 1383 O O . VAL A 1 175 ? 29.852 0.384 -14.093 1.00 52.78 175 VAL A O 1
ATOM 1386 N N . ALA A 1 176 ? 29.057 -0.249 -12.102 1.00 49.72 176 ALA A N 1
ATOM 1387 C CA . ALA A 1 176 ? 29.920 -1.425 -11.992 1.00 49.72 176 ALA A CA 1
ATOM 1388 C C . ALA A 1 176 ? 29.528 -2.509 -13.009 1.00 49.72 176 ALA A C 1
ATOM 1390 O O . ALA A 1 176 ? 30.410 -3.025 -13.694 1.00 49.72 176 ALA A O 1
ATOM 1391 N N . VAL A 1 177 ? 28.230 -2.777 -13.201 1.00 50.88 177 VAL A N 1
ATOM 1392 C CA . VAL A 1 177 ? 27.741 -3.688 -14.257 1.00 50.88 177 VAL A CA 1
ATOM 1393 C C . VAL A 1 177 ? 28.191 -3.210 -15.643 1.00 50.88 177 VAL A C 1
ATOM 1395 O O . VAL A 1 177 ? 28.766 -3.987 -16.404 1.00 50.88 177 VAL A O 1
ATOM 1398 N N . LEU A 1 178 ? 28.035 -1.916 -15.951 1.00 48.00 178 LEU A N 1
ATOM 1399 C CA . LEU A 1 178 ? 28.502 -1.337 -17.220 1.00 48.00 178 LEU A CA 1
ATOM 1400 C C . LEU A 1 178 ? 30.028 -1.443 -17.406 1.00 48.00 178 LEU A C 1
ATOM 1402 O O . LEU A 1 178 ? 30.491 -1.680 -18.522 1.00 48.00 178 LEU A O 1
ATOM 1406 N N . ARG A 1 179 ? 30.823 -1.313 -16.334 1.00 48.91 179 ARG A N 1
ATOM 1407 C CA . ARG A 1 179 ? 32.283 -1.524 -16.382 1.00 48.91 179 ARG A CA 1
ATOM 1408 C C . ARG A 1 179 ? 32.647 -2.983 -16.651 1.00 48.91 179 ARG A C 1
ATOM 1410 O O . ARG A 1 179 ? 33.529 -3.220 -17.471 1.00 48.91 179 ARG A O 1
ATOM 1417 N N . THR A 1 180 ? 31.968 -3.937 -16.014 1.00 50.09 180 THR A N 1
ATOM 1418 C CA . THR A 1 180 ? 32.166 -5.376 -16.254 1.00 50.09 180 THR A CA 1
ATOM 1419 C C . THR A 1 180 ? 31.835 -5.737 -17.700 1.00 50.09 180 THR A C 1
ATOM 1421 O O . THR A 1 180 ? 32.665 -6.339 -18.377 1.00 50.09 180 THR A O 1
ATOM 1424 N N . LEU A 1 181 ? 30.687 -5.278 -18.211 1.00 45.03 181 LEU A N 1
ATOM 1425 C CA . LEU A 1 181 ? 30.281 -5.469 -19.606 1.00 45.03 181 LEU A CA 1
ATOM 1426 C C . LEU A 1 181 ? 31.291 -4.859 -20.589 1.00 45.03 181 LEU A C 1
ATOM 1428 O O . LEU A 1 181 ? 31.692 -5.516 -21.545 1.00 45.03 181 LEU A O 1
ATOM 1432 N N . ASN A 1 182 ? 31.762 -3.632 -20.344 1.00 42.31 182 ASN A N 1
ATOM 1433 C CA . ASN A 1 182 ? 32.778 -3.000 -21.190 1.00 42.31 182 ASN A CA 1
ATOM 1434 C C . ASN A 1 182 ? 34.133 -3.736 -21.130 1.00 42.31 182 ASN A C 1
ATOM 1436 O O . ASN A 1 182 ? 34.825 -3.845 -22.142 1.00 42.31 182 ASN A O 1
ATOM 1440 N N . GLY A 1 183 ? 34.507 -4.268 -19.962 1.00 48.00 183 GLY A N 1
ATOM 1441 C CA . GLY A 1 183 ? 35.684 -5.122 -19.791 1.00 48.00 183 GLY A CA 1
ATOM 1442 C C . GLY A 1 183 ? 35.576 -6.423 -20.589 1.00 48.00 183 GLY A C 1
ATOM 1443 O O . GLY A 1 183 ? 36.505 -6.765 -21.313 1.00 48.00 183 GLY A O 1
ATOM 1444 N N . GLN A 1 184 ? 34.419 -7.091 -20.540 1.00 45.59 184 GLN A N 1
ATOM 1445 C CA . GLN A 1 184 ? 34.126 -8.282 -21.345 1.00 45.59 184 GLN A CA 1
ATOM 1446 C C . GLN A 1 184 ? 34.149 -7.971 -22.850 1.00 45.59 184 GLN A C 1
ATOM 1448 O O . GLN A 1 184 ? 34.804 -8.684 -23.599 1.00 45.59 184 GLN A O 1
ATOM 1453 N N . ILE A 1 185 ? 33.519 -6.878 -23.301 1.00 42.00 185 ILE A N 1
ATOM 1454 C CA . ILE A 1 185 ? 33.547 -6.432 -24.710 1.00 42.00 185 ILE A CA 1
ATOM 1455 C C . ILE A 1 185 ? 34.982 -6.159 -25.183 1.00 42.00 185 ILE A C 1
ATOM 1457 O O . ILE A 1 185 ? 35.354 -6.568 -26.279 1.00 42.00 185 ILE A O 1
ATOM 1461 N N . THR A 1 186 ? 35.811 -5.530 -24.346 1.00 46.69 186 THR A N 1
ATOM 1462 C CA . THR A 1 186 ? 37.241 -5.332 -24.645 1.00 46.69 186 THR A CA 1
ATOM 1463 C C . THR A 1 186 ? 37.975 -6.678 -24.729 1.00 46.69 186 THR A C 1
ATOM 1465 O O . THR A 1 186 ? 38.778 -6.888 -25.633 1.00 46.69 186 THR A O 1
ATOM 1468 N N . GLY A 1 187 ? 37.644 -7.617 -23.836 1.00 51.97 187 GLY A N 1
ATOM 1469 C CA . GLY A 1 187 ? 38.143 -8.992 -23.855 1.00 51.97 187 GLY A CA 1
ATOM 1470 C C . GLY A 1 187 ? 37.759 -9.781 -25.110 1.00 51.97 187 GLY A C 1
ATOM 1471 O O . GLY A 1 187 ? 38.587 -10.528 -25.602 1.00 51.97 187 GLY A O 1
ATOM 1472 N N . TYR A 1 188 ? 36.567 -9.577 -25.680 1.00 45.72 188 TYR A N 1
ATOM 1473 C CA . TYR A 1 188 ? 36.152 -10.216 -26.939 1.00 45.72 188 TYR A CA 1
ATOM 1474 C C . TYR A 1 188 ? 36.843 -9.631 -28.189 1.00 45.72 188 TYR A C 1
ATOM 1476 O O . TYR A 1 188 ? 36.974 -10.323 -29.196 1.00 45.72 188 TYR A O 1
ATOM 1484 N N . LEU A 1 189 ? 37.264 -8.360 -28.160 1.00 45.16 189 LEU A N 1
ATOM 1485 C CA . LEU A 1 189 ? 37.861 -7.678 -29.321 1.00 45.16 189 LEU A CA 1
ATOM 1486 C C . LEU A 1 189 ? 39.379 -7.887 -29.451 1.00 45.16 189 LEU A C 1
ATOM 1488 O O . LEU A 1 189 ? 39.913 -7.793 -30.558 1.00 45.16 189 LEU A O 1
ATOM 1492 N N . ASN A 1 190 ? 40.073 -8.191 -28.351 1.00 55.56 190 ASN A N 1
ATOM 1493 C CA . ASN A 1 190 ? 41.517 -8.440 -28.369 1.00 55.56 190 ASN A CA 1
ATOM 1494 C C . ASN A 1 190 ? 41.905 -9.735 -29.132 1.00 55.56 190 ASN A C 1
ATOM 1496 O O . ASN A 1 190 ? 42.758 -9.623 -30.009 1.00 55.56 190 ASN A O 1
ATOM 1500 N N . PRO A 1 191 ? 41.269 -10.910 -28.915 1.00 54.12 191 PRO A N 1
ATOM 1501 C CA . PRO A 1 191 ? 41.501 -12.138 -29.693 1.00 54.12 191 PRO A CA 1
ATOM 1502 C C . PRO A 1 191 ? 41.367 -11.922 -31.209 1.00 54.12 191 PRO A C 1
ATOM 1504 O O . PRO A 1 191 ? 42.308 -12.109 -31.976 1.00 54.12 191 PRO A O 1
ATOM 1507 N N . LEU A 1 192 ? 40.242 -11.341 -31.644 1.00 50.47 192 LEU A N 1
ATOM 1508 C CA . LEU A 1 192 ? 40.007 -10.992 -33.053 1.00 50.47 192 LEU A CA 1
ATOM 1509 C C . LEU A 1 192 ? 41.080 -10.055 -33.637 1.00 50.47 192 LEU A C 1
ATOM 1511 O O . LEU A 1 192 ? 41.373 -10.135 -34.829 1.00 50.47 192 LEU A O 1
ATOM 1515 N N . SER A 1 193 ? 41.680 -9.194 -32.811 1.00 57.91 193 SER A N 1
ATOM 1516 C CA . SER A 1 193 ? 42.800 -8.337 -33.216 1.00 57.91 193 SER A CA 1
ATOM 1517 C C . SER A 1 193 ? 44.121 -9.114 -33.306 1.00 57.91 193 SER A C 1
ATOM 1519 O O . SER A 1 193 ? 44.903 -8.861 -34.217 1.00 57.91 193 SER A O 1
ATOM 1521 N N . ASN A 1 194 ? 44.365 -10.083 -32.418 1.00 61.44 194 ASN A N 1
ATOM 1522 C CA . ASN A 1 194 ? 45.540 -10.962 -32.463 1.00 61.44 194 ASN A CA 1
ATOM 1523 C C . ASN A 1 194 ? 45.520 -11.857 -33.710 1.00 61.44 194 ASN A C 1
ATOM 1525 O O . ASN A 1 194 ? 46.509 -11.911 -34.439 1.00 61.44 194 ASN A O 1
ATOM 1529 N N . VAL A 1 195 ? 44.376 -12.488 -34.002 1.00 56.25 195 VAL A N 1
ATOM 1530 C CA . VAL A 1 195 ? 44.163 -13.282 -35.223 1.00 56.25 195 VAL A CA 1
ATOM 1531 C C . VAL A 1 195 ? 44.337 -12.432 -36.481 1.00 56.25 195 VAL A C 1
ATOM 1533 O O . VAL A 1 195 ? 44.995 -12.881 -37.416 1.00 56.25 195 VAL A O 1
ATOM 1536 N N . ALA A 1 196 ? 43.806 -11.204 -36.511 1.00 52.72 196 ALA A N 1
ATOM 1537 C CA . ALA A 1 196 ? 44.018 -10.292 -37.637 1.00 52.72 196 ALA A CA 1
ATOM 1538 C C . ALA A 1 196 ? 45.512 -9.977 -37.837 1.00 52.72 196 ALA A C 1
ATOM 1540 O O . ALA A 1 196 ? 46.034 -10.207 -38.924 1.00 52.72 196 ALA A O 1
ATOM 1541 N N . ASN A 1 197 ? 46.214 -9.567 -36.774 1.00 69.62 197 ASN A N 1
ATOM 1542 C CA . ASN A 1 197 ? 47.651 -9.281 -36.827 1.00 69.62 197 ASN A CA 1
ATOM 1543 C C . ASN A 1 197 ? 48.464 -10.500 -37.301 1.00 69.62 197 ASN A C 1
ATOM 1545 O O . ASN A 1 197 ? 49.318 -10.354 -38.165 1.00 69.62 197 ASN A O 1
ATOM 1549 N N . LYS A 1 198 ? 48.174 -11.715 -36.805 1.00 64.88 198 LYS A N 1
ATOM 1550 C CA . LYS A 1 198 ? 48.871 -12.940 -37.243 1.00 64.88 198 LYS A CA 1
ATOM 1551 C C . LYS A 1 198 ? 48.563 -13.350 -38.683 1.00 64.88 198 LYS A C 1
ATOM 1553 O O . LYS A 1 198 ? 49.411 -13.968 -39.326 1.00 64.88 198 LYS A O 1
ATOM 1558 N N . ILE A 1 199 ? 47.367 -13.051 -39.189 1.00 59.66 199 ILE A N 1
ATOM 1559 C CA . ILE A 1 199 ? 47.031 -13.254 -40.604 1.00 59.66 199 ILE A CA 1
ATOM 1560 C C . ILE A 1 199 ? 47.814 -12.265 -41.470 1.00 59.66 199 ILE A C 1
ATOM 1562 O O . ILE A 1 199 ? 48.392 -12.689 -42.469 1.00 59.66 199 ILE A O 1
ATOM 1566 N N . ASP A 1 200 ? 47.891 -10.995 -41.069 1.00 67.88 200 ASP A N 1
ATOM 1567 C CA . ASP A 1 200 ? 48.668 -9.974 -41.775 1.00 67.88 200 ASP A CA 1
ATOM 1568 C C . ASP A 1 200 ? 50.179 -10.300 -41.741 1.00 67.88 200 ASP A C 1
ATOM 1570 O O . ASP A 1 200 ? 50.800 -10.352 -42.800 1.00 67.88 200 ASP A O 1
ATOM 1574 N N . ASP A 1 201 ? 50.749 -10.671 -40.584 1.00 72.12 201 ASP A N 1
ATOM 1575 C CA . ASP A 1 201 ? 52.140 -11.150 -40.448 1.00 72.12 201 ASP A CA 1
ATOM 1576 C C . ASP A 1 201 ? 52.428 -12.356 -41.373 1.00 72.12 201 ASP A C 1
ATOM 1578 O O . ASP A 1 201 ? 53.472 -12.433 -42.026 1.00 72.12 201 ASP A O 1
ATOM 1582 N N . PHE A 1 202 ? 51.500 -13.319 -41.458 1.00 69.69 202 PHE A N 1
ATOM 1583 C CA . PHE A 1 202 ? 51.638 -14.493 -42.329 1.00 69.69 202 PHE A CA 1
ATOM 1584 C C . PHE A 1 202 ? 51.553 -14.145 -43.824 1.00 69.69 202 PHE A C 1
ATOM 1586 O O . PHE A 1 202 ? 52.190 -14.815 -44.640 1.00 69.69 202 PHE A O 1
ATOM 1593 N N . VAL A 1 203 ? 50.777 -13.119 -44.186 1.00 62.66 203 VAL A N 1
ATOM 1594 C CA . VAL A 1 203 ? 50.642 -12.618 -45.562 1.00 62.66 203 VAL A CA 1
ATOM 1595 C C . VAL A 1 203 ? 51.862 -11.791 -45.976 1.00 62.66 203 VAL A C 1
ATOM 1597 O O . VAL A 1 203 ? 52.364 -11.992 -47.082 1.00 62.66 203 VAL A O 1
ATOM 1600 N N . ASP A 1 204 ? 52.386 -10.933 -45.100 1.00 73.38 204 ASP A N 1
ATOM 1601 C CA . ASP A 1 204 ? 53.579 -10.121 -45.371 1.00 73.38 204 ASP A CA 1
ATOM 1602 C C . ASP A 1 204 ? 54.859 -10.978 -45.442 1.00 73.38 204 ASP A C 1
ATOM 1604 O O . ASP A 1 204 ? 55.715 -10.749 -46.298 1.00 73.38 204 ASP A O 1
ATOM 1608 N N . GLU A 1 205 ? 54.984 -12.027 -44.619 1.00 70.38 205 GLU A N 1
ATOM 1609 C CA . GLU A 1 205 ? 56.110 -12.975 -44.688 1.00 70.38 205 GLU A CA 1
ATOM 1610 C C . GLU A 1 205 ? 55.927 -14.096 -45.746 1.00 70.38 205 GLU A C 1
ATOM 1612 O O . GLU A 1 205 ? 56.782 -14.983 -45.865 1.00 70.38 205 GLU A O 1
ATOM 1617 N N . LEU A 1 206 ? 54.832 -14.102 -46.521 1.00 53.66 206 LEU A N 1
ATOM 1618 C CA . LEU A 1 206 ? 54.459 -15.232 -47.386 1.00 53.66 206 LEU A CA 1
ATOM 1619 C C . LEU A 1 206 ? 55.499 -15.529 -48.482 1.00 53.66 206 LEU A C 1
ATOM 1621 O O . LEU A 1 206 ? 55.854 -16.692 -48.687 1.00 53.66 206 LEU A O 1
ATOM 1625 N N . ASP A 1 207 ? 56.014 -14.499 -49.162 1.00 59.09 207 ASP A N 1
ATOM 1626 C CA . ASP A 1 207 ? 56.983 -14.647 -50.262 1.00 59.09 207 ASP A CA 1
ATOM 1627 C C . ASP A 1 207 ? 58.320 -15.253 -49.785 1.00 59.09 207 ASP A C 1
ATOM 1629 O O . ASP A 1 207 ? 58.869 -16.145 -50.440 1.00 59.09 207 ASP A O 1
ATOM 1633 N N . ASP A 1 208 ? 58.808 -14.857 -48.603 1.00 64.56 208 ASP A N 1
ATOM 1634 C CA . ASP A 1 208 ? 60.025 -15.420 -47.996 1.00 64.56 208 ASP A CA 1
ATOM 1635 C C . ASP A 1 208 ? 59.809 -16.862 -47.496 1.00 64.56 208 ASP A C 1
ATOM 1637 O O . ASP A 1 208 ? 60.709 -17.712 -47.584 1.00 64.56 208 ASP A O 1
ATOM 1641 N N . LYS A 1 209 ? 58.603 -17.180 -46.999 1.00 51.28 209 LYS A N 1
ATOM 1642 C CA . LYS A 1 209 ? 58.240 -18.536 -46.555 1.00 51.28 209 LYS A CA 1
ATOM 1643 C C . LYS A 1 209 ? 57.976 -19.500 -47.712 1.00 51.28 209 LYS A C 1
ATOM 1645 O O . LYS A 1 209 ? 58.259 -20.688 -47.564 1.00 51.28 209 LYS A O 1
ATOM 1650 N N . LEU A 1 210 ? 57.500 -19.037 -48.871 1.00 46.53 210 LEU A N 1
ATOM 1651 C CA . LEU A 1 210 ? 57.234 -19.883 -50.047 1.00 46.53 210 LEU A CA 1
ATOM 1652 C C . LEU A 1 210 ? 58.483 -20.630 -50.553 1.00 46.53 210 LEU A C 1
ATOM 1654 O O . LEU A 1 210 ? 58.370 -21.738 -51.080 1.00 46.53 210 LEU A O 1
ATOM 1658 N N . VAL A 1 211 ? 59.681 -20.077 -50.337 1.00 52.56 211 VAL A N 1
ATOM 1659 C CA . VAL A 1 211 ? 60.968 -20.723 -50.669 1.00 52.56 211 VAL A CA 1
ATOM 1660 C C . VAL A 1 211 ? 61.426 -21.713 -49.577 1.00 52.56 211 VAL A C 1
ATOM 1662 O O . VAL A 1 211 ? 62.355 -22.496 -49.782 1.00 52.56 211 VAL A O 1
ATOM 1665 N N . GLN A 1 212 ? 60.758 -21.735 -48.419 1.00 61.81 212 GLN A N 1
ATOM 1666 C CA . GLN A 1 212 ? 61.107 -22.528 -47.237 1.00 61.81 212 GLN A CA 1
ATOM 1667 C C . GLN A 1 212 ? 59.906 -23.371 -46.751 1.00 61.81 212 GLN A C 1
ATOM 1669 O O . GLN A 1 212 ? 59.281 -23.032 -45.745 1.00 61.81 212 GLN A O 1
ATOM 1674 N N . PRO A 1 213 ? 59.598 -24.520 -47.395 1.00 46.59 213 PRO A N 1
ATOM 1675 C CA . PRO A 1 213 ? 58.349 -25.262 -47.170 1.00 46.59 213 PRO A CA 1
ATOM 1676 C C . PRO A 1 213 ? 58.048 -25.657 -45.719 1.00 46.59 213 PRO A C 1
ATOM 1678 O O . PRO A 1 213 ? 56.882 -25.773 -45.353 1.00 46.59 213 PRO A O 1
ATOM 1681 N N . LYS A 1 214 ? 59.077 -25.844 -44.877 1.00 54.66 214 LYS A N 1
ATOM 1682 C CA . LYS A 1 214 ? 58.875 -26.055 -43.438 1.00 54.66 214 LYS A CA 1
ATOM 1683 C C . LYS A 1 214 ? 58.441 -24.769 -42.718 1.00 54.66 214 LYS A C 1
ATOM 1685 O O . LYS A 1 214 ? 57.471 -24.817 -41.978 1.00 54.66 214 LYS A O 1
ATOM 1690 N N . ALA A 1 215 ? 59.107 -23.638 -42.948 1.00 63.94 215 ALA A N 1
ATOM 1691 C CA . ALA A 1 215 ? 58.756 -22.373 -42.299 1.00 63.94 215 ALA A CA 1
ATOM 1692 C C . ALA A 1 215 ? 57.346 -21.895 -42.690 1.00 63.94 215 ALA A C 1
ATOM 1694 O O . ALA A 1 215 ? 56.642 -21.330 -41.858 1.00 63.94 215 ALA A O 1
ATOM 1695 N N . LEU A 1 216 ? 56.913 -22.176 -43.926 1.00 48.81 216 LEU A N 1
ATOM 1696 C CA . LEU A 1 216 ? 55.535 -21.953 -44.370 1.00 48.81 216 LEU A CA 1
ATOM 1697 C C . LEU A 1 216 ? 54.529 -22.814 -43.590 1.00 48.81 216 LEU A C 1
ATOM 1699 O O . LEU A 1 216 ? 53.508 -22.297 -43.148 1.00 48.81 216 LEU A O 1
ATOM 1703 N N . ALA A 1 217 ? 54.820 -24.104 -43.396 1.00 50.28 217 ALA A N 1
ATOM 1704 C CA . ALA A 1 217 ? 53.959 -25.014 -42.642 1.00 50.28 217 ALA A CA 1
ATOM 1705 C C . ALA A 1 217 ? 53.916 -24.677 -41.141 1.00 50.28 217 ALA A C 1
ATOM 1707 O O . ALA A 1 217 ? 52.836 -24.643 -40.562 1.00 50.28 217 ALA A O 1
ATOM 1708 N N . ASP A 1 218 ? 55.065 -24.377 -40.528 1.00 67.88 218 ASP A N 1
ATOM 1709 C CA . ASP A 1 218 ? 55.156 -23.989 -39.115 1.00 67.88 218 ASP A CA 1
ATOM 1710 C C . ASP A 1 218 ? 54.386 -22.672 -38.853 1.00 67.88 218 ASP A C 1
ATOM 1712 O O . ASP A 1 218 ? 53.675 -22.555 -37.856 1.00 67.88 218 ASP A O 1
ATOM 1716 N N . ALA A 1 219 ? 54.465 -21.692 -39.767 1.00 61.44 219 ALA A N 1
ATOM 1717 C CA . ALA A 1 219 ? 53.729 -20.430 -39.644 1.00 61.44 219 ALA A CA 1
ATOM 1718 C C . ALA A 1 219 ? 52.222 -20.585 -39.911 1.00 61.44 219 ALA A C 1
ATOM 1720 O O . ALA A 1 219 ? 51.417 -20.034 -39.164 1.00 61.44 219 ALA A O 1
ATOM 1721 N N . LEU A 1 220 ? 51.831 -21.371 -40.924 1.00 56.22 220 LEU A N 1
ATOM 1722 C CA . LEU A 1 220 ? 50.423 -21.676 -41.197 1.00 56.22 220 LEU A CA 1
ATOM 1723 C C . LEU A 1 220 ? 49.780 -22.406 -40.010 1.00 56.22 220 LEU A C 1
ATOM 1725 O O . LEU A 1 220 ? 48.664 -22.070 -39.622 1.00 56.22 220 LEU A O 1
ATOM 1729 N N . ASN A 1 221 ? 50.500 -23.352 -39.395 1.00 60.47 221 ASN A N 1
ATOM 1730 C CA . ASN A 1 221 ? 50.058 -23.995 -38.162 1.00 60.47 221 ASN A CA 1
ATOM 1731 C C . ASN A 1 221 ? 49.886 -22.981 -37.027 1.00 60.47 221 ASN A C 1
ATOM 1733 O O . ASN A 1 221 ? 48.858 -23.032 -36.370 1.00 60.47 221 ASN A O 1
ATOM 1737 N N . SER A 1 222 ? 50.807 -22.029 -36.826 1.00 66.50 222 SER A N 1
ATOM 1738 C CA . SER A 1 222 ? 50.653 -21.039 -35.746 1.00 66.50 222 SER A CA 1
ATOM 1739 C C . SER A 1 222 ? 49.451 -20.103 -35.940 1.00 66.50 222 SER A C 1
ATOM 1741 O O . SER A 1 222 ? 48.819 -19.740 -34.953 1.00 66.50 222 SER A O 1
ATOM 1743 N N . VAL A 1 223 ? 49.094 -19.742 -37.180 1.00 63.00 223 VAL A N 1
ATOM 1744 C CA . VAL A 1 223 ? 47.845 -19.002 -37.460 1.00 63.00 223 VAL A CA 1
ATOM 1745 C C . VAL A 1 223 ? 46.618 -19.867 -37.153 1.00 63.00 223 VAL A C 1
ATOM 1747 O O . VAL A 1 223 ? 45.647 -19.385 -36.580 1.00 63.00 223 VAL A O 1
ATOM 1750 N N . VAL A 1 224 ? 46.655 -21.153 -37.515 1.00 52.91 224 VAL A N 1
ATOM 1751 C CA . VAL A 1 224 ? 45.551 -22.097 -37.277 1.00 52.91 224 VAL A CA 1
ATOM 1752 C C . VAL A 1 224 ? 45.378 -22.420 -35.788 1.00 52.91 224 VAL A C 1
ATOM 1754 O O . VAL A 1 224 ? 44.245 -22.492 -35.323 1.00 52.91 224 VAL A O 1
ATOM 1757 N N . GLU A 1 225 ? 46.469 -22.588 -35.040 1.00 65.56 225 GLU A N 1
ATOM 1758 C CA . GLU A 1 225 ? 46.462 -22.824 -33.591 1.00 65.56 225 GLU A CA 1
ATOM 1759 C C . GLU A 1 225 ? 45.888 -21.611 -32.842 1.00 65.56 225 GLU A C 1
ATOM 1761 O O . GLU A 1 225 ? 44.947 -21.793 -32.074 1.00 65.56 225 GLU A O 1
ATOM 1766 N N . GLU A 1 226 ? 46.324 -20.380 -33.151 1.00 64.31 226 GLU A N 1
ATOM 1767 C CA . GLU A 1 226 ? 45.762 -19.161 -32.534 1.00 64.31 226 GLU A CA 1
ATOM 1768 C C . GLU A 1 226 ? 44.248 -19.036 -32.791 1.00 64.31 226 GLU A C 1
ATOM 1770 O O . GLU A 1 226 ? 43.474 -18.755 -31.882 1.00 64.31 226 GLU A O 1
ATOM 1775 N N . VAL A 1 227 ? 43.802 -19.318 -34.024 1.00 52.88 227 VAL A N 1
ATOM 1776 C CA . VAL A 1 227 ? 42.377 -19.299 -34.398 1.00 52.88 227 VAL A CA 1
ATOM 1777 C C . VAL A 1 227 ? 41.558 -20.352 -33.639 1.00 52.88 227 VAL A C 1
ATOM 1779 O O . VAL A 1 227 ? 40.374 -20.123 -33.383 1.00 52.88 227 VAL A O 1
ATOM 1782 N N . PHE A 1 228 ? 42.143 -21.497 -33.275 1.00 51.34 228 PHE A N 1
ATOM 1783 C CA . PHE A 1 228 ? 41.450 -22.521 -32.489 1.00 51.34 228 PHE A CA 1
ATOM 1784 C C . PHE A 1 228 ? 41.438 -22.216 -30.987 1.00 51.34 228 PHE A C 1
ATOM 1786 O O . PHE A 1 228 ? 40.383 -22.386 -30.369 1.00 51.34 228 PHE A O 1
ATOM 1793 N N . ASP A 1 229 ? 42.540 -21.723 -30.421 1.00 59.22 229 ASP A N 1
ATOM 1794 C CA . ASP A 1 229 ? 42.612 -21.331 -29.008 1.00 59.22 229 ASP A CA 1
ATOM 1795 C C . ASP A 1 229 ? 41.673 -20.142 -28.720 1.00 59.22 229 ASP A C 1
ATOM 1797 O O . ASP A 1 229 ? 40.837 -20.227 -27.817 1.00 59.22 229 ASP A O 1
ATOM 1801 N N . ASP A 1 230 ? 41.678 -19.102 -29.564 1.00 58.56 230 ASP A N 1
ATOM 1802 C CA . ASP A 1 230 ? 40.744 -17.967 -29.468 1.00 58.56 230 ASP A CA 1
ATOM 1803 C C . ASP A 1 230 ? 39.271 -18.407 -29.631 1.00 58.56 230 ASP A C 1
ATOM 1805 O O . ASP A 1 230 ? 38.356 -17.813 -29.050 1.00 58.56 230 ASP A O 1
ATOM 1809 N N . MET A 1 231 ? 39.006 -19.477 -30.394 1.00 48.34 231 MET A N 1
ATOM 1810 C CA . MET A 1 231 ? 37.665 -20.062 -30.518 1.00 48.34 231 MET A CA 1
ATOM 1811 C C . MET A 1 231 ? 37.205 -20.815 -29.263 1.00 48.34 231 MET A C 1
ATOM 1813 O O . MET A 1 231 ? 36.001 -20.822 -28.988 1.00 48.34 231 MET A O 1
ATOM 1817 N N . ASP A 1 232 ? 38.104 -21.443 -28.504 1.00 52.25 232 ASP A N 1
ATOM 1818 C CA . ASP A 1 232 ? 37.773 -22.078 -27.220 1.00 52.25 232 ASP A CA 1
ATOM 1819 C C . ASP A 1 232 ? 37.732 -21.060 -26.068 1.00 52.25 232 ASP A C 1
ATOM 1821 O O . ASP A 1 232 ? 36.866 -21.171 -25.189 1.00 52.25 232 ASP A O 1
ATOM 1825 N N . GLU A 1 233 ? 38.540 -19.996 -26.115 1.00 56.38 233 GLU A N 1
ATOM 1826 C CA . GLU A 1 233 ? 38.397 -18.862 -25.200 1.00 56.38 233 GLU A CA 1
ATOM 1827 C C . GLU A 1 233 ? 37.048 -18.151 -25.428 1.00 56.38 233 GLU A C 1
ATOM 1829 O O . GLU A 1 233 ? 36.284 -17.980 -24.477 1.00 56.38 233 GLU A O 1
ATOM 1834 N N . MET A 1 234 ? 36.644 -17.878 -26.679 1.00 52.03 234 MET A N 1
ATOM 1835 C CA . MET A 1 234 ? 35.310 -17.331 -26.984 1.00 52.03 234 MET A CA 1
ATOM 1836 C C . MET A 1 234 ? 34.153 -18.202 -26.461 1.00 52.03 234 MET A C 1
ATOM 1838 O O . MET A 1 234 ? 33.193 -17.660 -25.907 1.00 52.03 234 MET A O 1
ATOM 1842 N N . LYS A 1 235 ? 34.222 -19.539 -26.577 1.00 50.84 235 LYS A N 1
ATOM 1843 C CA . LYS A 1 235 ? 33.211 -20.448 -25.983 1.00 50.84 235 LYS A CA 1
ATOM 1844 C C . LYS A 1 235 ? 33.183 -20.349 -24.459 1.00 50.84 235 LYS A C 1
ATOM 1846 O O . LYS A 1 235 ? 32.106 -20.369 -23.856 1.00 50.84 235 LYS A O 1
ATOM 1851 N N . THR A 1 236 ? 34.355 -20.235 -23.841 1.00 53.91 236 THR A N 1
ATOM 1852 C CA . THR A 1 236 ? 34.511 -20.118 -22.388 1.00 53.91 236 THR A CA 1
ATOM 1853 C C . THR A 1 236 ? 33.921 -18.801 -21.882 1.00 53.91 236 THR A C 1
ATOM 1855 O O . THR A 1 236 ? 33.140 -18.810 -20.929 1.00 53.91 236 THR A O 1
ATOM 1858 N N . VAL A 1 237 ? 34.187 -17.678 -22.560 1.00 50.81 237 VAL A N 1
ATOM 1859 C CA . VAL A 1 237 ? 33.625 -16.367 -22.195 1.00 50.81 237 VAL A CA 1
ATOM 1860 C C . VAL A 1 237 ? 32.120 -16.294 -22.489 1.00 50.81 237 VAL A C 1
ATOM 1862 O O . VAL A 1 237 ? 31.391 -15.770 -21.652 1.00 50.81 237 VAL A O 1
ATOM 1865 N N . LEU A 1 238 ? 31.610 -16.891 -23.576 1.00 48.84 238 LEU A N 1
ATOM 1866 C CA . LEU A 1 238 ? 30.160 -17.001 -23.834 1.00 48.84 238 LEU A CA 1
ATOM 1867 C C . LEU A 1 238 ? 29.430 -17.803 -22.744 1.00 48.84 238 LEU A C 1
ATOM 1869 O O . LEU A 1 238 ? 28.379 -17.379 -22.258 1.00 48.84 238 LEU A O 1
ATOM 1873 N N . SER A 1 239 ? 30.013 -18.925 -22.313 1.00 49.06 239 SER A N 1
ATOM 1874 C CA . SER A 1 239 ? 29.495 -19.729 -21.196 1.00 49.06 239 SER A CA 1
ATOM 1875 C C . SER A 1 239 ? 29.536 -18.940 -19.881 1.00 49.06 239 SER A C 1
ATOM 1877 O O . SER A 1 239 ? 28.578 -18.949 -19.108 1.00 49.06 239 SER A O 1
ATOM 1879 N N . GLY A 1 240 ? 30.617 -18.184 -19.660 1.00 52.81 240 GLY A N 1
ATOM 1880 C CA . GLY A 1 240 ? 30.740 -17.229 -18.560 1.00 52.81 240 GLY A CA 1
ATOM 1881 C C . GLY A 1 240 ? 29.695 -16.112 -18.617 1.00 52.81 240 GLY A C 1
ATOM 1882 O O . GLY A 1 240 ? 29.171 -15.730 -17.577 1.00 52.81 240 GLY A O 1
ATOM 1883 N N . TYR A 1 241 ? 29.332 -15.636 -19.810 1.00 45.41 241 TYR A N 1
ATOM 1884 C CA . TYR A 1 241 ? 28.332 -14.587 -20.017 1.00 45.41 241 TYR A CA 1
ATOM 1885 C C . TYR A 1 241 ? 26.931 -15.069 -19.623 1.00 45.41 241 TYR A C 1
ATOM 1887 O O . TYR A 1 241 ? 26.250 -14.388 -18.852 1.00 45.41 241 TYR A O 1
ATOM 1895 N N . GLN A 1 242 ? 26.544 -16.281 -20.052 1.00 46.47 242 GLN A N 1
ATOM 1896 C CA . GLN A 1 242 ? 25.331 -16.947 -19.561 1.00 46.47 242 GLN A CA 1
ATOM 1897 C C . GLN A 1 242 ? 25.372 -17.119 -18.039 1.00 46.47 242 GLN A C 1
ATOM 1899 O O . GLN A 1 242 ? 24.417 -16.740 -17.370 1.00 46.47 242 GLN A O 1
ATOM 1904 N N . HIS A 1 243 ? 26.484 -17.602 -17.474 1.00 57.03 243 HIS A N 1
ATOM 1905 C CA . HIS A 1 243 ? 26.612 -17.778 -16.026 1.00 57.03 243 HIS A CA 1
ATOM 1906 C C . HIS A 1 243 ? 26.517 -16.452 -15.247 1.00 57.03 243 HIS A C 1
ATOM 1908 O O . HIS A 1 243 ? 25.893 -16.418 -14.187 1.00 57.03 243 HIS A O 1
ATOM 1914 N N . THR A 1 244 ? 27.064 -15.343 -15.760 1.00 53.78 244 THR A N 1
ATOM 1915 C CA . THR A 1 244 ? 26.907 -14.019 -15.132 1.00 53.78 244 THR A CA 1
ATOM 1916 C C . THR A 1 244 ? 25.497 -13.452 -15.269 1.00 53.78 244 THR A C 1
ATOM 1918 O O . THR A 1 244 ? 25.042 -12.798 -14.336 1.00 53.78 244 THR A O 1
ATOM 1921 N N . LEU A 1 245 ? 24.781 -13.735 -16.364 1.00 50.09 245 LEU A N 1
ATOM 1922 C CA . LEU A 1 245 ? 23.358 -13.402 -16.503 1.00 50.09 245 LEU A CA 1
ATOM 1923 C C . LEU A 1 245 ? 22.509 -14.181 -15.491 1.00 50.09 245 LEU A C 1
ATOM 1925 O O . LEU A 1 245 ? 21.770 -13.567 -14.726 1.00 50.09 245 LEU A O 1
ATOM 1929 N N . ASP A 1 246 ? 22.686 -15.502 -15.413 1.00 50.81 246 ASP A N 1
ATOM 1930 C CA . ASP A 1 246 ? 22.008 -16.372 -14.440 1.00 50.81 246 ASP A CA 1
ATOM 1931 C C . ASP A 1 246 ? 22.307 -15.936 -12.997 1.00 50.81 246 ASP A C 1
ATOM 1933 O O . ASP A 1 246 ? 21.406 -15.840 -12.163 1.00 50.81 246 ASP A O 1
ATOM 1937 N N . THR A 1 247 ? 23.569 -15.606 -12.703 1.00 59.19 247 THR A N 1
ATOM 1938 C CA . THR A 1 247 ? 23.996 -15.142 -11.376 1.00 59.19 247 THR A CA 1
ATOM 1939 C C . THR A 1 247 ? 23.411 -13.770 -11.046 1.00 59.19 247 THR A C 1
ATOM 1941 O O . THR A 1 247 ? 22.965 -13.571 -9.919 1.00 59.19 247 THR A O 1
ATOM 1944 N N . PHE A 1 248 ? 23.353 -12.837 -12.000 1.00 55.91 248 PHE A N 1
ATOM 1945 C CA . PHE A 1 248 ? 22.748 -11.516 -11.806 1.00 55.91 248 PHE A CA 1
ATOM 1946 C C . PHE A 1 248 ? 21.232 -11.616 -11.582 1.00 55.91 248 PHE A C 1
ATOM 1948 O O . PHE A 1 248 ? 20.714 -11.047 -10.622 1.00 55.91 248 PHE A O 1
ATOM 1955 N N . VAL A 1 249 ? 20.521 -12.405 -12.392 1.00 52.16 249 VAL A N 1
ATOM 1956 C CA . VAL A 1 249 ? 19.079 -12.644 -12.219 1.00 52.16 249 VAL A CA 1
ATOM 1957 C C . VAL A 1 249 ? 18.797 -13.343 -10.885 1.00 52.16 249 VAL A C 1
ATOM 1959 O O . VAL A 1 249 ? 17.960 -12.880 -10.116 1.00 52.16 249 VAL A O 1
ATOM 1962 N N . THR A 1 250 ? 19.523 -14.414 -10.559 1.00 53.69 250 THR A N 1
ATOM 1963 C CA . THR A 1 250 ? 19.231 -15.246 -9.377 1.00 53.69 250 THR A CA 1
ATOM 1964 C C . THR A 1 250 ? 19.731 -14.632 -8.065 1.00 53.69 250 THR A C 1
ATOM 1966 O O . THR A 1 250 ? 19.078 -14.778 -7.034 1.00 53.69 250 THR A O 1
ATOM 1969 N N . THR A 1 251 ? 20.867 -13.929 -8.083 1.00 57.47 251 THR A N 1
ATOM 1970 C CA . THR A 1 251 ? 21.536 -13.422 -6.866 1.00 57.47 251 THR A CA 1
ATOM 1971 C C . THR A 1 251 ? 21.324 -11.930 -6.651 1.00 57.47 251 THR A C 1
ATOM 1973 O O . THR A 1 251 ? 21.210 -11.504 -5.509 1.00 57.47 251 THR A O 1
ATOM 1976 N N . THR A 1 252 ? 21.259 -11.124 -7.717 1.00 56.84 252 THR A N 1
ATOM 1977 C CA . THR A 1 252 ? 21.033 -9.675 -7.598 1.00 56.84 252 THR A CA 1
ATOM 1978 C C . THR A 1 252 ? 19.546 -9.357 -7.699 1.00 56.84 252 THR A C 1
ATOM 1980 O O . THR A 1 252 ? 18.980 -8.861 -6.736 1.00 56.84 252 THR A O 1
ATOM 1983 N N . VAL A 1 253 ? 18.874 -9.703 -8.801 1.00 53.12 253 VAL A N 1
ATOM 1984 C CA . VAL A 1 253 ? 17.453 -9.349 -8.994 1.00 53.12 253 VAL A CA 1
ATOM 1985 C C . VAL A 1 253 ? 16.554 -10.118 -8.018 1.00 53.12 253 VAL A C 1
ATOM 1987 O O . VAL A 1 253 ? 15.877 -9.512 -7.191 1.00 53.12 253 VAL A O 1
ATOM 1990 N N . ILE A 1 254 ? 16.589 -11.453 -8.044 1.00 51.12 254 ILE A N 1
ATOM 1991 C CA . ILE A 1 254 ? 15.792 -12.299 -7.139 1.00 51.12 254 ILE A CA 1
ATOM 1992 C C . ILE A 1 254 ? 16.281 -12.179 -5.684 1.00 51.12 254 ILE A C 1
ATOM 1994 O O . ILE A 1 254 ? 15.465 -12.241 -4.764 1.00 51.12 254 ILE A O 1
ATOM 1998 N N . GLY A 1 255 ? 17.577 -11.941 -5.453 1.00 65.44 255 GLY A N 1
ATOM 1999 C CA . GLY A 1 255 ? 18.117 -11.645 -4.120 1.00 65.44 255 GLY A CA 1
ATOM 2000 C C . GLY A 1 255 ? 17.509 -10.374 -3.525 1.00 65.44 255 GLY A C 1
ATOM 2001 O O . GLY A 1 255 ? 16.827 -10.445 -2.506 1.00 65.44 255 GLY A O 1
ATOM 2002 N N . SER A 1 256 ? 17.639 -9.235 -4.212 1.00 61.91 256 SER A N 1
ATOM 2003 C CA . SER A 1 256 ? 17.061 -7.965 -3.760 1.00 61.91 256 SER A CA 1
ATOM 2004 C C . SER A 1 256 ? 15.533 -8.005 -3.651 1.00 61.91 256 SER A C 1
ATOM 2006 O O . SER A 1 256 ? 14.989 -7.396 -2.736 1.00 61.91 256 SER A O 1
ATOM 2008 N N . ILE A 1 257 ? 14.822 -8.755 -4.504 1.00 57.50 257 ILE A N 1
ATOM 2009 C CA . ILE A 1 257 ? 13.371 -8.976 -4.348 1.00 57.50 257 ILE A CA 1
ATOM 2010 C C . ILE A 1 257 ? 13.061 -9.717 -3.036 1.00 57.50 257 ILE A C 1
ATOM 2012 O O . ILE A 1 257 ? 12.139 -9.323 -2.317 1.00 57.50 257 ILE A O 1
ATOM 2016 N N . ASN A 1 258 ? 13.825 -10.755 -2.686 1.00 67.44 258 ASN A N 1
ATOM 2017 C CA . ASN A 1 258 ? 13.648 -11.486 -1.428 1.00 67.44 258 ASN A CA 1
ATOM 2018 C C . ASN A 1 258 ? 14.038 -10.645 -0.202 1.00 67.44 258 ASN A C 1
ATOM 2020 O O . ASN A 1 258 ? 13.329 -10.690 0.806 1.00 67.44 258 ASN A O 1
ATOM 2024 N N . ASP A 1 259 ? 15.098 -9.841 -0.286 1.00 72.88 259 ASP A N 1
ATOM 2025 C CA . ASP A 1 259 ? 15.517 -8.935 0.789 1.00 72.88 259 ASP A CA 1
ATOM 2026 C C . ASP A 1 259 ? 14.487 -7.818 1.015 1.00 72.88 259 ASP A C 1
ATOM 2028 O O . ASP A 1 259 ? 14.075 -7.586 2.152 1.00 72.88 259 ASP A O 1
ATOM 2032 N N . VAL A 1 260 ? 13.982 -7.187 -0.054 1.00 65.12 260 VAL A N 1
ATOM 2033 C CA . VAL A 1 260 ? 12.890 -6.198 0.014 1.00 65.12 260 VAL A CA 1
ATOM 2034 C C . VAL A 1 260 ? 11.615 -6.830 0.572 1.00 65.12 260 VAL A C 1
ATOM 2036 O O . VAL A 1 260 ? 10.982 -6.246 1.449 1.00 65.12 260 VAL A O 1
ATOM 2039 N N . THR A 1 261 ? 11.260 -8.043 0.139 1.00 67.50 261 THR A N 1
ATOM 2040 C CA . THR A 1 261 ? 10.100 -8.778 0.672 1.00 67.50 261 THR A CA 1
ATOM 2041 C C . THR A 1 261 ? 10.271 -9.072 2.165 1.00 67.50 261 THR A C 1
ATOM 2043 O O . THR A 1 261 ? 9.352 -8.848 2.951 1.00 67.50 261 THR A O 1
ATOM 2046 N N . THR A 1 262 ? 11.459 -9.510 2.587 1.00 77.06 262 THR A N 1
ATOM 2047 C CA . THR A 1 262 ? 11.769 -9.823 3.991 1.00 77.06 262 THR A CA 1
ATOM 2048 C C . THR A 1 262 ? 11.777 -8.566 4.861 1.00 77.06 262 THR A C 1
ATOM 2050 O O . THR A 1 262 ? 11.220 -8.574 5.962 1.00 77.06 262 THR A O 1
ATOM 2053 N N . ALA A 1 263 ? 12.341 -7.461 4.366 1.00 76.06 263 ALA A N 1
ATOM 2054 C CA . ALA A 1 263 ? 12.322 -6.165 5.034 1.00 76.06 263 ALA A CA 1
ATOM 2055 C C . ALA A 1 263 ? 10.891 -5.622 5.174 1.00 76.06 263 ALA A C 1
ATOM 2057 O O . ALA A 1 263 ? 10.500 -5.212 6.267 1.00 76.06 263 ALA A O 1
ATOM 2058 N N . LEU A 1 264 ? 10.082 -5.692 4.111 1.00 66.25 264 LEU A N 1
ATOM 2059 C CA . LEU A 1 264 ? 8.688 -5.249 4.114 1.00 66.25 264 LEU A CA 1
ATOM 2060 C C . LEU A 1 264 ? 7.831 -6.086 5.073 1.00 66.25 264 LEU A C 1
ATOM 2062 O O . LEU A 1 264 ? 7.096 -5.520 5.877 1.00 66.25 264 LEU A O 1
ATOM 2066 N N . VAL A 1 265 ? 7.966 -7.417 5.061 1.00 74.81 265 VAL A N 1
ATOM 2067 C CA . VAL A 1 265 ? 7.285 -8.313 6.015 1.00 74.81 265 VAL A CA 1
ATOM 2068 C C . VAL A 1 265 ? 7.718 -8.018 7.455 1.00 74.81 265 VAL A C 1
ATOM 2070 O O . VAL A 1 265 ? 6.880 -7.993 8.356 1.00 74.81 265 VAL A O 1
ATOM 2073 N N . THR A 1 266 ? 9.002 -7.736 7.690 1.00 85.25 266 THR A N 1
ATOM 2074 C CA . THR A 1 266 ? 9.515 -7.375 9.023 1.00 85.25 266 THR A CA 1
ATOM 2075 C C . THR A 1 266 ? 8.962 -6.028 9.500 1.00 85.25 266 THR A C 1
ATOM 2077 O O . THR A 1 266 ? 8.547 -5.906 10.654 1.00 85.25 266 THR A O 1
ATOM 2080 N N . GLU A 1 267 ? 8.894 -5.021 8.626 1.00 76.75 267 GLU A N 1
ATOM 2081 C CA . GLU A 1 267 ? 8.338 -3.707 8.960 1.00 76.75 267 GLU A CA 1
ATOM 2082 C C . GLU A 1 267 ? 6.815 -3.776 9.176 1.00 76.75 267 GLU A C 1
ATOM 2084 O O . GLU A 1 267 ? 6.320 -3.243 10.169 1.00 76.75 267 GLU A O 1
ATOM 2089 N N . VAL A 1 268 ? 6.078 -4.528 8.349 1.00 71.19 268 VAL A N 1
ATOM 2090 C CA . VAL A 1 268 ? 4.641 -4.804 8.538 1.00 71.19 268 VAL A CA 1
ATOM 2091 C C . VAL A 1 268 ? 4.380 -5.515 9.869 1.00 71.19 268 VAL A C 1
ATOM 2093 O O . VAL A 1 268 ? 3.530 -5.067 10.635 1.00 71.19 268 VAL A O 1
ATOM 2096 N N . ASN A 1 269 ? 5.143 -6.558 10.207 1.00 75.88 269 ASN A N 1
ATOM 2097 C CA . ASN A 1 269 ? 5.025 -7.240 11.502 1.00 75.88 269 ASN A CA 1
ATOM 2098 C C . ASN A 1 269 ? 5.363 -6.313 12.684 1.00 75.88 269 ASN A C 1
ATOM 2100 O O . ASN A 1 269 ? 4.720 -6.391 13.731 1.00 75.88 269 ASN A O 1
ATOM 2104 N N . THR A 1 270 ? 6.318 -5.393 12.514 1.00 84.69 270 THR A N 1
ATOM 2105 C CA . THR A 1 270 ? 6.655 -4.378 13.527 1.00 84.69 270 THR A CA 1
ATOM 2106 C C . THR A 1 270 ? 5.510 -3.378 13.726 1.00 84.69 270 THR A C 1
ATOM 2108 O O . THR A 1 270 ? 5.182 -3.030 14.861 1.00 84.69 270 THR A O 1
ATOM 2111 N N . VAL A 1 271 ? 4.854 -2.949 12.642 1.00 75.25 271 VAL A N 1
ATOM 2112 C CA . VAL A 1 271 ? 3.665 -2.082 12.694 1.00 75.25 271 VAL A CA 1
ATOM 2113 C C . VAL A 1 271 ? 2.483 -2.805 13.345 1.00 75.25 271 VAL A C 1
ATOM 2115 O O . VAL A 1 271 ? 1.835 -2.223 14.213 1.00 75.25 271 VAL A O 1
ATOM 2118 N N . ILE A 1 272 ? 2.236 -4.074 13.001 1.00 73.00 272 ILE A N 1
ATOM 2119 C CA . ILE A 1 272 ? 1.195 -4.907 13.626 1.00 73.00 272 ILE A CA 1
ATOM 2120 C C . ILE A 1 272 ? 1.443 -5.038 15.134 1.00 73.00 272 ILE A C 1
ATOM 2122 O O . ILE A 1 272 ? 0.529 -4.784 15.915 1.00 73.00 272 ILE A O 1
ATOM 2126 N N . GLY A 1 273 ? 2.673 -5.344 15.559 1.00 82.69 273 GLY A N 1
ATOM 2127 C CA . GLY A 1 273 ? 3.022 -5.430 16.982 1.00 82.69 273 GLY A CA 1
ATOM 2128 C C . GLY A 1 273 ? 2.831 -4.106 17.736 1.00 82.69 273 GLY A C 1
ATOM 2129 O O . GLY A 1 273 ? 2.316 -4.099 18.851 1.00 82.69 273 GLY A O 1
ATOM 2130 N N . GLY A 1 274 ? 3.166 -2.969 17.113 1.00 85.31 274 GLY A N 1
ATOM 2131 C CA . GLY A 1 274 ? 2.904 -1.635 17.671 1.00 85.31 274 GLY A CA 1
ATOM 2132 C C . GLY A 1 274 ? 1.413 -1.288 17.783 1.00 85.31 274 GLY A C 1
ATOM 2133 O O . GLY A 1 274 ? 0.996 -0.654 18.754 1.00 85.31 274 GLY A O 1
ATOM 2134 N N . ILE A 1 275 ? 0.593 -1.721 16.821 1.00 77.25 275 ILE A N 1
ATOM 2135 C CA . ILE A 1 275 ? -0.872 -1.601 16.877 1.00 77.25 275 ILE A CA 1
ATOM 2136 C C . ILE A 1 275 ? -1.445 -2.480 17.997 1.00 77.25 275 ILE A C 1
ATOM 2138 O O . ILE A 1 275 ? -2.266 -1.991 18.769 1.00 77.25 275 ILE A O 1
ATOM 2142 N N . ASP A 1 276 ? -0.989 -3.725 18.137 1.00 79.38 276 ASP A N 1
ATOM 2143 C CA . ASP A 1 276 ? -1.466 -4.673 19.155 1.00 79.38 276 ASP A CA 1
ATOM 2144 C C . ASP A 1 276 ? -1.097 -4.232 20.585 1.00 79.38 276 ASP A C 1
ATOM 2146 O O . ASP A 1 276 ? -1.939 -4.220 21.487 1.00 79.38 276 ASP A O 1
ATOM 2150 N N . GLU A 1 277 ? 0.125 -3.724 20.786 1.00 87.25 277 GLU A N 1
ATOM 2151 C CA . GLU A 1 277 ? 0.535 -3.111 22.057 1.00 87.25 277 GLU A CA 1
ATOM 2152 C C . GLU A 1 277 ? -0.309 -1.857 22.378 1.00 87.25 277 GLU A C 1
ATOM 2154 O O . GLU A 1 277 ? -0.670 -1.612 23.532 1.00 87.25 277 GLU A O 1
ATOM 2159 N N . THR A 1 278 ? -0.675 -1.070 21.359 1.00 82.12 278 THR A N 1
ATOM 2160 C CA . THR A 1 278 ? -1.520 0.129 21.508 1.00 82.12 278 THR A CA 1
ATOM 2161 C C . THR A 1 278 ? -2.974 -0.241 21.822 1.00 82.12 278 THR A C 1
ATOM 2163 O O . THR A 1 278 ? -3.575 0.357 22.716 1.00 82.12 278 THR A O 1
ATOM 2166 N N . ALA A 1 279 ? -3.529 -1.261 21.160 1.00 72.62 279 ALA A N 1
ATOM 2167 C CA . ALA A 1 279 ? -4.855 -1.812 21.440 1.00 72.62 279 ALA A CA 1
ATOM 2168 C C . ALA A 1 279 ? -4.931 -2.423 22.849 1.00 72.62 279 ALA A C 1
ATOM 2170 O O . ALA A 1 279 ? -5.900 -2.188 23.574 1.00 72.62 279 ALA A O 1
ATOM 2171 N N . THR A 1 280 ? -3.881 -3.124 23.285 1.00 86.00 280 THR A N 1
ATOM 2172 C CA . THR A 1 280 ? -3.750 -3.669 24.645 1.00 86.00 280 THR A CA 1
ATOM 2173 C C . THR A 1 280 ? -3.707 -2.554 25.696 1.00 86.00 280 THR A C 1
ATOM 2175 O O . THR A 1 280 ? -4.436 -2.613 26.691 1.00 86.00 280 THR A O 1
ATOM 2178 N N . LYS A 1 281 ? -2.923 -1.489 25.467 1.00 87.25 281 LYS A N 1
ATOM 2179 C CA . LYS A 1 281 ? -2.880 -0.301 26.344 1.00 87.25 281 LYS A CA 1
ATOM 2180 C C . LYS A 1 281 ? -4.239 0.398 26.426 1.00 87.25 281 LYS A C 1
ATOM 2182 O O . LYS A 1 281 ? -4.688 0.695 27.530 1.00 87.25 281 LYS A O 1
ATOM 2187 N N . LEU A 1 282 ? -4.910 0.615 25.292 1.00 83.56 282 LEU A N 1
ATOM 2188 C CA . LEU A 1 282 ? -6.235 1.241 25.244 1.00 83.56 282 LEU A CA 1
ATOM 2189 C C . LEU A 1 282 ? -7.295 0.391 25.960 1.00 83.56 282 LEU A C 1
ATOM 2191 O O . LEU A 1 282 ? -8.064 0.922 26.756 1.00 83.56 282 LEU A O 1
ATOM 2195 N N . THR A 1 283 ? -7.291 -0.926 25.744 1.00 80.38 283 THR A N 1
ATOM 2196 C CA . THR A 1 283 ? -8.207 -1.868 26.413 1.00 80.38 283 THR A CA 1
ATOM 2197 C C . THR A 1 283 ? -7.992 -1.867 27.926 1.00 80.38 283 THR A C 1
ATOM 2199 O O . THR A 1 283 ? -8.954 -1.786 28.687 1.00 80.38 283 THR A O 1
ATOM 2202 N N . THR A 1 284 ? -6.732 -1.865 28.374 1.00 87.88 284 THR A N 1
ATOM 2203 C CA . THR A 1 284 ? -6.382 -1.767 29.801 1.00 87.88 284 THR A CA 1
ATOM 2204 C C . THR A 1 284 ? -6.870 -0.446 30.403 1.00 87.88 284 THR A C 1
ATOM 2206 O O . THR A 1 284 ? -7.515 -0.445 31.448 1.00 87.88 284 THR A O 1
ATOM 2209 N N . GLN A 1 285 ? -6.628 0.679 29.720 1.00 88.50 285 GLN A N 1
ATOM 2210 C CA . GLN A 1 285 ? -7.087 2.003 30.156 1.00 88.50 285 GLN A CA 1
ATOM 2211 C C . GLN A 1 285 ? -8.617 2.107 30.209 1.00 88.50 285 GLN A C 1
ATOM 2213 O O . GLN A 1 285 ? -9.149 2.698 31.146 1.00 88.50 285 GLN A O 1
ATOM 2218 N N . MET A 1 286 ? -9.328 1.517 29.242 1.00 80.62 286 MET A N 1
ATOM 2219 C CA . MET A 1 286 ? -10.789 1.442 29.255 1.00 80.62 286 MET A CA 1
ATOM 2220 C C . MET A 1 286 ? -11.307 0.587 30.413 1.00 80.62 286 MET A C 1
ATOM 2222 O O . MET A 1 286 ? -12.237 1.026 31.083 1.00 80.62 286 MET A O 1
ATOM 2226 N N . SER A 1 287 ? -10.697 -0.571 30.695 1.00 84.56 287 SER A N 1
ATOM 2227 C CA . SER A 1 287 ? -11.076 -1.399 31.850 1.00 84.56 287 SER A CA 1
ATOM 2228 C C . SER A 1 287 ? -10.921 -0.616 33.150 1.00 84.56 287 SER A C 1
ATOM 2230 O O . SER A 1 287 ? -11.905 -0.415 33.848 1.00 84.56 287 SER A O 1
ATOM 2232 N N . SER A 1 288 ? -9.739 -0.049 33.417 1.00 88.56 288 SER A N 1
ATOM 2233 C CA . SER A 1 288 ? -9.510 0.721 34.648 1.00 88.56 288 SER A CA 1
ATOM 2234 C C . SER A 1 288 ? -10.411 1.957 34.766 1.00 88.56 288 SER A C 1
ATOM 2236 O O . SER A 1 288 ? -10.787 2.334 35.873 1.00 88.56 288 SER A O 1
ATOM 2238 N N . ALA A 1 289 ? -10.793 2.589 33.650 1.00 79.88 289 ALA A N 1
ATOM 2239 C CA . ALA A 1 289 ? -11.773 3.675 33.662 1.00 79.88 289 ALA A CA 1
ATOM 2240 C C . ALA A 1 289 ? -13.191 3.179 34.002 1.00 79.88 289 ALA A C 1
ATOM 2242 O O . ALA A 1 289 ? -13.895 3.838 34.765 1.00 79.88 289 ALA A O 1
ATOM 2243 N N . ILE A 1 290 ? -13.600 2.017 33.480 1.00 83.06 290 ILE A N 1
ATOM 2244 C CA . ILE A 1 290 ? -14.875 1.365 33.815 1.00 83.06 290 ILE A CA 1
ATOM 2245 C C . ILE A 1 290 ? -14.890 0.945 35.290 1.00 83.06 290 ILE A C 1
ATOM 2247 O O . ILE A 1 290 ? -15.868 1.227 35.977 1.00 83.06 290 ILE A O 1
ATOM 2251 N N . ASP A 1 291 ? -13.804 0.362 35.800 1.00 88.00 291 ASP A N 1
ATOM 2252 C CA . ASP A 1 291 ? -13.670 -0.060 37.200 1.00 88.00 291 ASP A CA 1
ATOM 2253 C C . ASP A 1 291 ? -13.795 1.139 38.160 1.00 88.00 291 ASP A C 1
ATOM 2255 O O . ASP A 1 291 ? -14.537 1.085 39.145 1.00 88.00 291 ASP A O 1
ATOM 2259 N N . VAL A 1 292 ? -13.138 2.264 37.840 1.00 91.00 292 VAL A N 1
ATOM 2260 C CA . VAL A 1 292 ? -13.252 3.522 38.601 1.00 91.00 292 VAL A CA 1
ATOM 2261 C C . VAL A 1 292 ? -14.674 4.083 38.547 1.00 91.00 292 VAL A C 1
ATOM 2263 O O . VAL A 1 292 ? -15.208 4.461 39.589 1.00 91.00 292 VAL A O 1
ATOM 2266 N N . VAL A 1 293 ? -15.323 4.109 37.378 1.00 85.31 293 VAL A N 1
ATOM 2267 C CA . VAL A 1 293 ? -16.709 4.599 37.248 1.00 85.31 293 VAL A CA 1
ATOM 2268 C C . VAL A 1 293 ? -17.689 3.698 38.004 1.00 85.31 293 VAL A C 1
ATOM 2270 O O . VAL A 1 293 ? -18.543 4.211 38.722 1.00 85.31 293 VAL A O 1
ATOM 2273 N N . SER A 1 294 ? -17.541 2.375 37.909 1.00 83.12 294 SER A N 1
ATOM 2274 C CA . SER A 1 294 ? -18.391 1.408 38.611 1.00 83.12 294 SER A CA 1
ATOM 2275 C C . SER A 1 294 ? -18.233 1.511 40.127 1.00 83.12 294 SER A C 1
ATOM 2277 O O . SER A 1 294 ? -19.232 1.520 40.844 1.00 83.12 294 SER A O 1
ATOM 2279 N N . THR A 1 295 ? -16.997 1.638 40.621 1.00 89.56 295 THR A N 1
ATOM 2280 C CA . THR A 1 295 ? -16.719 1.835 42.054 1.00 89.56 295 THR A CA 1
ATOM 2281 C C . THR A 1 295 ? -17.329 3.149 42.541 1.00 89.56 295 THR A C 1
ATOM 2283 O O . THR A 1 295 ? -18.070 3.152 43.518 1.00 89.56 295 THR A O 1
ATOM 2286 N N . THR A 1 296 ? -17.105 4.247 41.806 1.00 91.38 296 THR A N 1
ATOM 2287 C CA . THR A 1 296 ? -17.673 5.571 42.124 1.00 91.38 296 THR A CA 1
ATOM 2288 C C . THR A 1 296 ? -19.199 5.531 42.205 1.00 91.38 296 THR A C 1
ATOM 2290 O O . THR A 1 296 ? -19.777 6.056 43.153 1.00 91.38 296 THR A O 1
ATOM 2293 N N . LEU A 1 297 ? -19.855 4.889 41.231 1.00 85.00 297 LEU A N 1
ATOM 2294 C CA . LEU A 1 297 ? -21.312 4.790 41.184 1.00 85.00 297 LEU A CA 1
ATOM 2295 C C . LEU A 1 297 ? -21.861 3.902 42.308 1.00 85.00 297 LEU A C 1
ATOM 2297 O O . LEU A 1 297 ? -22.891 4.237 42.879 1.00 85.00 297 LEU A O 1
ATOM 2301 N N . THR A 1 298 ? -21.164 2.815 42.656 1.00 89.94 298 THR A N 1
ATOM 2302 C CA . THR A 1 298 ? -21.541 1.944 43.784 1.00 89.94 298 THR A CA 1
ATOM 2303 C C . THR A 1 298 ? -21.504 2.735 45.091 1.00 89.94 298 THR A C 1
ATOM 2305 O O . THR A 1 298 ? -22.533 2.860 45.736 1.00 89.94 298 THR A O 1
ATOM 2308 N N . THR A 1 299 ? -20.393 3.413 45.403 1.00 93.38 299 THR A N 1
ATOM 2309 C CA . THR A 1 299 ? -20.282 4.246 46.616 1.00 93.38 299 THR A CA 1
ATOM 2310 C C . THR A 1 299 ? -21.307 5.390 46.664 1.00 93.38 299 THR A C 1
ATOM 2312 O O . THR A 1 299 ? -21.759 5.758 47.744 1.00 93.38 299 THR A O 1
ATOM 2315 N N . GLN A 1 300 ? -21.707 5.950 45.516 1.00 90.75 300 GLN A N 1
ATOM 2316 C CA . GLN A 1 300 ? -22.794 6.938 45.453 1.00 90.75 300 GLN A CA 1
ATOM 2317 C C . GLN A 1 300 ? -24.181 6.329 45.701 1.00 90.75 300 GLN A C 1
ATOM 2319 O O . GLN A 1 300 ? -25.030 6.996 46.285 1.00 90.75 300 GLN A O 1
ATOM 2324 N N . VAL A 1 301 ? -24.423 5.089 45.268 1.00 85.69 301 VAL A N 1
ATOM 2325 C CA . VAL A 1 301 ? -25.667 4.361 45.557 1.00 85.69 301 VAL A CA 1
ATOM 2326 C C . VAL A 1 301 ? -25.718 3.946 47.025 1.00 85.69 301 VAL A C 1
ATOM 2328 O O . VAL A 1 301 ? -26.740 4.180 47.659 1.00 85.69 301 VAL A O 1
ATOM 2331 N N . ASP A 1 302 ? -24.627 3.412 47.576 1.00 90.06 302 ASP A N 1
ATOM 2332 C CA . ASP A 1 302 ? -24.536 3.003 48.983 1.00 90.06 302 ASP A CA 1
ATOM 2333 C C . ASP A 1 302 ? -24.825 4.195 49.917 1.00 90.06 302 ASP A C 1
ATOM 2335 O O . ASP A 1 302 ? -25.705 4.117 50.767 1.00 90.06 302 ASP A O 1
ATOM 2339 N N . ALA A 1 303 ? -24.192 5.351 49.677 1.00 90.38 303 ALA A N 1
ATOM 2340 C CA . ALA A 1 303 ? -24.429 6.565 50.466 1.00 90.38 303 ALA A CA 1
ATOM 2341 C C . ALA A 1 303 ? -25.875 7.103 50.364 1.00 90.38 303 ALA A C 1
ATOM 2343 O O . ALA A 1 303 ? -26.383 7.683 51.321 1.00 90.38 303 ALA A O 1
ATOM 2344 N N . LEU A 1 304 ? -26.550 6.908 49.223 1.00 86.75 304 LEU A N 1
ATOM 2345 C CA . LEU A 1 304 ? -27.971 7.245 49.065 1.00 86.75 304 LEU A CA 1
ATOM 2346 C C . LEU A 1 304 ? -28.893 6.235 49.764 1.00 86.75 304 LEU A C 1
ATOM 2348 O O . LEU A 1 304 ? -29.988 6.610 50.177 1.00 86.75 304 LEU A O 1
ATOM 2352 N N . VAL A 1 305 ? -28.480 4.971 49.901 1.00 89.25 305 VAL A N 1
ATOM 2353 C CA . VAL A 1 305 ? -29.198 3.979 50.715 1.00 89.25 305 VAL A CA 1
ATOM 2354 C C . VAL A 1 305 ? -29.080 4.346 52.193 1.00 89.25 305 VAL A C 1
ATOM 2356 O O . VAL A 1 305 ? -30.116 4.467 52.842 1.00 89.25 305 VAL A O 1
ATOM 2359 N N . ASP A 1 306 ? -27.873 4.639 52.687 1.00 92.44 306 ASP A N 1
ATOM 2360 C CA . ASP A 1 306 ? -27.641 5.086 54.070 1.00 92.44 306 ASP A CA 1
ATOM 2361 C C . ASP A 1 306 ? -28.479 6.338 54.422 1.00 92.44 306 ASP A C 1
ATOM 2363 O O . ASP A 1 306 ? -29.099 6.406 55.487 1.00 92.44 306 ASP A O 1
ATOM 2367 N N . GLU A 1 307 ? -28.554 7.324 53.514 1.00 92.06 307 GLU A N 1
ATOM 2368 C CA . GLU A 1 307 ? -29.371 8.538 53.693 1.00 92.06 307 GLU A CA 1
ATOM 2369 C C . GLU A 1 307 ? -30.881 8.228 53.740 1.00 92.06 307 GLU A C 1
ATOM 2371 O O . GLU A 1 307 ? -31.609 8.790 54.563 1.00 92.06 307 GLU A O 1
ATOM 2376 N N . ILE A 1 308 ? -31.365 7.305 52.899 1.00 86.88 308 ILE A N 1
ATOM 2377 C CA . ILE A 1 308 ? -32.775 6.884 52.871 1.00 86.88 308 ILE A CA 1
ATOM 2378 C C . ILE A 1 308 ? -33.142 6.048 54.104 1.00 86.88 308 ILE A C 1
ATOM 2380 O O . ILE A 1 308 ? -34.234 6.230 54.650 1.00 86.88 308 ILE A O 1
ATOM 2384 N N . GLU A 1 309 ? -32.266 5.153 54.564 1.00 91.38 309 GLU A N 1
ATOM 2385 C CA . GLU A 1 309 ? -32.492 4.360 55.776 1.00 91.38 309 GLU A CA 1
ATOM 2386 C C . GLU A 1 309 ? -32.532 5.273 57.010 1.00 91.38 309 GLU A C 1
ATOM 2388 O O . GLU A 1 309 ? -33.532 5.261 57.730 1.00 91.38 309 GLU A O 1
ATOM 2393 N N . GLY A 1 310 ? -31.556 6.174 57.179 1.00 91.25 310 GLY A N 1
ATOM 2394 C CA . GLY A 1 310 ? -31.553 7.152 58.275 1.00 91.25 310 GLY A CA 1
ATOM 2395 C C . GLY A 1 310 ? -32.771 8.090 58.274 1.00 91.25 310 GLY A C 1
ATOM 2396 O O . GLY A 1 310 ? -33.363 8.346 59.325 1.00 91.25 310 GLY A O 1
ATOM 2397 N N . ALA A 1 311 ? -33.216 8.555 57.100 1.00 88.38 311 ALA A N 1
ATOM 2398 C CA . ALA A 1 311 ? -34.446 9.343 56.977 1.00 88.38 311 ALA A CA 1
ATOM 2399 C C . ALA A 1 311 ? -35.715 8.531 57.314 1.00 88.38 311 ALA A C 1
ATOM 2401 O O . ALA A 1 311 ? -36.687 9.081 57.838 1.00 88.38 311 ALA A O 1
ATOM 2402 N N . THR A 1 312 ? -35.710 7.223 57.039 1.00 85.88 312 THR A N 1
ATOM 2403 C CA . THR A 1 312 ? -36.821 6.314 57.361 1.00 85.88 312 THR A CA 1
ATOM 2404 C C . THR A 1 312 ? -36.888 6.020 58.861 1.00 85.88 312 THR A C 1
ATOM 2406 O O . THR A 1 312 ? -37.981 6.028 59.429 1.00 85.88 312 THR A O 1
ATOM 2409 N N . GLU A 1 313 ? -35.744 5.818 59.524 1.00 93.69 313 GLU A N 1
ATOM 2410 C CA . GLU A 1 313 ? -35.674 5.648 60.981 1.00 93.69 313 GLU A CA 1
ATOM 2411 C C . GLU A 1 313 ? -36.130 6.911 61.725 1.00 93.69 313 GLU A C 1
ATOM 2413 O O . GLU A 1 313 ? -36.962 6.819 62.631 1.00 93.69 313 GLU A O 1
ATOM 2418 N N . ALA A 1 314 ? -35.677 8.095 61.294 1.00 92.00 314 ALA A N 1
ATOM 2419 C CA . ALA A 1 314 ? -36.112 9.371 61.863 1.00 92.00 314 ALA A CA 1
ATOM 2420 C C . ALA A 1 314 ? -37.636 9.566 61.747 1.00 92.00 314 ALA A C 1
ATOM 2422 O O . ALA A 1 314 ? -38.306 9.852 62.739 1.00 92.00 314 ALA A O 1
ATOM 2423 N N . LEU A 1 315 ? -38.214 9.313 60.565 1.00 91.50 315 LEU A N 1
ATOM 2424 C CA . LEU A 1 315 ? -39.663 9.404 60.358 1.00 91.50 315 LEU A CA 1
ATOM 2425 C C . LEU A 1 315 ? -40.445 8.391 61.216 1.00 91.50 315 LEU A C 1
ATOM 2427 O O . LEU A 1 315 ? -41.535 8.702 61.699 1.00 91.50 315 LEU A O 1
ATOM 2431 N N . ALA A 1 316 ? -39.906 7.189 61.438 1.00 89.62 316 ALA A N 1
ATOM 2432 C CA . ALA A 1 316 ? -40.515 6.203 62.329 1.00 89.62 316 ALA A CA 1
ATOM 2433 C C . ALA A 1 316 ? -40.476 6.647 63.805 1.00 89.62 316 ALA A C 1
ATOM 2435 O O . ALA A 1 316 ? -41.443 6.423 64.539 1.00 89.62 316 ALA A O 1
ATOM 2436 N N . GLN A 1 317 ? -39.398 7.312 64.236 1.00 94.38 317 GLN A N 1
ATOM 2437 C CA . GLN A 1 317 ? -39.287 7.898 65.573 1.00 94.38 317 GLN A CA 1
ATOM 2438 C C . GLN A 1 317 ? -40.269 9.065 65.774 1.00 94.38 317 GLN A C 1
ATOM 2440 O O . GLN A 1 317 ? -40.955 9.102 66.799 1.00 94.38 317 GLN A O 1
ATOM 2445 N N . ASP A 1 318 ? -40.400 9.965 64.796 1.00 94.56 318 ASP A N 1
ATOM 2446 C CA . ASP A 1 318 ? -41.367 11.073 64.829 1.00 94.56 318 ASP A CA 1
ATOM 2447 C C . ASP A 1 318 ? -42.813 10.556 64.924 1.00 94.56 318 ASP A C 1
ATOM 2449 O O . ASP A 1 318 ? -43.595 11.015 65.762 1.00 94.56 318 ASP A O 1
ATOM 2453 N N . ILE A 1 319 ? -43.164 9.549 64.113 1.00 90.81 319 ILE A N 1
ATOM 2454 C CA . ILE A 1 319 ? -44.494 8.920 64.131 1.00 90.81 319 ILE A CA 1
ATOM 2455 C C . ILE A 1 319 ? -44.779 8.273 65.492 1.00 90.81 319 ILE A C 1
ATOM 2457 O O . ILE A 1 319 ? -45.854 8.495 66.050 1.00 90.81 319 ILE A O 1
ATOM 2461 N N . ASN A 1 320 ? -43.836 7.506 66.051 1.00 92.81 320 ASN A N 1
ATOM 2462 C CA . ASN A 1 320 ? -44.012 6.894 67.372 1.00 92.81 320 ASN A CA 1
ATOM 2463 C C . ASN A 1 320 ? -44.190 7.952 68.472 1.00 92.81 320 ASN A C 1
ATOM 2465 O O . ASN A 1 320 ? -45.088 7.815 69.301 1.00 92.81 320 ASN A O 1
ATOM 2469 N N . SER A 1 321 ? -43.402 9.030 68.436 1.00 93.81 321 SER A N 1
ATOM 2470 C CA . SER A 1 321 ? -43.475 10.124 69.415 1.00 93.81 321 SER A CA 1
ATOM 2471 C C . SER A 1 321 ? -44.839 10.828 69.377 1.00 93.81 321 SER A C 1
ATOM 2473 O O . SER A 1 321 ? -45.467 11.028 70.415 1.00 93.81 321 SER A O 1
ATOM 2475 N N . ALA A 1 322 ? -45.357 11.125 68.179 1.00 89.94 322 ALA A N 1
ATOM 2476 C CA . ALA A 1 322 ? -46.684 11.721 68.004 1.00 89.94 322 ALA A CA 1
ATOM 2477 C C . ALA A 1 322 ? -47.832 10.769 68.408 1.00 89.94 322 ALA A C 1
ATOM 2479 O O . ALA A 1 322 ? -48.868 11.207 68.921 1.00 89.94 322 ALA A O 1
ATOM 2480 N N . VAL A 1 323 ? -47.667 9.456 68.212 1.00 90.19 323 VAL A N 1
ATOM 2481 C CA . VAL A 1 323 ? -48.619 8.444 68.702 1.00 90.19 323 VAL A CA 1
ATOM 2482 C C . VAL A 1 323 ? -48.607 8.376 70.233 1.00 90.19 323 VAL A C 1
ATOM 2484 O O . VAL A 1 323 ? -49.673 8.333 70.844 1.00 90.19 323 VAL A O 1
ATOM 2487 N N . GLU A 1 324 ? -47.440 8.425 70.874 1.00 94.31 324 GLU A N 1
ATOM 2488 C CA . GLU A 1 324 ? -47.323 8.392 72.337 1.00 94.31 324 GLU A CA 1
ATOM 2489 C C . GLU A 1 324 ? -47.881 9.669 72.997 1.00 94.31 324 GLU A C 1
ATOM 2491 O O . GLU A 1 324 ? -48.628 9.583 73.978 1.00 94.31 324 GLU A O 1
ATOM 2496 N N . GLU A 1 325 ? -47.638 10.848 72.411 1.00 94.75 325 GLU A N 1
ATOM 2497 C CA . GLU A 1 325 ? -48.241 12.115 72.849 1.00 94.75 325 GLU A CA 1
ATOM 2498 C C . GLU A 1 325 ? -49.776 12.089 72.724 1.00 94.75 325 GLU A C 1
ATOM 2500 O O . GLU A 1 325 ? -50.494 12.417 73.675 1.00 94.75 325 GLU A O 1
ATOM 2505 N N . THR A 1 326 ? -50.309 11.648 71.578 1.00 90.19 326 THR A N 1
ATOM 2506 C CA . THR A 1 326 ? -51.767 11.601 71.361 1.00 90.19 326 THR A CA 1
ATOM 2507 C C . THR A 1 326 ? -52.465 10.562 72.242 1.00 90.19 326 THR A C 1
ATOM 2509 O O . THR A 1 326 ? -53.544 10.850 72.765 1.00 90.19 326 THR A O 1
ATOM 2512 N N . VAL A 1 327 ? -51.845 9.404 72.499 1.00 92.50 327 VAL A N 1
ATOM 2513 C CA . VAL A 1 327 ? -52.332 8.416 73.480 1.00 92.50 327 VAL A CA 1
ATOM 2514 C C . VAL A 1 327 ? -52.327 8.993 74.899 1.00 92.50 327 VAL A C 1
ATOM 2516 O O . VAL A 1 327 ? -53.311 8.837 75.624 1.00 92.50 327 VAL A O 1
ATOM 2519 N N . THR A 1 328 ? -51.272 9.712 75.288 1.00 94.25 328 THR A N 1
ATOM 2520 C CA . THR A 1 328 ? -51.158 10.345 76.615 1.00 94.25 328 THR A CA 1
ATOM 2521 C C . THR A 1 328 ? -52.214 11.437 76.816 1.00 94.25 328 THR A C 1
ATOM 2523 O O . THR A 1 328 ? -52.894 11.474 77.847 1.00 94.25 328 THR A O 1
ATOM 2526 N N . SER A 1 329 ? -52.428 12.283 75.804 1.00 93.94 329 SER A N 1
ATOM 2527 C CA . SER A 1 329 ? -53.472 13.315 75.804 1.00 93.94 329 SER A CA 1
ATOM 2528 C C . SER A 1 329 ? -54.879 12.712 75.895 1.00 93.94 329 SER A C 1
ATOM 2530 O O . SER A 1 329 ? -55.691 13.147 76.715 1.00 93.94 329 SER A O 1
ATOM 2532 N N . LEU A 1 330 ? -55.164 11.659 75.119 1.00 91.75 330 LEU A N 1
ATOM 2533 C CA . LEU A 1 330 ? -56.469 10.996 75.136 1.00 91.75 330 LEU A CA 1
ATOM 2534 C C . LEU A 1 330 ? -56.731 10.270 76.467 1.00 91.75 330 LEU A C 1
ATOM 2536 O O . LEU A 1 330 ? -57.834 10.357 76.999 1.00 91.75 330 LEU A O 1
ATOM 2540 N N . SER A 1 331 ? -55.715 9.618 77.042 1.00 92.50 331 SER A N 1
ATOM 2541 C CA . SER A 1 331 ? -55.778 9.009 78.380 1.00 92.50 331 SER A CA 1
ATOM 2542 C C . SER A 1 331 ? -56.103 10.050 79.460 1.00 92.50 331 SER A C 1
ATOM 2544 O O . SER A 1 331 ? -56.999 9.848 80.279 1.00 92.50 331 SER A O 1
ATOM 2546 N N . THR A 1 332 ? -55.454 11.217 79.401 1.00 94.38 332 THR A N 1
ATOM 2547 C CA . THR A 1 332 ? -55.708 12.340 80.320 1.00 94.38 332 THR A CA 1
ATOM 2548 C C . THR A 1 332 ? -57.152 12.846 80.214 1.00 94.38 332 THR A C 1
ATOM 2550 O O . THR A 1 332 ? -57.814 13.038 81.234 1.00 94.38 332 THR A O 1
ATOM 2553 N N . GLN A 1 333 ? -57.679 12.996 78.993 1.00 94.00 333 GLN A N 1
ATOM 2554 C CA . GLN A 1 333 ? -59.078 13.383 78.765 1.00 94.00 333 GLN A CA 1
ATOM 2555 C C . GLN A 1 333 ? -60.069 12.330 79.286 1.00 94.00 333 GLN A C 1
ATOM 2557 O O . GLN A 1 333 ? -61.052 12.686 79.934 1.00 94.00 333 GLN A O 1
ATOM 2562 N N . VAL A 1 334 ? -59.809 11.039 79.047 1.00 93.00 334 VAL A N 1
ATOM 2563 C CA . VAL A 1 334 ? -60.651 9.939 79.548 1.00 93.00 334 VAL A CA 1
ATOM 2564 C C . VAL A 1 334 ? -60.705 9.934 81.076 1.00 93.00 334 VAL A C 1
ATOM 2566 O O . VAL A 1 334 ? -61.796 9.821 81.630 1.00 93.00 334 VAL A O 1
ATOM 2569 N N . ASN A 1 335 ? -59.570 10.117 81.755 1.00 92.88 335 ASN A N 1
ATOM 2570 C CA . ASN A 1 335 ? -59.529 10.170 83.219 1.00 92.88 335 ASN A CA 1
ATOM 2571 C C . ASN A 1 335 ? -60.324 11.368 83.767 1.00 92.88 335 ASN A C 1
ATOM 2573 O O . ASN A 1 335 ? -61.153 11.177 84.650 1.00 92.88 335 ASN A O 1
ATOM 2577 N N . SER A 1 336 ? -60.186 12.561 83.170 1.00 93.56 336 SER A N 1
ATOM 2578 C CA . SER A 1 336 ? -60.992 13.735 83.553 1.00 93.56 336 SER A CA 1
ATOM 2579 C C . SER A 1 336 ? -62.500 13.474 83.437 1.00 93.56 336 SER A C 1
ATOM 2581 O O . SER A 1 336 ? -63.255 13.832 84.336 1.00 93.56 336 SER A O 1
ATOM 2583 N N . VAL A 1 337 ? -62.950 12.806 82.367 1.00 91.12 337 VAL A N 1
ATOM 2584 C CA . VAL A 1 337 ? -64.371 12.447 82.200 1.00 91.12 337 VAL A CA 1
ATOM 2585 C C . VAL A 1 337 ? -64.821 11.403 83.232 1.00 91.12 337 VAL A C 1
ATOM 2587 O O . VAL A 1 337 ? -65.961 11.450 83.693 1.00 91.12 337 VAL A O 1
ATOM 2590 N N . VAL A 1 338 ? -63.948 10.472 83.631 1.00 91.81 338 VAL A N 1
ATOM 2591 C CA . VAL A 1 338 ? -64.235 9.507 84.709 1.00 91.81 338 VAL A CA 1
ATOM 2592 C C . VAL A 1 338 ? -64.364 10.208 86.066 1.00 91.81 338 VAL A C 1
ATOM 2594 O O . VAL A 1 338 ? -65.287 9.885 86.818 1.00 91.81 338 VAL A O 1
ATOM 2597 N N . ASP A 1 339 ? -63.516 11.192 86.362 1.00 94.12 339 ASP A N 1
ATOM 2598 C CA . ASP A 1 339 ? -63.572 11.974 87.603 1.00 94.12 339 ASP A CA 1
ATOM 2599 C C . ASP A 1 339 ? -64.823 12.875 87.662 1.00 94.12 339 ASP A C 1
ATOM 2601 O O . ASP A 1 339 ? -65.512 12.910 88.688 1.00 94.12 339 ASP A O 1
ATOM 2605 N N . ASP A 1 340 ? -65.197 13.519 86.549 1.00 93.19 340 ASP A N 1
ATOM 2606 C CA . ASP A 1 340 ? -66.439 14.300 86.420 1.00 93.19 340 ASP A CA 1
ATOM 2607 C C . ASP A 1 340 ? -67.690 13.428 86.636 1.00 93.19 340 ASP A C 1
ATOM 2609 O O . ASP A 1 340 ? -68.606 13.795 87.386 1.00 93.19 340 ASP A O 1
ATOM 2613 N N . ILE A 1 341 ? -67.730 12.239 86.020 1.00 90.94 341 ILE A N 1
ATOM 2614 C CA . ILE A 1 341 ? -68.820 11.265 86.193 1.00 90.94 341 ILE A CA 1
ATOM 2615 C C . ILE A 1 341 ? -68.877 10.772 87.644 1.00 90.94 341 ILE A C 1
ATOM 2617 O O . ILE A 1 341 ? -69.961 10.704 88.224 1.00 90.94 341 ILE A O 1
ATOM 2621 N N . THR A 1 342 ? -67.730 10.465 88.252 1.00 90.38 342 THR A N 1
ATOM 2622 C CA . THR A 1 342 ? -67.643 9.979 89.640 1.00 90.38 342 THR A CA 1
ATOM 2623 C C . THR A 1 342 ? -68.102 11.047 90.634 1.00 90.38 342 THR A C 1
ATOM 2625 O O . THR A 1 342 ? -68.861 10.749 91.561 1.00 90.38 342 THR A O 1
ATOM 2628 N N . THR A 1 343 ? -67.727 12.306 90.405 1.00 92.56 343 THR A N 1
ATOM 2629 C CA . THR A 1 343 ? -68.167 13.463 91.199 1.00 92.56 343 THR A CA 1
ATOM 2630 C C . THR A 1 343 ? -69.675 13.686 91.069 1.00 92.56 343 THR A C 1
ATOM 2632 O O . THR A 1 343 ? -70.370 13.836 92.076 1.00 92.56 343 THR A O 1
ATOM 2635 N N . THR A 1 344 ? -70.206 13.629 89.843 1.00 92.50 344 THR A N 1
ATOM 2636 C CA . THR A 1 344 ? -71.643 13.790 89.555 1.00 92.50 344 THR A CA 1
ATOM 2637 C C . THR A 1 344 ? -72.483 12.661 90.161 1.00 92.50 344 THR A C 1
ATOM 2639 O O . THR A 1 344 ? -73.547 12.903 90.725 1.00 92.50 344 THR A O 1
ATOM 2642 N N . LEU A 1 345 ? -71.999 11.417 90.101 1.00 90.94 345 LEU A N 1
ATOM 2643 C CA . LEU A 1 345 ? -72.676 10.278 90.717 1.00 90.94 345 LEU A CA 1
ATOM 2644 C C . LEU A 1 345 ? -72.666 10.382 92.250 1.00 90.94 345 LEU A C 1
ATOM 2646 O O . LEU A 1 345 ? -73.665 10.071 92.894 1.00 90.94 345 LEU A O 1
ATOM 2650 N N . SER A 1 346 ? -71.567 10.864 92.837 1.00 89.62 346 SER A N 1
ATOM 2651 C CA . SER A 1 346 ? -71.432 11.038 94.290 1.00 89.62 346 SER A CA 1
ATOM 2652 C C . SER A 1 346 ? -72.351 12.135 94.839 1.00 89.62 346 SER A C 1
ATOM 2654 O O . SER A 1 346 ? -72.942 11.966 95.911 1.00 89.62 346 SER A O 1
ATOM 2656 N N . SER A 1 347 ? -72.527 13.243 94.110 1.00 90.62 347 SER A N 1
ATOM 2657 C CA . SER A 1 347 ? -73.461 14.305 94.503 1.00 90.62 347 SER A CA 1
ATOM 2658 C C . SER A 1 347 ? -74.922 13.863 94.368 1.00 90.62 347 SER A C 1
ATOM 2660 O O . SER A 1 347 ? -75.705 14.114 95.283 1.00 90.62 347 SER A O 1
ATOM 2662 N N . GLU A 1 348 ? -75.282 13.113 93.322 1.00 87.56 348 GLU A N 1
ATOM 2663 C CA . GLU A 1 348 ? -76.616 12.510 93.190 1.00 87.56 348 GLU A CA 1
ATOM 2664 C C . GLU A 1 348 ? -76.905 11.458 94.273 1.00 87.56 348 GLU A C 1
ATOM 2666 O O . GLU A 1 348 ? -77.989 11.472 94.853 1.00 87.56 348 GLU A O 1
ATOM 2671 N N . VAL A 1 349 ? -75.942 10.596 94.624 1.00 90.69 349 VAL A N 1
ATOM 2672 C CA . VAL A 1 349 ? -76.083 9.653 95.754 1.00 90.69 349 VAL A CA 1
ATOM 2673 C C . VAL A 1 349 ? -76.295 10.402 97.071 1.00 90.69 349 VAL A C 1
ATOM 2675 O O . VAL A 1 349 ? -77.177 10.035 97.848 1.00 90.69 349 VAL A O 1
ATOM 2678 N N . THR A 1 350 ? -75.551 11.486 97.305 1.00 90.69 350 THR A N 1
ATOM 2679 C CA . THR A 1 350 ? -75.724 12.339 98.495 1.00 90.69 350 THR A CA 1
ATOM 2680 C C . THR A 1 350 ? -77.112 12.988 98.508 1.00 90.69 350 THR A C 1
ATOM 2682 O O . THR A 1 350 ? -77.807 12.941 99.521 1.00 90.69 350 THR A O 1
ATOM 2685 N N . ARG A 1 351 ? -77.563 13.526 97.366 1.00 93.69 351 ARG A N 1
ATOM 2686 C CA . ARG A 1 351 ? -78.882 14.153 97.199 1.00 93.69 351 ARG A CA 1
ATOM 2687 C C . ARG A 1 351 ? -80.022 13.161 97.448 1.00 93.69 351 ARG A C 1
ATOM 2689 O O . ARG A 1 351 ? -80.969 13.494 98.151 1.00 93.69 351 ARG A O 1
ATOM 2696 N N . VAL A 1 352 ? -79.932 11.947 96.902 1.00 87.94 352 VAL A N 1
ATOM 2697 C CA . VAL A 1 352 ? -80.931 10.884 97.107 1.00 87.94 352 VAL A CA 1
ATOM 2698 C C . VAL A 1 352 ? -80.922 10.377 98.551 1.00 87.94 352 VAL A C 1
ATOM 2700 O O . VAL A 1 352 ? -81.992 10.121 99.093 1.00 87.94 352 VAL A O 1
ATOM 2703 N N . THR A 1 353 ? -79.755 10.292 99.199 1.00 89.06 353 THR A N 1
ATOM 2704 C CA . THR A 1 353 ? -79.659 9.930 100.626 1.00 89.06 353 THR A CA 1
ATOM 2705 C C . THR A 1 353 ? -80.360 10.977 101.495 1.00 89.06 353 THR A C 1
ATOM 2707 O O . THR A 1 353 ? -81.247 10.619 102.259 1.00 89.06 353 THR A O 1
ATOM 2710 N N . GLY A 1 354 ? -80.095 12.271 101.277 1.00 90.06 354 GLY A N 1
ATOM 2711 C CA . GLY A 1 354 ? -80.801 13.348 101.982 1.00 90.06 354 GLY A CA 1
ATOM 2712 C C . GLY A 1 354 ? -82.321 13.321 101.775 1.00 90.06 354 GLY A C 1
ATOM 2713 O O . GLY A 1 354 ? -83.066 13.520 102.727 1.00 90.06 354 GLY A O 1
ATOM 2714 N N . GLN A 1 355 ? -82.804 12.985 100.572 1.00 90.56 355 GLN A N 1
ATOM 2715 C CA . GLN A 1 355 ? -84.243 12.786 100.338 1.00 90.56 355 GLN A CA 1
ATOM 2716 C C . GLN A 1 355 ? -84.818 11.567 101.078 1.00 90.56 355 GLN A C 1
ATOM 2718 O O . GLN A 1 355 ? -85.997 11.570 101.425 1.00 90.56 355 GLN A O 1
ATOM 2723 N N . ILE A 1 356 ? -84.021 10.520 101.308 1.00 87.88 356 ILE A N 1
ATOM 2724 C CA . ILE A 1 356 ? -84.423 9.363 102.120 1.00 87.88 356 ILE A CA 1
ATOM 2725 C C . ILE A 1 356 ? -84.478 9.754 103.601 1.00 87.88 356 ILE A C 1
ATOM 2727 O O . ILE A 1 356 ? -85.436 9.381 104.270 1.00 87.88 356 ILE A O 1
ATOM 2731 N N . ASP A 1 357 ? -83.524 10.548 104.090 1.00 89.25 357 ASP A N 1
ATOM 2732 C CA . ASP A 1 357 ? -83.500 11.036 105.474 1.00 89.25 357 ASP A CA 1
ATOM 2733 C C . ASP A 1 357 ? -84.645 12.037 105.753 1.00 89.25 357 ASP A C 1
ATOM 2735 O O . ASP A 1 357 ? -85.303 11.960 106.793 1.00 89.25 357 ASP A O 1
ATOM 2739 N N . GLU A 1 358 ? -84.969 12.924 104.802 1.00 87.56 358 GLU A N 1
ATOM 2740 C CA . GLU A 1 358 ? -86.157 13.796 104.851 1.00 87.56 358 GLU A CA 1
ATOM 2741 C C . GLU A 1 358 ? -87.462 12.982 104.865 1.00 87.56 358 GLU A C 1
ATOM 2743 O O . GLU A 1 358 ? -88.358 13.259 105.662 1.00 87.56 358 GLU A O 1
ATOM 2748 N N . LEU A 1 359 ? -87.575 11.946 104.023 1.00 85.12 359 LEU A N 1
ATOM 2749 C CA . LEU A 1 359 ? -88.739 11.052 104.008 1.00 85.12 359 LEU A CA 1
ATOM 2750 C C . LEU A 1 359 ? -88.838 10.188 105.271 1.00 85.12 359 LEU A C 1
ATOM 2752 O O . LEU A 1 359 ? -89.950 9.898 105.704 1.00 85.12 359 LEU A O 1
ATOM 2756 N N . ALA A 1 360 ? -87.713 9.788 105.867 1.00 84.81 360 ALA A N 1
ATOM 2757 C CA . ALA A 1 360 ? -87.690 9.095 107.150 1.00 84.81 360 ALA A CA 1
ATOM 2758 C C . ALA A 1 360 ? -88.158 10.023 108.278 1.00 84.81 360 ALA A C 1
ATOM 2760 O O . ALA A 1 360 ? -89.026 9.632 109.050 1.00 84.81 360 ALA A O 1
ATOM 2761 N N . THR A 1 361 ? -87.678 11.271 108.299 1.00 87.56 361 THR A N 1
ATOM 2762 C CA . THR A 1 361 ? -88.108 12.299 109.262 1.00 87.56 361 THR A CA 1
ATOM 2763 C C . THR A 1 361 ? -89.606 12.591 109.135 1.00 87.56 361 THR A C 1
ATOM 2765 O O . THR A 1 361 ? -90.308 12.599 110.138 1.00 87.56 361 THR A O 1
ATOM 2768 N N . LEU A 1 362 ? -90.129 12.753 107.912 1.00 88.06 362 LEU A N 1
ATOM 2769 C CA . LEU A 1 362 ? -91.568 12.938 107.668 1.00 88.06 362 LEU A CA 1
ATOM 2770 C C . LEU A 1 362 ? -92.399 11.696 108.023 1.00 88.06 362 LEU A C 1
ATOM 2772 O O . LEU A 1 362 ? -93.554 11.822 108.419 1.00 88.06 362 LEU A O 1
ATOM 2776 N N . LEU A 1 363 ? -91.847 10.489 107.868 1.00 86.56 363 LEU A N 1
ATOM 2777 C CA . LEU A 1 363 ? -92.516 9.255 108.279 1.00 86.56 363 LEU A CA 1
ATOM 2778 C C . LEU A 1 363 ? -92.541 9.117 109.806 1.00 86.56 363 LEU A C 1
ATOM 2780 O O . LEU A 1 363 ? -93.539 8.650 110.342 1.00 86.56 363 LEU A O 1
ATOM 2784 N N . GLU A 1 364 ? -91.477 9.534 110.492 1.00 87.19 364 GLU A N 1
ATOM 2785 C CA . GLU A 1 364 ? -91.395 9.569 111.954 1.00 87.19 364 GLU A CA 1
ATOM 2786 C C . GLU A 1 364 ? -92.320 10.661 112.523 1.00 87.19 364 GLU A C 1
ATOM 2788 O O . GLU A 1 364 ? -93.096 10.364 113.419 1.00 87.19 364 GLU A O 1
ATOM 2793 N N . GLU A 1 365 ? -92.399 11.845 111.902 1.00 84.56 365 GLU A N 1
ATOM 2794 C CA . GLU A 1 365 ? -93.396 12.887 112.214 1.00 84.56 365 GLU A CA 1
ATOM 2795 C C . GLU A 1 365 ? -94.839 12.407 111.964 1.00 84.56 365 GLU A C 1
ATOM 2797 O O . GLU A 1 365 ? -95.722 12.668 112.772 1.00 84.56 365 GLU A O 1
ATOM 2802 N N . GLN A 1 366 ? -95.105 11.642 110.897 1.00 82.00 366 GLN A N 1
ATOM 2803 C CA . GLN A 1 366 ? -96.418 11.012 110.677 1.00 82.00 366 GLN A CA 1
ATOM 2804 C C . GLN A 1 366 ? -96.716 9.863 111.655 1.00 82.00 366 GLN A C 1
ATOM 2806 O O . GLN A 1 366 ? -97.886 9.567 111.907 1.00 82.00 366 GLN A O 1
ATOM 2811 N N . VAL A 1 367 ? -95.693 9.205 112.208 1.00 82.25 367 VAL A N 1
ATOM 2812 C CA . VAL A 1 367 ? -95.852 8.226 113.293 1.00 82.25 367 VAL A CA 1
ATOM 2813 C C . VAL A 1 367 ? -96.107 8.940 114.616 1.00 82.25 367 VAL A C 1
ATOM 2815 O O . VAL A 1 367 ? -97.016 8.520 115.320 1.00 82.25 367 VAL A O 1
ATOM 2818 N N . ASP A 1 368 ? -95.422 10.044 114.910 1.00 81.06 368 ASP A N 1
ATOM 2819 C CA . ASP A 1 368 ? -95.674 10.888 116.082 1.00 81.06 368 ASP A CA 1
ATOM 2820 C C . ASP A 1 368 ? -97.046 11.581 116.001 1.00 81.06 368 ASP A C 1
ATOM 2822 O O . ASP A 1 368 ? -97.754 11.612 117.000 1.00 81.06 368 ASP A O 1
ATOM 2826 N N . GLU A 1 369 ? -97.508 12.043 114.830 1.00 79.44 369 GLU A N 1
ATOM 2827 C CA . GLU A 1 369 ? -98.898 12.496 114.633 1.00 79.44 369 GLU A CA 1
ATOM 2828 C C . GLU A 1 369 ? -99.900 11.348 114.835 1.00 79.44 369 GLU A C 1
ATOM 2830 O O . GLU A 1 369 ? -100.980 11.551 115.396 1.00 79.44 369 GLU A O 1
ATOM 2835 N N . ALA A 1 370 ? -99.573 10.129 114.392 1.00 77.00 370 ALA A N 1
ATOM 2836 C CA . ALA A 1 370 ? -100.423 8.960 114.599 1.00 77.00 370 ALA A CA 1
ATOM 2837 C C . ALA A 1 370 ? -100.445 8.515 116.069 1.00 77.00 370 ALA A C 1
ATOM 2839 O O . ALA A 1 370 ? -101.501 8.097 116.550 1.00 77.00 370 ALA A O 1
ATOM 2840 N N . ASP A 1 371 ? -99.335 8.650 116.796 1.00 80.75 371 ASP A N 1
ATOM 2841 C CA . ASP A 1 371 ? -99.240 8.378 118.227 1.00 80.75 371 ASP A CA 1
ATOM 2842 C C . ASP A 1 371 ? -99.818 9.535 119.056 1.00 80.75 371 ASP A C 1
ATOM 2844 O O . ASP A 1 371 ? -100.430 9.265 120.080 1.00 80.75 371 ASP A O 1
ATOM 2848 N N . GLU A 1 372 ? -99.781 10.797 118.618 1.00 76.50 372 GLU A N 1
ATOM 2849 C CA . GLU A 1 372 ? -100.582 11.893 119.189 1.00 76.50 372 GLU A CA 1
ATOM 2850 C C . GLU A 1 372 ? -102.075 11.685 118.916 1.00 76.50 372 GLU A C 1
ATOM 2852 O O . GLU A 1 372 ? -102.892 11.926 119.800 1.00 76.50 372 GLU A O 1
ATOM 2857 N N . ALA A 1 373 ? -102.468 11.172 117.749 1.00 74.88 373 ALA A N 1
ATOM 2858 C CA . ALA A 1 373 ? -103.856 10.818 117.458 1.00 74.88 373 ALA A CA 1
ATOM 2859 C C . ALA A 1 373 ? -104.316 9.583 118.254 1.00 74.88 373 ALA A C 1
ATOM 2861 O O . ALA A 1 373 ? -105.462 9.534 118.707 1.00 74.88 373 ALA A O 1
ATOM 2862 N N . LEU A 1 374 ? -103.436 8.606 118.492 1.00 76.31 374 LEU A N 1
ATOM 2863 C CA . LEU A 1 374 ? -103.697 7.433 119.328 1.00 76.31 374 LEU A CA 1
ATOM 2864 C C . LEU A 1 374 ? -103.692 7.792 120.819 1.00 76.31 374 LEU A C 1
ATOM 2866 O O . LEU A 1 374 ? -104.550 7.313 121.560 1.00 76.31 374 LEU A O 1
ATOM 2870 N N . ASN A 1 375 ? -102.801 8.680 121.259 1.00 72.62 375 ASN A N 1
ATOM 2871 C CA . ASN A 1 375 ? -102.802 9.283 122.589 1.00 72.62 375 ASN A CA 1
ATOM 2872 C C . ASN A 1 375 ? -103.961 10.267 122.754 1.00 72.62 375 ASN A C 1
ATOM 2874 O O . ASN A 1 375 ? -104.452 10.414 123.863 1.00 72.62 375 ASN A O 1
ATOM 2878 N N . GLY A 1 376 ? -104.468 10.875 121.684 1.00 72.88 376 GLY A N 1
ATOM 2879 C CA . GLY A 1 376 ? -105.660 11.720 121.644 1.00 72.88 376 GLY A CA 1
ATOM 2880 C C . GLY A 1 376 ? -106.946 10.898 121.702 1.00 72.88 376 GLY A C 1
ATOM 2881 O O . GLY A 1 376 ? -107.867 11.243 122.436 1.00 72.88 376 GLY A O 1
ATOM 2882 N N . LEU A 1 377 ? -106.986 9.741 121.037 1.00 70.94 377 LEU A N 1
ATOM 2883 C CA . LEU A 1 377 ? -108.039 8.737 121.191 1.00 70.94 377 LEU A CA 1
ATOM 2884 C C . LEU A 1 377 ? -107.992 8.109 122.590 1.00 70.94 377 LEU A C 1
ATOM 2886 O O . LEU A 1 377 ? -109.029 7.953 123.230 1.00 70.94 377 LEU A O 1
ATOM 2890 N N . THR A 1 378 ? -106.794 7.817 123.101 1.00 66.88 378 THR A N 1
ATOM 2891 C CA . THR A 1 378 ? -106.567 7.335 124.470 1.00 66.88 378 THR A CA 1
ATOM 2892 C C . THR A 1 378 ? -106.891 8.414 125.491 1.00 66.88 378 THR A C 1
ATOM 2894 O O . THR A 1 378 ? -107.444 8.082 126.530 1.00 66.88 378 THR A O 1
ATOM 2897 N N . THR A 1 379 ? -106.647 9.693 125.199 1.00 68.38 379 THR A N 1
ATOM 2898 C CA . THR A 1 379 ? -107.013 10.837 126.044 1.00 68.38 379 THR A CA 1
ATOM 2899 C C . THR A 1 379 ? -108.508 11.070 125.993 1.00 68.38 379 THR A C 1
ATOM 2901 O O . THR A 1 379 ? -109.089 11.231 127.045 1.00 68.38 379 THR A O 1
ATOM 2904 N N . SER A 1 380 ? -109.175 10.957 124.844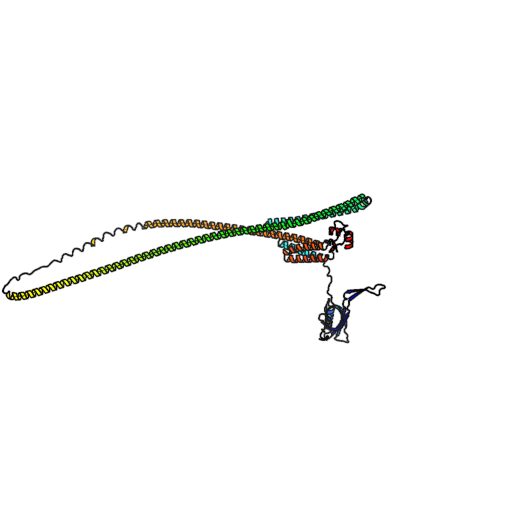 1.00 62.44 380 SER A N 1
ATOM 2905 C CA . SER A 1 380 ? -110.637 11.036 124.754 1.00 62.44 380 SER A CA 1
ATOM 2906 C C . SER A 1 380 ? -111.312 9.850 125.455 1.00 62.44 380 SER A C 1
ATOM 2908 O O . SER A 1 380 ? -112.274 10.025 126.200 1.00 62.44 380 SER A O 1
ATOM 2910 N N . LEU A 1 381 ? -110.776 8.633 125.324 1.00 66.00 381 LEU A N 1
ATOM 2911 C CA . LEU A 1 381 ? -111.209 7.471 126.106 1.00 66.00 381 LEU A CA 1
ATOM 2912 C C . LEU A 1 381 ? -110.935 7.687 127.604 1.00 66.00 381 LEU A C 1
ATOM 2914 O O . LEU A 1 381 ? -111.792 7.413 128.443 1.00 66.00 381 LEU A O 1
ATOM 2918 N N . THR A 1 382 ? -109.781 8.268 127.932 1.00 59.81 382 THR A N 1
ATOM 2919 C CA . THR A 1 382 ? -109.381 8.661 129.287 1.00 59.81 382 THR A CA 1
ATOM 2920 C C . THR A 1 382 ? -110.126 9.902 129.775 1.00 59.81 382 THR A C 1
ATOM 2922 O O . THR A 1 382 ? -110.157 10.107 130.969 1.00 59.81 382 THR A O 1
ATOM 2925 N N . GLU A 1 383 ? -110.813 10.677 128.937 1.00 60.41 383 GLU A N 1
ATOM 2926 C CA . GLU A 1 383 ? -111.710 11.789 129.287 1.00 60.41 383 GLU A CA 1
ATOM 2927 C C . GLU A 1 383 ? -113.159 11.327 129.395 1.00 60.41 383 GLU A C 1
ATOM 2929 O O . GLU A 1 383 ? -113.914 11.882 130.180 1.00 60.41 383 GLU A O 1
ATOM 2934 N N . ASN A 1 384 ? -113.540 10.237 128.733 1.00 58.03 384 ASN A N 1
ATOM 2935 C CA . ASN A 1 384 ? -114.742 9.494 129.100 1.00 58.03 384 ASN A CA 1
ATOM 2936 C C . ASN A 1 384 ? -114.545 8.811 130.472 1.00 58.03 384 ASN A C 1
ATOM 2938 O O . ASN A 1 384 ? -115.442 8.841 131.314 1.00 58.03 384 ASN A O 1
ATOM 2942 N N . VAL A 1 385 ? -113.344 8.289 130.756 1.00 58.38 385 VAL A N 1
ATOM 2943 C CA . VAL A 1 385 ? -112.953 7.815 132.099 1.00 58.38 385 VAL A CA 1
ATOM 2944 C C . VAL A 1 385 ? -112.695 8.977 133.071 1.00 58.38 385 VAL A C 1
ATOM 2946 O O . VAL A 1 385 ? -113.003 8.844 134.251 1.00 58.38 385 VAL A O 1
ATOM 2949 N N . ASN A 1 386 ? -112.221 10.141 132.612 1.00 49.56 386 ASN A N 1
ATOM 2950 C CA . ASN A 1 386 ? -111.956 11.310 133.455 1.00 49.56 386 ASN A CA 1
ATOM 2951 C C . ASN A 1 386 ? -113.146 12.269 133.570 1.00 49.56 386 ASN A C 1
ATOM 2953 O O . ASN A 1 386 ? -113.142 13.098 134.465 1.00 49.56 386 ASN A O 1
ATOM 2957 N N . ALA A 1 387 ? -114.243 12.075 132.845 1.00 56.09 387 ALA A N 1
ATOM 2958 C CA . ALA A 1 387 ? -115.561 12.533 133.278 1.00 56.09 387 ALA A CA 1
ATOM 2959 C C . ALA A 1 387 ? -115.989 11.772 134.551 1.00 56.09 387 ALA A C 1
ATOM 2961 O O . ALA A 1 387 ? -116.607 12.347 135.442 1.00 56.09 387 ALA A O 1
ATOM 2962 N N . ALA A 1 388 ? -115.549 10.514 134.698 1.00 49.56 388 ALA A N 1
ATOM 2963 C CA . ALA A 1 388 ? -115.609 9.738 135.941 1.00 49.56 388 ALA A CA 1
ATOM 2964 C C . ALA A 1 388 ? -114.353 9.891 136.844 1.00 49.56 388 ALA A C 1
ATOM 2966 O O . ALA A 1 388 ? -114.191 9.143 137.808 1.00 49.56 388 ALA A O 1
ATOM 2967 N N . LYS A 1 389 ? -113.470 10.869 136.560 1.00 42.94 389 LYS A N 1
ATOM 2968 C CA . LYS A 1 389 ? -112.257 11.195 137.349 1.00 42.94 389 LYS A CA 1
ATOM 2969 C C . LYS A 1 389 ? -112.006 12.702 137.557 1.00 42.94 389 LYS A C 1
ATOM 2971 O O . LYS A 1 389 ? -111.102 13.067 138.293 1.00 42.94 389 LYS A O 1
ATOM 2976 N N . GLN A 1 390 ? -112.873 13.588 137.060 1.00 53.09 390 GLN A N 1
ATOM 2977 C CA . GLN A 1 390 ? -113.137 14.907 137.657 1.00 53.09 390 GLN A CA 1
ATOM 2978 C C . GLN A 1 390 ? -113.770 14.749 139.052 1.00 53.09 390 GLN A C 1
ATOM 2980 O O . GLN A 1 390 ? -113.793 15.680 139.843 1.00 53.09 390 GLN A O 1
ATOM 2985 N N . THR A 1 391 ? -114.183 13.523 139.384 1.00 52.19 391 THR A N 1
ATOM 2986 C CA . THR A 1 391 ? -114.369 12.980 140.734 1.00 52.19 391 THR A CA 1
ATOM 2987 C C . THR A 1 391 ? -113.056 12.848 141.544 1.00 52.19 391 THR A C 1
ATOM 2989 O O . THR A 1 391 ? -113.117 12.390 142.679 1.00 52.19 391 THR A O 1
ATOM 2992 N N . VAL A 1 392 ? -111.878 13.164 140.973 1.00 49.97 392 VAL A N 1
ATOM 2993 C CA . VAL A 1 392 ? -110.535 13.004 141.584 1.00 49.97 392 VAL A CA 1
ATOM 2994 C C . VAL A 1 392 ? -109.547 14.130 141.178 1.00 49.97 392 VAL A C 1
ATOM 2996 O O . VAL A 1 392 ? -108.399 13.892 140.810 1.00 49.97 392 VAL A O 1
ATOM 2999 N N . ASP A 1 393 ? -110.023 15.372 141.263 1.00 42.22 393 ASP A N 1
ATOM 3000 C CA . ASP A 1 393 ? -109.320 16.510 141.889 1.00 42.22 393 ASP A CA 1
ATOM 3001 C C . ASP A 1 393 ? -107.931 17.030 141.407 1.00 42.22 393 ASP A C 1
ATOM 3003 O O . ASP A 1 393 ? -106.861 16.489 141.675 1.00 42.22 393 ASP A O 1
ATOM 3007 N N . ALA A 1 394 ? -107.964 18.278 140.922 1.00 52.28 394 ALA A N 1
ATOM 3008 C CA . ALA A 1 394 ? -107.271 19.427 141.538 1.00 52.28 394 ALA A CA 1
ATOM 3009 C C . ALA A 1 394 ? -105.721 19.541 141.586 1.00 52.28 394 ALA A C 1
ATOM 3011 O O . ALA A 1 394 ? -105.231 20.375 142.353 1.00 52.28 394 ALA A O 1
ATOM 3012 N N . MET A 1 395 ? -104.921 18.812 140.792 1.00 38.59 395 MET A N 1
ATOM 3013 C CA . MET A 1 395 ? -103.444 18.847 140.934 1.00 38.59 395 MET A CA 1
ATOM 3014 C C . MET A 1 395 ? -102.603 19.282 139.703 1.00 38.59 395 MET A C 1
ATOM 3016 O O . MET A 1 395 ? -102.524 18.587 138.699 1.00 38.59 395 MET A O 1
ATOM 3020 N N . VAL A 1 396 ? -101.829 20.370 139.897 1.00 39.66 396 VAL A N 1
ATOM 3021 C CA . VAL A 1 396 ? -100.406 20.534 139.474 1.00 39.66 396 VAL A CA 1
ATOM 3022 C C . VAL A 1 396 ? -100.070 20.996 138.026 1.00 39.66 396 VAL A C 1
ATOM 3024 O O . VAL A 1 396 ? -99.015 20.697 137.489 1.00 39.66 396 VAL A O 1
ATOM 3027 N N . VAL A 1 397 ? -100.896 21.865 137.438 1.00 55.31 397 VAL A N 1
ATOM 3028 C CA . VAL A 1 397 ? -100.615 23.265 136.969 1.00 55.31 397 VAL A CA 1
ATOM 3029 C C . VAL A 1 397 ? -99.188 23.776 136.545 1.00 55.31 397 VAL A C 1
ATOM 3031 O O . VAL A 1 397 ? -99.113 24.860 135.977 1.00 55.31 397 VAL A O 1
ATOM 3034 N N . SER A 1 398 ? -98.045 23.129 136.815 1.00 42.28 398 SER A N 1
ATOM 3035 C CA . SER A 1 398 ? -96.870 23.866 137.342 1.00 42.28 398 SER A CA 1
ATOM 3036 C C . SER A 1 398 ? -95.584 24.054 136.497 1.00 42.28 398 SER A C 1
ATOM 3038 O O . SER A 1 398 ? -94.741 24.830 136.951 1.00 42.28 398 SER A O 1
ATOM 3040 N N . LEU A 1 399 ? -95.341 23.362 135.375 1.00 44.72 399 LEU A N 1
ATOM 3041 C CA . LEU A 1 399 ? -93.986 23.276 134.766 1.00 44.72 399 LEU A CA 1
ATOM 3042 C C . LEU A 1 399 ? -94.066 23.019 133.241 1.00 44.72 399 LEU A C 1
ATOM 3044 O O . LEU A 1 399 ? -94.642 22.006 132.863 1.00 44.72 399 LEU A O 1
ATOM 3048 N N . ALA A 1 400 ? -93.616 23.840 132.279 1.00 39.41 400 ALA A N 1
ATOM 3049 C CA . ALA A 1 400 ? -92.871 25.116 132.214 1.00 39.41 400 ALA A CA 1
ATOM 3050 C C . ALA A 1 400 ? -91.315 25.080 132.276 1.00 39.41 400 ALA A C 1
ATOM 3052 O O . ALA A 1 400 ? -90.747 24.869 133.343 1.00 39.41 400 ALA A O 1
ATOM 3053 N N . ALA A 1 401 ? -90.683 25.457 131.142 1.00 35.50 401 ALA A N 1
ATOM 3054 C CA . ALA A 1 401 ? -89.259 25.791 130.876 1.00 35.50 401 ALA A CA 1
ATOM 3055 C C . ALA A 1 401 ? -88.175 24.674 130.970 1.00 35.50 401 ALA A C 1
ATOM 3057 O O . ALA A 1 401 ? -88.374 23.683 131.662 1.00 35.50 401 ALA A O 1
ATOM 3058 N N . GLU A 1 402 ? -86.980 24.797 130.342 1.00 34.03 402 GLU A N 1
ATOM 3059 C CA . GLU A 1 402 ? -86.619 25.600 129.137 1.00 34.03 402 GLU A CA 1
ATOM 3060 C C . GLU A 1 402 ? -86.559 24.698 127.869 1.00 34.03 402 GLU A C 1
ATOM 3062 O O . GLU A 1 402 ? -87.648 24.359 127.428 1.00 34.03 402 GLU A O 1
ATOM 3067 N N . THR A 1 403 ? -85.489 24.188 127.220 1.00 33.72 403 THR A N 1
ATOM 3068 C CA . THR A 1 403 ? -84.032 24.483 127.072 1.00 33.72 403 THR A CA 1
ATOM 3069 C C . THR A 1 403 ? -83.574 23.772 125.755 1.00 33.72 403 THR A C 1
ATOM 3071 O O . THR A 1 403 ? -83.951 22.616 125.609 1.00 33.72 403 THR A O 1
ATOM 3074 N N . LYS A 1 404 ? -82.866 24.269 124.713 1.00 41.88 404 LYS A N 1
ATOM 3075 C CA . LYS A 1 404 ? -82.041 25.472 124.402 1.00 41.88 404 LYS A CA 1
ATOM 3076 C C . LYS A 1 404 ? -80.509 25.245 124.474 1.00 41.88 404 LYS A C 1
ATOM 3078 O O . LYS A 1 404 ? -80.032 24.609 125.399 1.00 41.88 404 LYS A O 1
ATOM 3083 N N . ALA A 1 405 ? -79.774 25.867 123.536 1.00 34.12 405 ALA A N 1
ATOM 3084 C CA . ALA A 1 405 ? -78.303 26.024 123.460 1.00 34.12 405 ALA A CA 1
ATOM 3085 C C . ALA A 1 405 ? -77.421 24.754 123.292 1.00 34.12 405 ALA A C 1
ATOM 3087 O O . ALA A 1 405 ? -76.965 24.184 124.277 1.00 34.12 405 ALA A O 1
ATOM 3088 N N . VAL A 1 406 ? -77.075 24.397 122.038 1.00 38.78 406 VAL A N 1
ATOM 3089 C CA . VAL A 1 406 ? -75.996 23.420 121.717 1.00 38.78 406 VAL A CA 1
ATOM 3090 C C . VAL A 1 406 ? -75.141 23.809 120.492 1.00 38.78 406 VAL A C 1
ATOM 3092 O O . VAL A 1 406 ? -73.920 23.724 120.555 1.00 38.78 406 VAL A O 1
ATOM 3095 N N . ILE A 1 407 ? -75.739 24.220 119.365 1.00 39.94 407 ILE A N 1
ATOM 3096 C CA . ILE A 1 407 ? -75.026 24.325 118.071 1.00 39.94 407 ILE A CA 1
ATOM 3097 C C . ILE A 1 407 ? -74.192 25.619 117.979 1.00 39.94 407 ILE A C 1
ATOM 3099 O O . ILE A 1 407 ? -74.664 26.616 117.438 1.00 39.94 407 ILE A O 1
ATOM 3103 N N . ASN A 1 408 ? -72.970 25.618 118.532 1.00 39.31 408 ASN A N 1
ATOM 3104 C CA . ASN A 1 408 ? -72.132 26.829 118.616 1.00 39.31 408 ASN A CA 1
ATOM 3105 C C . ASN A 1 408 ? -70.609 26.631 118.386 1.00 39.31 408 ASN A C 1
ATOM 3107 O O . ASN A 1 408 ? -69.890 27.623 118.301 1.00 39.31 408 ASN A O 1
ATOM 3111 N N . ASP A 1 409 ? -70.108 25.391 118.266 1.00 40.00 409 ASP A N 1
ATOM 3112 C CA . ASP A 1 409 ? -68.666 25.089 118.440 1.00 40.00 409 ASP A CA 1
ATOM 3113 C C . ASP A 1 409 ? -67.858 24.798 117.150 1.00 40.00 409 ASP A C 1
ATOM 3115 O O . ASP A 1 409 ? -66.628 24.787 117.177 1.00 40.00 409 ASP A O 1
ATOM 3119 N N . ALA A 1 410 ? -68.498 24.565 115.998 1.00 39.53 410 ALA A N 1
ATOM 3120 C CA . ALA A 1 410 ? -67.847 23.941 114.829 1.00 39.53 410 ALA A CA 1
ATOM 3121 C C . ALA A 1 410 ? -67.085 24.889 113.863 1.00 39.53 410 ALA A C 1
ATOM 3123 O O . ALA A 1 410 ? -66.747 24.489 112.751 1.00 39.53 410 ALA A O 1
ATOM 3124 N N . VAL A 1 411 ? -66.818 26.143 114.244 1.00 42.44 411 VAL A N 1
ATOM 3125 C CA . VAL A 1 411 ? -66.296 27.190 113.327 1.00 42.44 411 VAL A CA 1
ATOM 3126 C C . VAL A 1 411 ? -64.755 27.262 113.265 1.00 42.44 411 VAL A C 1
ATOM 3128 O O . VAL A 1 411 ? -64.194 27.803 112.317 1.00 42.44 411 VAL A O 1
ATOM 3131 N N . LEU A 1 412 ? -64.042 26.705 114.249 1.00 39.22 412 LEU A N 1
ATOM 3132 C CA . LEU A 1 412 ? -62.647 27.075 114.558 1.00 39.22 412 LEU A CA 1
ATOM 3133 C C . LEU A 1 412 ? -61.520 26.324 113.810 1.00 39.22 412 LEU A C 1
ATOM 3135 O O . LEU A 1 412 ? -60.353 26.505 114.147 1.00 39.22 412 LEU A O 1
ATOM 3139 N N . ALA A 1 413 ? -61.825 25.484 112.816 1.00 44.19 413 ALA A N 1
ATOM 3140 C CA . ALA A 1 413 ? -60.834 24.587 112.192 1.00 44.19 413 ALA A CA 1
ATOM 3141 C C . ALA A 1 413 ? -60.240 25.065 110.845 1.00 44.19 413 ALA A C 1
ATOM 3143 O O . ALA A 1 413 ? -59.355 24.405 110.307 1.00 44.19 413 ALA A O 1
ATOM 3144 N N . LEU A 1 414 ? -60.726 26.173 110.272 1.00 45.50 414 LEU A N 1
ATOM 3145 C CA . LEU A 1 414 ? -60.513 26.510 108.851 1.00 45.50 414 LEU A CA 1
ATOM 3146 C C . LEU A 1 414 ? -59.345 27.471 108.536 1.00 45.50 414 LEU A C 1
ATOM 3148 O O . LEU A 1 414 ? -59.075 27.716 107.364 1.00 45.50 414 LEU A O 1
ATOM 3152 N N . GLU A 1 415 ? -58.646 28.021 109.535 1.00 42.34 415 GLU A N 1
ATOM 3153 C CA . GLU A 1 415 ? -57.755 29.184 109.330 1.00 42.34 415 GLU A CA 1
ATOM 3154 C C . GLU A 1 415 ? -56.240 28.879 109.238 1.00 42.34 415 GLU A C 1
ATOM 3156 O O . GLU A 1 415 ? -55.448 29.796 109.032 1.00 42.34 415 GLU A O 1
ATOM 3161 N N . THR A 1 416 ? -55.786 27.627 109.396 1.00 43.59 416 THR A N 1
ATOM 3162 C CA . THR A 1 416 ? -54.347 27.348 109.641 1.00 43.59 416 THR A CA 1
ATOM 3163 C C . THR A 1 416 ? -53.488 27.070 108.393 1.00 43.59 416 THR A C 1
ATOM 3165 O O . THR A 1 416 ? -52.352 27.546 108.320 1.00 43.59 416 THR A O 1
ATOM 3168 N N . GLU A 1 417 ? -53.990 26.333 107.394 1.00 45.38 417 GLU A N 1
ATOM 3169 C CA . GLU A 1 417 ? -53.136 25.721 106.345 1.00 45.38 417 GLU A CA 1
ATOM 3170 C C . GLU A 1 417 ? -52.626 26.702 105.263 1.00 45.38 417 GLU A C 1
ATOM 3172 O O . GLU A 1 417 ? -51.756 26.373 104.461 1.00 45.38 417 GLU A O 1
ATOM 3177 N N . VAL A 1 418 ? -53.085 27.958 105.273 1.00 45.16 418 VAL A N 1
ATOM 3178 C CA . VAL A 1 418 ? -52.657 29.012 104.325 1.00 45.16 418 VAL A CA 1
ATOM 3179 C C . VAL A 1 418 ? -51.162 29.379 104.474 1.00 45.16 418 VAL A C 1
ATOM 3181 O O . VAL A 1 418 ? -50.566 29.981 103.582 1.00 45.16 418 VAL A O 1
ATOM 3184 N N . SER A 1 419 ? -50.516 28.990 105.577 1.00 44.44 419 SER A N 1
ATOM 3185 C CA . SER A 1 419 ? -49.192 29.498 105.975 1.00 44.44 419 SER A CA 1
ATOM 3186 C C . SER A 1 419 ? -47.974 28.843 105.295 1.00 44.44 419 SER A C 1
ATOM 3188 O O . SER A 1 419 ? -46.854 29.300 105.523 1.00 44.44 419 SER A O 1
ATOM 3190 N N . ARG A 1 420 ? -48.131 27.780 104.486 1.00 44.59 420 ARG A N 1
ATOM 3191 C CA . ARG A 1 420 ? -46.987 26.969 103.994 1.00 44.59 420 ARG A CA 1
ATOM 3192 C C . ARG A 1 420 ? -46.424 27.368 102.615 1.00 44.59 420 ARG A C 1
ATOM 3194 O O . ARG A 1 420 ? -45.352 26.910 102.241 1.00 44.59 420 ARG A O 1
ATOM 3201 N N . VAL A 1 421 ? -47.096 28.249 101.873 1.00 48.09 421 VAL A N 1
ATOM 3202 C CA . VAL A 1 421 ? -46.840 28.534 100.435 1.00 48.09 421 VAL A CA 1
ATOM 3203 C C . VAL A 1 421 ? -45.569 29.379 100.158 1.00 48.09 421 VAL A C 1
ATOM 3205 O O . VAL A 1 421 ? -45.264 29.699 99.016 1.00 48.09 421 VAL A O 1
ATOM 3208 N N . VAL A 1 422 ? -44.795 29.753 101.183 1.00 47.75 422 VAL A N 1
ATOM 3209 C CA . VAL A 1 422 ? -43.775 30.827 101.096 1.00 47.75 422 VAL A CA 1
ATOM 3210 C C . VAL A 1 422 ? -42.318 30.316 101.006 1.00 47.75 422 VAL A C 1
ATOM 3212 O O . VAL A 1 422 ? -41.404 31.118 100.847 1.00 47.75 422 VAL A O 1
ATOM 3215 N N . ALA A 1 423 ? -42.067 29.004 101.107 1.00 46.38 423 ALA A N 1
ATOM 3216 C CA . ALA A 1 423 ? -40.727 28.486 101.431 1.00 46.38 423 ALA A CA 1
ATOM 3217 C C . ALA A 1 423 ? -39.849 27.976 100.264 1.00 46.38 423 ALA A C 1
ATOM 3219 O O . ALA A 1 423 ? -38.631 28.000 100.403 1.00 46.38 423 ALA A O 1
ATOM 3220 N N . GLU A 1 424 ? -40.417 27.494 99.150 1.00 48.28 424 GLU A N 1
ATOM 3221 C CA . GLU A 1 424 ? -39.689 26.592 98.222 1.00 48.28 424 GLU A CA 1
ATOM 3222 C C . GLU A 1 424 ? -39.322 27.207 96.850 1.00 48.28 424 GLU A C 1
ATOM 3224 O O . GLU A 1 424 ? -38.698 26.551 96.025 1.00 48.28 424 GLU A O 1
ATOM 3229 N N . ALA A 1 425 ? -39.633 28.484 96.600 1.00 47.22 425 ALA A N 1
ATOM 3230 C CA . ALA A 1 425 ? -39.385 29.164 95.315 1.00 47.22 425 ALA A CA 1
ATOM 3231 C C . ALA A 1 425 ? -38.015 29.889 95.227 1.00 47.22 425 ALA A C 1
ATOM 3233 O O . ALA A 1 425 ? -37.925 30.975 94.652 1.00 47.22 425 ALA A O 1
ATOM 3234 N N . GLY A 1 426 ? -36.970 29.349 95.869 1.00 48.47 426 GLY A N 1
ATOM 3235 C CA . GLY A 1 426 ? -35.697 30.055 96.100 1.00 48.47 426 GLY A CA 1
ATOM 3236 C C . GLY A 1 426 ? -34.518 29.682 95.191 1.00 48.47 426 GLY A C 1
ATOM 3237 O O . GLY A 1 426 ? -33.784 30.572 94.761 1.00 48.47 426 GLY A O 1
ATOM 3238 N N . ASP A 1 427 ? -34.316 28.391 94.909 1.00 49.19 427 ASP A N 1
ATOM 3239 C CA . ASP A 1 427 ? -32.973 27.886 94.561 1.00 49.19 427 ASP A CA 1
ATOM 3240 C C . ASP A 1 427 ? -32.686 27.716 93.052 1.00 49.19 427 ASP A C 1
ATOM 3242 O O . ASP A 1 427 ? -31.522 27.703 92.649 1.00 49.19 427 ASP A O 1
ATOM 3246 N N . GLU A 1 428 ? -33.701 27.641 92.181 1.00 51.41 428 GLU A N 1
ATOM 3247 C CA . GLU A 1 428 ? -33.492 27.380 90.739 1.00 51.41 428 GLU A CA 1
ATOM 3248 C C . GLU A 1 428 ? -32.834 28.549 89.976 1.00 51.41 428 GLU A C 1
ATOM 3250 O O . GLU A 1 428 ? -32.205 28.350 88.935 1.00 51.41 428 GLU A O 1
ATOM 3255 N N . ALA A 1 429 ? -32.926 29.778 90.494 1.00 46.44 429 ALA A N 1
ATOM 3256 C CA . ALA A 1 429 ? -32.504 30.988 89.781 1.00 46.44 429 ALA A CA 1
ATOM 3257 C C . ALA A 1 429 ? -30.976 31.165 89.641 1.00 46.44 429 ALA A C 1
ATOM 3259 O O . ALA A 1 429 ? -30.533 32.050 88.908 1.00 46.44 429 ALA A O 1
ATOM 3260 N N . ALA A 1 430 ? -30.164 30.364 90.341 1.00 49.53 430 ALA A N 1
ATOM 3261 C CA . ALA A 1 430 ? -28.709 30.536 90.393 1.00 49.53 430 ALA A CA 1
ATOM 3262 C C . ALA A 1 430 ? -27.919 29.669 89.393 1.00 49.53 430 ALA A C 1
ATOM 3264 O O . ALA A 1 430 ? -26.808 30.042 89.024 1.00 49.53 430 ALA A O 1
ATOM 3265 N N . SER A 1 431 ? -28.464 28.531 88.942 1.00 51.69 431 SER A N 1
ATOM 3266 C CA . SER A 1 431 ? -27.698 27.563 88.133 1.00 51.69 431 SER A CA 1
ATOM 3267 C C . SER A 1 431 ? -27.505 27.994 86.675 1.00 51.69 431 SER A C 1
ATOM 3269 O O . SER A 1 431 ? -26.492 27.676 86.062 1.00 51.69 431 SER A O 1
ATOM 3271 N N . LEU A 1 432 ? -28.469 28.725 86.109 1.00 52.78 432 LEU A N 1
ATOM 3272 C CA . LEU A 1 432 ? -28.581 28.934 84.659 1.00 52.78 432 LEU A CA 1
ATOM 3273 C C . LEU A 1 432 ? -27.567 29.943 84.076 1.00 52.78 432 LEU A C 1
ATOM 3275 O O . LEU A 1 432 ? -27.481 30.104 82.862 1.00 52.78 432 LEU A O 1
ATOM 3279 N N . ALA A 1 433 ? -26.817 30.652 84.925 1.00 50.41 433 ALA A N 1
ATOM 3280 C CA . ALA A 1 433 ? -25.920 31.729 84.503 1.00 50.41 433 ALA A CA 1
ATOM 3281 C C . ALA A 1 433 ? -24.501 31.263 84.124 1.00 50.41 433 ALA A C 1
ATOM 3283 O O . ALA A 1 433 ? -23.803 31.992 83.425 1.00 50.41 433 ALA A O 1
ATOM 3284 N N . THR A 1 434 ? -24.057 30.087 84.582 1.00 55.88 434 THR A N 1
ATOM 3285 C CA . THR A 1 434 ? -22.657 29.638 84.422 1.00 55.88 434 THR A CA 1
ATOM 3286 C C . THR A 1 434 ? -22.436 28.773 83.179 1.00 55.88 434 THR A C 1
ATOM 3288 O O . THR A 1 434 ? -21.393 28.887 82.538 1.00 55.88 434 THR A O 1
ATOM 3291 N N . ASP A 1 435 ? -23.420 27.964 82.782 1.00 59.91 435 ASP A N 1
ATOM 3292 C CA . ASP A 1 435 ? -23.259 27.003 81.678 1.00 59.91 435 ASP A CA 1
ATOM 3293 C C . ASP A 1 435 ? -23.210 27.668 80.285 1.00 59.91 435 ASP A C 1
ATOM 3295 O O . ASP A 1 435 ? -22.686 27.096 79.328 1.00 59.91 435 ASP A O 1
ATOM 3299 N N . VAL A 1 436 ? -23.732 28.895 80.159 1.00 57.72 436 VAL A N 1
ATOM 3300 C CA . VAL A 1 436 ? -23.854 29.605 78.872 1.00 57.72 436 VAL A CA 1
ATOM 3301 C C . VAL A 1 436 ? -22.527 30.216 78.402 1.00 57.72 436 VAL A C 1
ATOM 3303 O O . VAL A 1 436 ? -22.273 30.236 77.200 1.00 57.72 436 VAL A O 1
ATOM 3306 N N . GLU A 1 437 ? -21.658 30.683 79.307 1.00 56.28 437 GLU A N 1
ATOM 3307 C CA . GLU A 1 437 ? -20.353 31.248 78.913 1.00 56.28 437 GLU A CA 1
ATOM 3308 C C . GLU A 1 437 ? -19.376 30.157 78.435 1.00 56.28 437 GLU A C 1
ATOM 3310 O O . GLU A 1 437 ? -18.654 30.365 77.460 1.00 56.28 437 GLU A O 1
ATOM 3315 N N . ALA A 1 438 ? -19.408 28.964 79.042 1.00 59.41 438 ALA A N 1
ATOM 3316 C CA . ALA A 1 438 ? -18.515 27.855 78.690 1.00 59.41 438 ALA A CA 1
ATOM 3317 C C . ALA A 1 438 ? -18.733 27.317 77.259 1.00 59.41 438 ALA A C 1
ATOM 3319 O O . ALA A 1 438 ? -17.772 26.983 76.564 1.00 59.41 438 ALA A O 1
ATOM 3320 N N . LEU A 1 439 ? -19.986 27.267 76.792 1.00 62.09 439 LEU A N 1
ATOM 3321 C CA . LEU A 1 439 ? -20.337 26.758 75.458 1.00 62.09 439 LEU A CA 1
ATOM 3322 C C . LEU A 1 439 ? -19.830 27.641 74.303 1.00 62.09 439 LEU A C 1
ATOM 3324 O O . LEU A 1 439 ? -19.666 27.154 73.183 1.00 62.09 439 LEU A O 1
ATOM 3328 N N . ILE A 1 440 ? -19.578 28.929 74.553 1.00 61.00 440 ILE A N 1
ATOM 3329 C CA . ILE A 1 440 ? -19.154 29.882 73.517 1.00 61.00 440 ILE A CA 1
ATOM 3330 C C . ILE A 1 440 ? -17.659 29.709 73.196 1.00 61.00 440 ILE A C 1
ATOM 3332 O O . ILE A 1 440 ? -17.283 29.654 72.023 1.00 61.00 440 ILE A O 1
ATOM 3336 N N . GLU A 1 441 ? -16.813 29.548 74.218 1.00 64.44 441 GLU A N 1
ATOM 3337 C CA . GLU A 1 441 ? -15.351 29.430 74.066 1.00 64.44 441 GLU A CA 1
ATOM 3338 C C . GLU A 1 441 ? -14.932 28.107 73.376 1.00 64.44 441 GLU A C 1
ATOM 3340 O O . GLU A 1 441 ? -13.995 28.076 72.568 1.00 64.44 441 GLU A O 1
ATOM 3345 N N . GLU A 1 442 ? -15.685 27.018 73.595 1.00 69.06 442 GLU A N 1
ATOM 3346 C CA . GLU A 1 442 ? -15.492 25.752 72.868 1.00 69.06 442 GLU A CA 1
ATOM 3347 C C . GLU A 1 442 ? -15.826 25.894 71.368 1.00 69.06 442 GLU A C 1
ATOM 3349 O O . GLU A 1 442 ? -15.098 25.387 70.504 1.00 69.06 442 GLU A O 1
ATOM 3354 N N . MET A 1 443 ? -16.902 26.618 71.033 1.00 65.75 443 MET A N 1
ATOM 3355 C CA . MET A 1 443 ? -17.349 26.792 69.647 1.00 65.75 443 MET A CA 1
ATOM 3356 C C . MET A 1 443 ? -16.367 27.608 68.794 1.00 65.75 443 MET A C 1
ATOM 3358 O O . MET A 1 443 ? -16.080 27.199 67.665 1.00 65.75 443 MET A O 1
ATOM 3362 N N . GLU A 1 444 ? -15.821 28.716 69.308 1.00 61.41 444 GLU A N 1
ATOM 3363 C CA . GLU A 1 444 ? -14.839 29.529 68.566 1.00 61.41 444 GLU A CA 1
ATOM 3364 C C . GLU A 1 444 ? -13.545 28.748 68.276 1.00 61.41 444 GLU A C 1
ATOM 3366 O O . GLU A 1 444 ? -12.991 28.814 67.169 1.00 61.41 444 GLU A O 1
ATOM 3371 N N . THR A 1 445 ? -13.102 27.942 69.245 1.00 66.94 445 THR A N 1
ATOM 3372 C CA . THR A 1 445 ? -11.918 27.084 69.113 1.00 66.94 445 THR A CA 1
ATOM 3373 C C . THR A 1 445 ? -12.121 26.036 68.014 1.00 66.94 445 THR A C 1
ATOM 3375 O O . THR A 1 445 ? -11.303 25.928 67.095 1.00 66.94 445 THR A O 1
ATOM 3378 N N . ARG A 1 446 ? -13.248 25.308 68.045 1.00 70.44 446 ARG A N 1
ATOM 3379 C CA . ARG A 1 446 ? -13.551 24.239 67.076 1.00 70.44 446 ARG A CA 1
ATOM 3380 C C . ARG A 1 446 ? -13.683 24.760 65.643 1.00 70.44 446 ARG A C 1
ATOM 3382 O O . ARG A 1 446 ? -13.180 24.127 64.714 1.00 70.44 446 ARG A O 1
ATOM 3389 N N . LEU A 1 447 ? -14.311 25.923 65.458 1.00 63.69 447 LEU A N 1
ATOM 3390 C CA . LEU A 1 447 ? -14.493 26.532 64.137 1.00 63.69 447 LEU A CA 1
ATOM 3391 C C . LEU A 1 447 ? -13.151 26.968 63.515 1.00 63.69 447 LEU A C 1
ATOM 3393 O O . LEU A 1 447 ? -12.942 26.829 62.309 1.00 63.69 447 LEU A O 1
ATOM 3397 N N . THR A 1 448 ? -12.217 27.446 64.343 1.00 65.31 448 THR A N 1
ATOM 3398 C CA . THR A 1 448 ? -10.908 27.949 63.899 1.00 65.31 448 THR A CA 1
ATOM 3399 C C . THR A 1 448 ? -10.014 26.850 63.309 1.00 65.31 448 THR A C 1
ATOM 3401 O O . THR A 1 448 ? -9.355 27.077 62.290 1.00 65.31 448 THR A O 1
ATOM 3404 N N . ASP A 1 449 ? -9.992 25.653 63.901 1.00 66.81 449 ASP A N 1
ATOM 3405 C CA . ASP A 1 449 ? -9.151 24.550 63.408 1.00 66.81 449 ASP A CA 1
ATOM 3406 C C . ASP A 1 449 ? -9.779 23.781 62.232 1.00 66.81 449 ASP A C 1
ATOM 3408 O O . ASP A 1 449 ? -9.052 23.331 61.338 1.00 66.81 449 ASP A O 1
ATOM 3412 N N . GLN A 1 450 ? -11.115 23.725 62.136 1.00 61.97 450 GLN A N 1
ATOM 3413 C CA . GLN A 1 450 ? -11.794 23.218 60.935 1.00 61.97 450 GLN A CA 1
ATOM 3414 C C . GLN A 1 450 ? -11.423 24.040 59.688 1.00 61.97 450 GLN A C 1
ATOM 3416 O O . GLN A 1 450 ? -11.074 23.469 58.653 1.00 61.97 450 GLN A O 1
ATOM 3421 N N . VAL A 1 451 ? -11.401 25.376 59.793 1.00 57.75 451 VAL A N 1
ATOM 3422 C CA . VAL A 1 451 ? -11.017 26.263 58.678 1.00 57.75 451 VAL A CA 1
ATOM 3423 C C . VAL A 1 451 ? -9.556 26.063 58.251 1.00 57.75 451 VAL A C 1
ATOM 3425 O O . VAL A 1 451 ? -9.274 26.039 57.053 1.00 57.75 451 VAL A O 1
ATOM 3428 N N . LYS A 1 452 ? -8.617 25.867 59.191 1.00 63.62 452 LYS A N 1
ATOM 3429 C CA . LYS A 1 452 ? -7.205 25.589 58.848 1.00 63.62 452 LYS A CA 1
ATOM 3430 C C . LYS A 1 452 ? -7.045 24.280 58.075 1.00 63.62 452 LYS A C 1
ATOM 3432 O O . LYS A 1 452 ? -6.319 24.257 57.084 1.00 63.62 452 LYS A O 1
ATOM 3437 N N . THR A 1 453 ? -7.716 23.219 58.520 1.00 70.12 453 THR A N 1
ATOM 3438 C CA . THR A 1 453 ? -7.602 21.875 57.929 1.00 70.12 453 THR A CA 1
ATOM 3439 C C . THR A 1 453 ? -8.028 21.892 56.460 1.00 70.12 453 THR A C 1
ATOM 3441 O O . THR A 1 453 ? -7.237 21.541 55.584 1.00 70.12 453 THR A O 1
ATOM 3444 N N . VAL A 1 454 ? -9.209 22.456 56.174 1.00 62.69 454 VAL A N 1
ATOM 3445 C CA . VAL A 1 454 ? -9.740 22.592 54.806 1.00 62.69 454 VAL A CA 1
ATOM 3446 C C . VAL A 1 454 ? -8.801 23.397 53.896 1.00 62.69 454 VAL A C 1
ATOM 3448 O O . VAL A 1 454 ? -8.623 23.045 52.729 1.00 62.69 454 VAL A O 1
ATOM 3451 N N . ILE A 1 455 ? -8.162 24.459 54.404 1.00 56.22 455 ILE A N 1
ATOM 3452 C CA . ILE A 1 455 ? -7.218 25.278 53.622 1.00 56.22 455 ILE A CA 1
ATOM 3453 C C . ILE A 1 455 ? -5.958 24.483 53.238 1.00 56.22 455 ILE A C 1
ATOM 3455 O O . ILE A 1 455 ? -5.489 24.607 52.103 1.00 56.22 455 ILE A O 1
ATOM 3459 N N . VAL A 1 456 ? -5.418 23.657 54.140 1.00 66.31 456 VAL A N 1
ATOM 3460 C CA . VAL A 1 456 ? -4.232 22.825 53.862 1.00 66.31 456 VAL A CA 1
ATOM 3461 C C . VAL A 1 456 ? -4.558 21.751 52.822 1.00 66.31 456 VAL A C 1
ATOM 3463 O O . VAL A 1 456 ? -3.913 21.709 51.774 1.00 66.31 456 VAL A O 1
ATOM 3466 N N . GLU A 1 457 ? -5.607 20.958 53.049 1.00 67.25 457 GLU A N 1
ATOM 3467 C CA . GLU A 1 457 ? -6.021 19.869 52.149 1.00 67.25 457 GLU A CA 1
ATOM 3468 C C . GLU A 1 457 ? -6.358 20.381 50.738 1.00 67.25 457 GLU A C 1
ATOM 3470 O O . GLU A 1 457 ? -5.938 19.804 49.730 1.00 67.25 457 GLU A O 1
ATOM 3475 N N . THR A 1 458 ? -7.043 21.527 50.647 1.00 56.50 458 THR A N 1
ATOM 3476 C CA . THR A 1 458 ? -7.344 22.181 49.364 1.00 56.50 458 THR A CA 1
ATOM 3477 C C . THR A 1 458 ? -6.065 22.619 48.640 1.00 56.50 458 THR A C 1
ATOM 3479 O O . THR A 1 458 ? -5.956 22.458 47.423 1.00 56.50 458 THR A O 1
ATOM 3482 N N . THR A 1 459 ? -5.069 23.135 49.367 1.00 55.53 459 THR A N 1
ATOM 3483 C CA . THR A 1 459 ? -3.799 23.605 48.785 1.00 55.53 459 THR A CA 1
ATOM 3484 C C . THR A 1 459 ? -2.953 22.447 48.246 1.00 55.53 459 THR A C 1
ATOM 3486 O O . THR A 1 459 ? -2.412 22.539 47.138 1.00 55.53 459 THR A O 1
ATOM 3489 N N . GLU A 1 460 ? -2.869 21.333 48.976 1.00 63.03 460 GLU A N 1
ATOM 3490 C CA . GLU A 1 460 ? -2.150 20.135 48.522 1.00 63.03 460 GLU A CA 1
ATOM 3491 C C . GLU A 1 460 ? -2.862 19.455 47.342 1.00 63.03 460 GLU A C 1
ATOM 3493 O O . GLU A 1 460 ? -2.210 19.081 46.362 1.00 63.03 460 GLU A O 1
ATOM 3498 N N . SER A 1 461 ? -4.198 19.387 47.363 1.00 66.06 461 SER A N 1
ATOM 3499 C CA . SER A 1 461 ? -5.001 18.865 46.250 1.00 66.06 461 SER A CA 1
ATOM 3500 C C . SER A 1 461 ? -4.806 19.678 44.963 1.00 66.06 461 SER A C 1
ATOM 3502 O O . SER A 1 461 ? -4.494 19.106 43.914 1.00 66.06 461 SER A O 1
ATOM 3504 N N . ILE A 1 462 ? -4.889 21.014 45.033 1.00 58.69 462 ILE A N 1
ATOM 3505 C CA . ILE A 1 462 ? -4.646 21.903 43.881 1.00 58.69 462 ILE A CA 1
ATOM 3506 C C . ILE A 1 462 ? -3.214 21.739 43.350 1.00 58.69 462 ILE A C 1
ATOM 3508 O O . ILE A 1 462 ? -3.011 21.658 42.137 1.00 58.69 462 ILE A O 1
ATOM 3512 N N . THR A 1 463 ? -2.220 21.633 44.237 1.00 57.44 463 THR A N 1
ATOM 3513 C CA . THR A 1 463 ? -0.811 21.460 43.847 1.00 57.44 463 THR A CA 1
ATOM 3514 C C . THR A 1 463 ? -0.574 20.115 43.148 1.00 57.44 463 THR A C 1
ATOM 3516 O O . THR A 1 463 ? 0.090 20.060 42.108 1.00 57.44 463 THR A O 1
ATOM 3519 N N . THR A 1 464 ? -1.165 19.029 43.652 1.00 71.75 464 THR A N 1
ATOM 3520 C CA . THR A 1 464 ? -1.109 17.704 43.015 1.00 71.75 464 THR A CA 1
ATOM 3521 C C . THR A 1 464 ? -1.791 17.706 41.643 1.00 71.75 464 THR A C 1
ATOM 3523 O O . THR A 1 464 ? -1.221 17.202 40.672 1.00 71.75 464 THR A O 1
ATOM 3526 N N . GLN A 1 465 ? -2.967 18.332 41.520 1.00 61.50 465 GLN A N 1
ATOM 3527 C CA . GLN A 1 465 ? -3.682 18.453 40.244 1.00 61.50 465 GLN A CA 1
ATOM 3528 C C . GLN A 1 465 ? -2.898 19.283 39.212 1.00 61.50 465 GLN A C 1
ATOM 3530 O O . GLN A 1 465 ? -2.774 18.868 38.058 1.00 61.50 465 GLN A O 1
ATOM 3535 N N . ALA A 1 466 ? -2.298 20.409 39.616 1.00 49.41 466 ALA A N 1
ATOM 3536 C CA . ALA A 1 466 ? -1.472 21.240 38.739 1.00 49.41 466 ALA A CA 1
ATOM 3537 C C . ALA A 1 466 ? -0.250 20.475 38.191 1.00 49.41 466 ALA A C 1
ATOM 3539 O O . ALA A 1 466 ? 0.027 20.516 36.989 1.00 49.41 466 ALA A O 1
ATOM 3540 N N . ASN A 1 467 ? 0.436 19.710 39.047 1.00 64.38 467 ASN A N 1
ATOM 3541 C CA . ASN A 1 467 ? 1.559 18.862 38.642 1.00 64.38 467 ASN A CA 1
ATOM 3542 C C . ASN A 1 467 ? 1.122 17.723 37.700 1.00 64.38 467 ASN A C 1
ATOM 3544 O O . ASN A 1 467 ? 1.813 17.433 36.720 1.00 64.38 467 ASN A O 1
ATOM 3548 N N . ALA A 1 468 ? -0.045 17.112 37.932 1.00 66.81 468 ALA A N 1
ATOM 3549 C CA . ALA A 1 468 ? -0.604 16.096 37.039 1.00 66.81 468 ALA A CA 1
ATOM 3550 C C . ALA A 1 468 ? -0.923 16.659 35.639 1.00 66.81 468 ALA A C 1
ATOM 3552 O O . ALA A 1 468 ? -0.581 16.036 34.630 1.00 66.81 468 ALA A O 1
ATOM 3553 N N . VAL A 1 469 ? -1.509 17.862 35.560 1.00 61.16 469 VAL A N 1
ATOM 3554 C CA . VAL A 1 469 ? -1.766 18.562 34.288 1.00 61.16 469 VAL A CA 1
ATOM 3555 C C . VAL A 1 469 ? -0.460 18.890 33.560 1.00 61.16 469 VAL A C 1
ATOM 3557 O O . VAL A 1 469 ? -0.350 18.623 32.363 1.00 61.16 469 VAL A O 1
ATOM 3560 N N . MET A 1 470 ? 0.555 19.400 34.266 1.00 61.28 470 MET A N 1
ATOM 3561 C CA . MET A 1 470 ? 1.848 19.747 33.664 1.00 61.28 470 MET A CA 1
ATOM 3562 C C . MET A 1 470 ? 2.585 18.513 33.118 1.00 61.28 470 MET A C 1
ATOM 3564 O O . MET A 1 470 ? 3.096 18.540 31.997 1.00 61.28 470 MET A O 1
ATOM 3568 N N . ASN A 1 471 ? 2.567 17.395 33.849 1.00 71.44 471 ASN A N 1
ATOM 3569 C CA . ASN A 1 471 ? 3.123 16.126 33.374 1.00 71.44 471 ASN A CA 1
ATOM 3570 C C . ASN A 1 471 ? 2.368 15.584 32.149 1.00 71.44 471 ASN A C 1
ATOM 3572 O O . ASN A 1 471 ? 2.999 15.122 31.197 1.00 71.44 471 ASN A O 1
ATOM 3576 N N . LYS A 1 472 ? 1.033 15.698 32.120 1.00 68.25 472 LYS A N 1
ATOM 3577 C CA . LYS A 1 472 ? 0.212 15.288 30.969 1.00 68.25 472 LYS A CA 1
ATOM 3578 C C . LYS A 1 472 ? 0.475 16.157 29.731 1.00 68.25 472 LYS A C 1
ATOM 3580 O O . LYS A 1 472 ? 0.552 15.623 28.626 1.00 68.25 472 LYS A O 1
ATOM 3585 N N . ALA A 1 473 ? 0.694 17.462 29.908 1.00 53.28 473 ALA A N 1
ATOM 3586 C CA . ALA A 1 473 ? 1.098 18.369 28.832 1.00 53.28 473 ALA A CA 1
ATOM 3587 C C . ALA A 1 473 ? 2.494 18.023 28.278 1.00 53.28 473 ALA A C 1
ATOM 3589 O O . ALA A 1 473 ? 2.661 17.899 27.065 1.00 53.28 473 ALA A O 1
ATOM 3590 N N . ASN A 1 474 ? 3.479 17.777 29.149 1.00 62.53 474 ASN A N 1
ATOM 3591 C CA . ASN A 1 474 ? 4.826 17.363 28.739 1.00 62.53 474 ASN A CA 1
ATOM 3592 C C . ASN A 1 474 ? 4.816 16.013 27.995 1.00 62.53 474 ASN A C 1
ATOM 3594 O O . ASN A 1 474 ? 5.484 15.871 26.970 1.00 62.53 474 ASN A O 1
ATOM 3598 N N . ALA A 1 475 ? 4.013 15.045 28.450 1.00 65.81 475 ALA A N 1
ATOM 3599 C CA . ALA A 1 475 ? 3.820 13.770 27.759 1.00 65.81 475 ALA A CA 1
ATOM 3600 C C . ALA A 1 475 ? 3.157 13.944 26.378 1.00 65.81 475 ALA A C 1
ATOM 3602 O O . ALA A 1 475 ? 3.575 13.307 25.412 1.00 65.81 475 ALA A O 1
ATOM 3603 N N . MET A 1 476 ? 2.178 14.846 26.251 1.00 56.38 476 MET A N 1
ATOM 3604 C CA . MET A 1 476 ? 1.546 15.172 24.967 1.00 56.38 476 MET A CA 1
ATOM 3605 C C . MET A 1 476 ? 2.542 15.817 23.989 1.00 56.38 476 MET A C 1
ATOM 3607 O O . MET A 1 476 ? 2.609 15.407 22.832 1.00 56.38 476 MET A O 1
ATOM 3611 N N . VAL A 1 477 ? 3.377 16.754 24.451 1.00 58.84 477 VAL A N 1
ATOM 3612 C CA . VAL A 1 477 ? 4.456 17.352 23.641 1.00 58.84 477 VAL A CA 1
ATOM 3613 C C . VAL A 1 477 ? 5.489 16.300 23.224 1.00 58.84 477 VAL A C 1
ATOM 3615 O O . VAL A 1 477 ? 5.931 16.304 22.074 1.00 58.84 477 VAL A O 1
ATOM 3618 N N . ALA A 1 478 ? 5.853 15.365 24.105 1.00 61.31 478 ALA A N 1
ATOM 3619 C CA . ALA A 1 478 ? 6.741 14.255 23.759 1.00 61.31 478 ALA A CA 1
ATOM 3620 C C . ALA A 1 478 ? 6.121 13.326 22.697 1.00 61.31 478 ALA A C 1
ATOM 3622 O O . ALA A 1 478 ? 6.799 12.968 21.735 1.00 61.31 478 ALA A O 1
ATOM 3623 N N . SER A 1 479 ? 4.829 13.001 22.823 1.00 57.78 479 SER A N 1
ATOM 3624 C CA . SER A 1 479 ? 4.092 12.175 21.857 1.00 57.78 479 SER A CA 1
ATOM 3625 C C . SER A 1 479 ? 3.994 12.841 20.482 1.00 57.78 479 SER A C 1
ATOM 3627 O O . SER A 1 479 ? 4.280 12.199 19.477 1.00 57.78 479 SER A O 1
ATOM 3629 N N . ILE A 1 480 ? 3.664 14.137 20.425 1.00 60.16 480 ILE A N 1
ATOM 3630 C CA . ILE A 1 480 ? 3.608 14.907 19.170 1.00 60.16 480 ILE A CA 1
ATOM 3631 C C . ILE A 1 480 ? 4.980 14.912 18.479 1.00 60.16 480 ILE A C 1
ATOM 3633 O O . ILE A 1 480 ? 5.066 14.667 17.280 1.00 60.16 480 ILE A O 1
ATOM 3637 N N . ASN A 1 481 ? 6.067 15.117 19.232 1.00 53.28 481 ASN A N 1
ATOM 3638 C CA . ASN A 1 481 ? 7.430 15.068 18.692 1.00 53.28 481 ASN A CA 1
ATOM 3639 C C . ASN A 1 481 ? 7.880 13.658 18.263 1.00 53.28 481 ASN A C 1
ATOM 3641 O O . ASN A 1 481 ? 8.779 13.540 17.427 1.00 53.28 481 ASN A O 1
ATOM 3645 N N . ALA A 1 482 ? 7.304 12.594 18.829 1.00 61.00 482 ALA A N 1
ATOM 3646 C CA . ALA A 1 482 ? 7.560 11.222 18.400 1.00 61.00 482 ALA A CA 1
ATOM 3647 C C . ALA A 1 482 ? 6.837 10.910 17.080 1.00 61.00 482 ALA A C 1
ATOM 3649 O O . ALA A 1 482 ? 7.464 10.398 16.152 1.00 61.00 482 ALA A O 1
ATOM 3650 N N . GLU A 1 483 ? 5.563 11.291 16.966 1.00 52.56 483 GLU A N 1
ATOM 3651 C CA . GLU A 1 483 ? 4.762 11.052 15.762 1.00 52.56 483 GLU A CA 1
ATOM 3652 C C . GLU A 1 483 ? 5.283 11.878 14.571 1.00 52.56 483 GLU A C 1
ATOM 3654 O O . GLU A 1 483 ? 5.511 11.316 13.506 1.00 52.56 483 GLU A O 1
ATOM 3659 N N . LEU A 1 484 ? 5.655 13.152 14.771 1.00 51.41 484 LEU A N 1
ATOM 3660 C CA . LEU A 1 484 ? 6.328 13.971 13.744 1.00 51.41 484 LEU A CA 1
ATOM 3661 C C . LEU A 1 484 ? 7.638 13.340 13.241 1.00 51.41 484 LEU A C 1
ATOM 3663 O O . LEU A 1 484 ? 7.917 13.341 12.044 1.00 51.41 484 LEU A O 1
ATOM 3667 N N . LYS A 1 485 ? 8.456 12.763 14.134 1.00 56.09 485 LYS A N 1
ATOM 3668 C CA . LYS A 1 485 ? 9.687 12.054 13.733 1.00 56.09 485 LYS A CA 1
ATOM 3669 C C . LYS A 1 485 ? 9.390 10.773 12.954 1.00 56.09 485 LYS A C 1
ATOM 3671 O O . LYS A 1 485 ? 10.154 10.426 12.055 1.00 56.09 485 LYS A O 1
ATOM 3676 N N . LYS A 1 486 ? 8.306 10.077 13.295 1.00 59.69 486 LYS A N 1
ATOM 3677 C CA . LYS A 1 486 ? 7.828 8.877 12.603 1.00 59.69 486 LYS A CA 1
ATOM 3678 C C . LYS A 1 486 ? 7.304 9.228 11.208 1.00 59.69 486 LYS A C 1
ATOM 3680 O O . LYS A 1 486 ? 7.759 8.612 10.255 1.00 59.69 486 LYS A O 1
ATOM 3685 N N . GLU A 1 487 ? 6.476 10.263 11.065 1.00 51.97 487 GLU A N 1
ATOM 3686 C CA . GLU A 1 487 ? 6.018 10.782 9.766 1.00 51.97 487 GLU A CA 1
ATOM 3687 C C . GLU A 1 487 ? 7.190 11.215 8.877 1.00 51.97 487 GLU A C 1
ATOM 3689 O O . GLU A 1 487 ? 7.295 10.759 7.741 1.00 51.97 487 GLU A O 1
ATOM 3694 N N . ILE A 1 488 ? 8.134 12.009 9.401 1.00 57.91 488 ILE A N 1
ATOM 3695 C CA . ILE A 1 488 ? 9.331 12.435 8.655 1.00 57.91 488 ILE A CA 1
ATOM 3696 C C . ILE A 1 488 ? 10.189 11.227 8.239 1.00 57.91 488 ILE A C 1
ATOM 3698 O O . ILE A 1 488 ? 10.701 11.196 7.117 1.00 57.91 488 ILE A O 1
ATOM 3702 N N . LYS A 1 489 ? 10.337 10.204 9.094 1.00 58.97 489 LYS A N 1
ATOM 3703 C CA . LYS A 1 489 ? 11.050 8.966 8.735 1.00 58.97 489 LYS A CA 1
ATOM 3704 C C . LYS A 1 489 ? 10.311 8.183 7.643 1.00 58.97 489 LYS A C 1
ATOM 3706 O O . LYS A 1 489 ? 10.960 7.695 6.720 1.00 58.97 489 LYS A O 1
ATOM 3711 N N . THR A 1 490 ? 8.985 8.081 7.726 1.00 70.50 490 THR A N 1
ATOM 3712 C CA . THR A 1 490 ? 8.146 7.415 6.718 1.00 70.50 490 THR A CA 1
ATOM 3713 C C . THR A 1 490 ? 8.221 8.137 5.374 1.00 70.50 490 THR A C 1
ATOM 3715 O O . THR A 1 490 ? 8.443 7.483 4.361 1.00 70.50 490 THR A O 1
ATOM 3718 N N . PHE A 1 491 ? 8.148 9.472 5.358 1.00 73.12 491 PHE A N 1
ATOM 3719 C CA . PHE A 1 491 ? 8.314 10.284 4.149 1.00 73.12 491 PHE A CA 1
ATOM 3720 C C . PHE A 1 491 ? 9.679 10.060 3.480 1.00 73.12 491 PHE A C 1
ATOM 3722 O O . PHE A 1 491 ? 9.744 9.795 2.283 1.00 73.12 491 PHE A O 1
ATOM 3729 N N . ASN A 1 492 ? 10.775 10.088 4.250 1.00 72.56 492 ASN A N 1
ATOM 3730 C CA . ASN A 1 492 ? 12.111 9.847 3.692 1.00 72.56 492 ASN A CA 1
ATOM 3731 C C . ASN A 1 492 ? 12.261 8.423 3.130 1.00 72.56 492 ASN A C 1
ATOM 3733 O O . ASN A 1 492 ? 12.827 8.264 2.055 1.00 72.56 492 ASN A O 1
ATOM 3737 N N . ARG A 1 493 ? 11.700 7.404 3.797 1.00 72.38 493 ARG A N 1
ATOM 3738 C CA . ARG A 1 493 ? 11.668 6.018 3.288 1.00 72.38 493 ARG A CA 1
ATOM 3739 C C . ARG A 1 493 ? 10.796 5.853 2.042 1.00 72.38 493 ARG A C 1
ATOM 3741 O O . ARG A 1 493 ? 11.128 5.075 1.155 1.00 72.38 493 ARG A O 1
ATOM 3748 N N . GLN A 1 494 ? 9.695 6.596 1.949 1.00 71.88 494 GLN A N 1
ATOM 3749 C CA . GLN A 1 494 ? 8.863 6.625 0.750 1.00 71.88 494 GLN A CA 1
ATOM 3750 C C . GLN A 1 494 ? 9.618 7.261 -0.427 1.00 71.88 494 GLN A C 1
ATOM 3752 O O . GLN A 1 494 ? 9.582 6.718 -1.528 1.00 71.88 494 GLN A O 1
ATOM 3757 N N . GLN A 1 495 ? 10.357 8.354 -0.200 1.00 75.00 495 GLN A N 1
ATOM 3758 C CA . GLN A 1 495 ? 11.182 8.978 -1.238 1.00 75.00 495 GLN A CA 1
ATOM 3759 C C . GLN A 1 495 ? 12.398 8.117 -1.625 1.00 75.00 495 GLN A C 1
ATOM 3761 O O . GLN A 1 495 ? 12.742 8.054 -2.800 1.00 75.00 495 GLN A O 1
ATOM 3766 N N . GLU A 1 496 ? 13.009 7.400 -0.679 1.00 72.19 496 GLU A N 1
ATOM 3767 C CA . GLU A 1 496 ? 14.051 6.391 -0.929 1.00 72.19 496 GLU A CA 1
ATOM 3768 C C . GLU A 1 496 ? 13.545 5.283 -1.871 1.00 72.19 496 GLU A C 1
ATOM 3770 O O . GLU A 1 496 ? 14.173 5.000 -2.893 1.00 72.19 496 GLU A O 1
ATOM 3775 N N . ALA A 1 497 ? 12.359 4.728 -1.595 1.00 71.81 497 ALA A N 1
ATOM 3776 C CA . ALA A 1 497 ? 11.723 3.729 -2.452 1.00 71.81 497 ALA A CA 1
ATOM 3777 C C . ALA A 1 497 ? 11.364 4.281 -3.847 1.00 71.81 497 ALA A C 1
ATOM 3779 O O . ALA A 1 497 ? 11.620 3.614 -4.850 1.00 71.81 497 ALA A O 1
ATOM 3780 N N . LEU A 1 498 ? 10.827 5.506 -3.931 1.00 73.75 498 LEU A N 1
ATOM 3781 C CA . LEU A 1 498 ? 10.527 6.176 -5.205 1.00 73.75 498 LEU A CA 1
ATOM 3782 C C . LEU A 1 498 ? 11.794 6.443 -6.030 1.00 73.75 498 LEU A C 1
ATOM 3784 O O . LEU A 1 498 ? 11.810 6.166 -7.228 1.00 73.75 498 LEU A O 1
ATOM 3788 N N . ASN A 1 499 ? 12.870 6.915 -5.395 1.00 70.00 499 ASN A N 1
ATOM 3789 C CA . ASN A 1 499 ? 14.164 7.124 -6.043 1.00 70.00 499 ASN A CA 1
ATOM 3790 C C . ASN A 1 499 ? 14.728 5.805 -6.586 1.00 70.00 499 ASN A C 1
ATOM 3792 O O . ASN A 1 499 ? 15.165 5.754 -7.736 1.00 70.00 499 ASN A O 1
ATOM 3796 N N . SER A 1 500 ? 14.676 4.730 -5.793 1.00 65.19 500 SER A N 1
ATOM 3797 C CA . SER A 1 500 ? 15.197 3.423 -6.195 1.00 65.19 500 SER A CA 1
ATOM 3798 C C . SER A 1 500 ? 14.395 2.796 -7.342 1.00 65.19 500 SER A C 1
ATOM 3800 O O . SER A 1 500 ? 14.982 2.295 -8.305 1.00 65.19 500 SER A O 1
ATOM 3802 N N . ALA A 1 501 ? 13.061 2.902 -7.303 1.00 70.62 501 ALA A N 1
ATOM 3803 C CA . ALA A 1 501 ? 12.182 2.476 -8.390 1.00 70.62 501 ALA A CA 1
ATOM 3804 C C . ALA A 1 501 ? 12.414 3.294 -9.674 1.00 70.62 501 ALA A C 1
ATOM 3806 O O . ALA A 1 501 ? 12.537 2.719 -10.758 1.00 70.62 501 ALA A O 1
ATOM 3807 N N . ALA A 1 502 ? 12.554 4.620 -9.562 1.00 66.69 502 ALA A N 1
ATOM 3808 C CA . ALA A 1 502 ? 12.868 5.494 -10.691 1.00 66.69 502 ALA A CA 1
ATOM 3809 C C . ALA A 1 502 ? 14.235 5.159 -11.314 1.00 66.69 502 ALA A C 1
ATOM 3811 O O . ALA A 1 502 ? 14.360 5.126 -12.537 1.00 66.69 502 ALA A O 1
ATOM 3812 N N . MET A 1 503 ? 15.250 4.850 -10.499 1.00 63.12 503 MET A N 1
ATOM 3813 C CA . MET A 1 503 ? 16.570 4.432 -10.981 1.00 63.12 503 MET A CA 1
ATOM 3814 C C . MET A 1 503 ? 16.541 3.068 -11.680 1.00 63.12 503 MET A C 1
ATOM 3816 O O . MET A 1 503 ? 17.114 2.940 -12.761 1.00 63.12 503 MET A O 1
ATOM 3820 N N . ASN A 1 504 ? 15.841 2.071 -11.131 1.00 69.69 504 ASN A N 1
ATOM 3821 C CA . ASN A 1 504 ? 15.679 0.770 -11.791 1.00 69.69 504 ASN A CA 1
ATOM 3822 C C . ASN A 1 504 ? 14.930 0.911 -13.126 1.00 69.69 504 ASN A C 1
ATOM 3824 O O . ASN A 1 504 ? 15.387 0.394 -14.144 1.00 69.69 504 ASN A O 1
ATOM 3828 N N . THR A 1 505 ? 13.858 1.709 -13.154 1.00 71.56 505 THR A N 1
ATOM 3829 C CA . THR A 1 505 ? 13.122 2.045 -14.385 1.00 71.56 505 THR A CA 1
ATOM 3830 C C . THR A 1 505 ? 14.035 2.728 -15.409 1.00 71.56 505 THR A C 1
ATOM 3832 O O . THR A 1 505 ? 14.040 2.351 -16.579 1.00 71.56 505 THR A O 1
ATOM 3835 N N . LEU A 1 506 ? 14.872 3.684 -14.982 1.00 67.88 506 LEU A N 1
ATOM 3836 C CA . LEU A 1 506 ? 15.835 4.373 -15.846 1.00 67.88 506 LEU A CA 1
ATOM 3837 C C . LEU A 1 506 ? 16.885 3.416 -16.434 1.00 67.88 506 LEU A C 1
ATOM 3839 O O . LEU A 1 506 ? 17.199 3.526 -17.622 1.00 67.88 506 LEU A O 1
ATOM 3843 N N . PHE A 1 507 ? 17.421 2.479 -15.644 1.00 62.19 507 PHE A N 1
ATOM 3844 C CA . PHE A 1 507 ? 18.377 1.478 -16.129 1.00 62.19 507 PHE A CA 1
ATOM 3845 C C . PHE A 1 507 ? 17.734 0.516 -17.138 1.00 62.19 507 PHE A C 1
ATOM 3847 O O . PHE A 1 507 ? 18.281 0.353 -18.231 1.00 62.19 507 PHE A O 1
ATOM 3854 N N . THR A 1 508 ? 16.564 -0.052 -16.825 1.00 66.69 508 THR A N 1
ATOM 3855 C CA . THR A 1 508 ? 15.835 -0.982 -17.709 1.00 66.69 508 THR A CA 1
ATOM 3856 C C . THR A 1 508 ? 15.373 -0.299 -18.997 1.00 66.69 508 THR A C 1
ATOM 3858 O O . THR A 1 508 ? 15.526 -0.848 -20.088 1.00 66.69 508 THR A O 1
ATOM 3861 N N . ALA A 1 509 ? 14.899 0.947 -18.918 1.00 67.25 509 ALA A N 1
ATOM 3862 C CA . ALA A 1 509 ? 14.574 1.746 -20.094 1.00 67.25 509 ALA A CA 1
ATOM 3863 C C . ALA A 1 509 ? 15.814 2.058 -20.943 1.00 67.25 509 ALA A C 1
ATOM 3865 O O . ALA A 1 509 ? 15.782 1.915 -22.164 1.00 67.25 509 ALA A O 1
ATOM 3866 N N . THR A 1 510 ? 16.931 2.452 -20.324 1.00 63.22 510 THR A N 1
ATOM 3867 C CA . THR A 1 510 ? 18.154 2.819 -21.057 1.00 63.22 510 THR A CA 1
ATOM 3868 C C . THR A 1 510 ? 18.795 1.615 -21.749 1.00 63.22 510 THR A C 1
ATOM 3870 O O . THR A 1 510 ? 19.245 1.748 -22.889 1.00 63.22 510 THR A O 1
ATOM 3873 N N . SER A 1 511 ? 18.807 0.436 -21.117 1.00 62.25 511 SER A N 1
ATOM 3874 C CA . SER A 1 511 ? 19.297 -0.800 -21.741 1.00 62.25 511 SER A CA 1
ATOM 3875 C C . SER A 1 511 ? 18.388 -1.248 -22.890 1.00 62.25 511 SER A C 1
ATOM 3877 O O . SER A 1 511 ? 18.880 -1.524 -23.983 1.00 62.25 511 SER A O 1
ATOM 3879 N N . THR A 1 512 ? 17.068 -1.207 -22.703 1.00 69.31 512 THR A N 1
ATOM 3880 C CA . THR A 1 512 ? 16.068 -1.533 -23.736 1.00 69.31 512 THR A CA 1
ATOM 3881 C C . THR A 1 512 ? 16.158 -0.591 -24.942 1.00 69.31 512 THR A C 1
ATOM 3883 O O . THR A 1 512 ? 16.144 -1.039 -26.089 1.00 69.31 512 THR A O 1
ATOM 3886 N N . LEU A 1 513 ? 16.365 0.710 -24.715 1.00 67.44 513 LEU A N 1
ATOM 3887 C CA . LEU A 1 513 ? 16.601 1.692 -25.781 1.00 67.44 513 LEU A CA 1
ATOM 3888 C C . LEU A 1 513 ? 17.950 1.483 -26.492 1.00 67.44 513 LEU A C 1
ATOM 3890 O O . LEU A 1 513 ? 18.047 1.736 -27.693 1.00 67.44 513 LEU A O 1
ATOM 3894 N N . ALA A 1 514 ? 18.980 0.988 -25.796 1.00 63.38 514 ALA A N 1
ATOM 3895 C CA . ALA A 1 514 ? 20.249 0.605 -26.416 1.00 63.38 514 ALA A CA 1
ATOM 3896 C C . ALA A 1 514 ? 20.116 -0.667 -27.279 1.00 63.38 514 ALA A C 1
ATOM 3898 O O . ALA A 1 514 ? 20.662 -0.709 -28.383 1.00 63.38 514 ALA A O 1
ATOM 3899 N N . MET A 1 515 ? 19.338 -1.661 -26.832 1.00 62.62 515 MET A N 1
ATOM 3900 C CA . MET A 1 515 ? 19.003 -2.855 -27.622 1.00 62.62 515 MET A CA 1
ATOM 3901 C C . MET A 1 515 ? 18.183 -2.492 -28.869 1.00 62.62 515 MET A C 1
ATOM 3903 O O . MET A 1 515 ? 18.527 -2.899 -29.974 1.00 62.62 515 MET A O 1
ATOM 3907 N N . ALA A 1 516 ? 17.161 -1.641 -28.736 1.00 70.69 516 ALA A N 1
ATOM 3908 C CA . ALA A 1 516 ? 16.409 -1.135 -29.884 1.00 70.69 516 ALA A CA 1
ATOM 3909 C C . ALA A 1 516 ? 17.303 -0.349 -30.870 1.00 70.69 516 ALA A C 1
ATOM 3911 O O . ALA A 1 516 ? 17.100 -0.409 -32.084 1.00 70.69 516 ALA A O 1
ATOM 3912 N N . LYS A 1 517 ? 18.329 0.359 -30.372 1.00 69.94 517 LYS A N 1
ATOM 3913 C CA . LYS A 1 517 ? 19.281 1.119 -31.197 1.00 69.94 517 LYS A CA 1
ATOM 3914 C C . LYS A 1 517 ? 20.243 0.233 -31.997 1.00 69.94 517 LYS A C 1
ATOM 3916 O O . LYS A 1 517 ? 20.553 0.588 -33.133 1.00 69.94 517 LYS A O 1
ATOM 3921 N N . SER A 1 518 ? 20.672 -0.929 -31.498 1.00 65.62 518 SER A N 1
ATOM 3922 C CA . SER A 1 518 ? 21.533 -1.826 -32.295 1.00 65.62 518 SER A CA 1
ATOM 3923 C C . SER A 1 518 ? 20.812 -2.360 -33.545 1.00 65.62 518 SER A C 1
ATOM 3925 O O . SER A 1 518 ? 21.421 -2.456 -34.612 1.00 65.62 518 SER A O 1
ATOM 3927 N N . MET A 1 519 ? 19.491 -2.571 -33.461 1.00 69.06 519 MET A N 1
ATOM 3928 C CA . MET A 1 519 ? 18.621 -2.951 -34.590 1.00 69.06 519 MET A CA 1
ATOM 3929 C C . MET A 1 519 ? 18.476 -1.846 -35.664 1.00 69.06 519 MET A C 1
ATOM 3931 O O . MET A 1 519 ? 18.036 -2.120 -36.788 1.00 69.06 519 MET A O 1
ATOM 3935 N N . VAL A 1 520 ? 18.840 -0.597 -35.347 1.00 68.94 520 VAL A N 1
ATOM 3936 C CA . VAL A 1 520 ? 18.933 0.521 -36.305 1.00 68.94 520 VAL A CA 1
ATOM 3937 C C . VAL A 1 520 ? 20.275 0.502 -37.033 1.00 68.94 520 VAL A C 1
ATOM 3939 O O . VAL A 1 520 ? 20.304 0.612 -38.257 1.00 68.94 520 VAL A O 1
ATOM 3942 N N . GLU A 1 521 ? 21.377 0.401 -36.287 1.00 59.16 521 GLU A N 1
ATOM 3943 C CA . GLU A 1 521 ? 22.713 0.766 -36.780 1.00 59.16 521 GLU A CA 1
ATOM 3944 C C . GLU A 1 521 ? 23.475 -0.372 -37.476 1.00 59.16 521 GLU A C 1
ATOM 3946 O O . GLU A 1 521 ? 24.374 -0.086 -38.264 1.00 59.16 521 GLU A O 1
ATOM 3951 N N . GLN A 1 522 ? 23.117 -1.642 -37.245 1.00 55.34 522 GLN A N 1
ATOM 3952 C CA . GLN A 1 522 ? 23.822 -2.790 -37.833 1.00 55.34 522 GLN A CA 1
ATOM 3953 C C . GLN A 1 522 ? 22.941 -3.605 -38.793 1.00 55.34 522 GLN A C 1
ATOM 3955 O O . GLN A 1 522 ? 22.198 -4.504 -38.396 1.00 55.34 522 GLN A O 1
ATOM 3960 N N . ASN A 1 523 ? 23.072 -3.341 -40.098 1.00 50.47 523 ASN A N 1
ATOM 3961 C CA . ASN A 1 523 ? 22.630 -4.292 -41.123 1.00 50.47 523 ASN A CA 1
ATOM 3962 C C . ASN A 1 523 ? 23.542 -5.531 -41.063 1.00 50.47 523 ASN A C 1
ATOM 3964 O O . ASN A 1 523 ? 24.717 -5.434 -41.405 1.00 50.47 523 ASN A O 1
ATOM 3968 N N . GLY A 1 524 ? 22.995 -6.675 -40.641 1.00 52.84 524 GLY A N 1
ATOM 3969 C CA . GLY A 1 524 ? 23.741 -7.929 -40.455 1.00 52.84 524 GLY A CA 1
ATOM 3970 C C . GLY A 1 524 ? 23.821 -8.435 -39.009 1.00 52.84 524 GLY A C 1
ATOM 3971 O O . GLY A 1 524 ? 24.435 -9.470 -38.785 1.00 52.84 524 GLY A O 1
ATOM 3972 N N . LEU A 1 525 ? 23.181 -7.761 -38.040 1.00 55.31 525 LEU A N 1
ATOM 3973 C CA . LEU A 1 525 ? 23.138 -8.195 -36.628 1.00 55.31 525 LEU A CA 1
ATOM 3974 C C . LEU A 1 525 ? 22.501 -9.589 -36.423 1.00 55.31 525 LEU A C 1
ATOM 3976 O O . LEU A 1 525 ? 22.738 -10.239 -35.409 1.00 55.31 525 LEU A O 1
ATOM 3980 N N . PHE A 1 526 ? 21.682 -10.037 -37.376 1.00 63.88 526 PHE A N 1
ATOM 3981 C CA . PHE A 1 526 ? 21.017 -11.337 -37.370 1.00 63.88 526 PHE A CA 1
ATOM 3982 C C . PHE A 1 526 ? 21.305 -12.056 -38.687 1.00 63.88 526 PHE A C 1
ATOM 3984 O O . PHE A 1 526 ? 21.208 -11.449 -39.756 1.00 63.88 526 PHE A O 1
ATOM 3991 N N . THR A 1 527 ? 21.622 -13.345 -38.610 1.00 65.25 527 THR A N 1
ATOM 3992 C CA . THR A 1 527 ? 21.799 -14.229 -39.771 1.00 65.25 527 THR A CA 1
ATOM 3993 C C . THR A 1 527 ? 20.529 -15.028 -40.048 1.00 65.25 527 THR A C 1
ATOM 3995 O O . THR A 1 527 ? 20.120 -15.179 -41.203 1.00 65.25 527 THR A O 1
ATOM 3998 N N . THR A 1 528 ? 19.845 -15.464 -38.986 1.00 69.12 528 THR A N 1
ATOM 3999 C CA . THR A 1 528 ? 18.574 -16.181 -39.071 1.00 69.12 528 THR A CA 1
ATOM 4000 C C . THR A 1 528 ? 17.391 -15.322 -38.638 1.00 69.12 528 THR A C 1
ATOM 4002 O O . THR A 1 528 ? 17.472 -14.425 -37.794 1.00 69.12 528 THR A O 1
ATOM 4005 N N . LEU A 1 529 ? 16.223 -15.666 -39.172 1.00 73.38 529 LEU A N 1
ATOM 4006 C CA . LEU A 1 529 ? 14.940 -15.115 -38.744 1.00 73.38 529 LEU A CA 1
ATOM 4007 C C . LEU A 1 529 ? 14.605 -15.445 -37.272 1.00 73.38 529 LEU A C 1
ATOM 4009 O O . LEU A 1 529 ? 13.787 -14.769 -36.649 1.00 73.38 529 LEU A O 1
ATOM 4013 N N . SER A 1 530 ? 15.241 -16.480 -36.723 1.00 71.44 530 SER A N 1
ATOM 4014 C CA . SER A 1 530 ? 15.079 -16.970 -35.351 1.00 71.44 530 SER A CA 1
ATOM 4015 C C . SER A 1 530 ? 15.825 -16.100 -34.346 1.00 71.44 530 SER A C 1
ATOM 4017 O O . SER A 1 530 ? 15.231 -15.678 -33.357 1.00 71.44 530 SER A O 1
ATOM 4019 N N . GLU A 1 531 ? 17.084 -15.746 -34.632 1.00 66.38 531 GLU A N 1
ATOM 4020 C CA . GLU A 1 531 ? 17.842 -14.736 -33.876 1.00 66.38 531 GLU A CA 1
ATOM 4021 C C . GLU A 1 531 ? 17.079 -13.409 -33.810 1.00 66.38 531 GLU A C 1
ATOM 4023 O O . GLU A 1 531 ? 16.852 -12.872 -32.727 1.00 66.38 531 GLU A O 1
ATOM 4028 N N . ALA A 1 532 ? 16.615 -12.920 -34.964 1.00 70.75 532 ALA A N 1
ATOM 4029 C CA . ALA A 1 532 ? 15.920 -11.642 -35.060 1.00 70.75 532 ALA A CA 1
ATOM 4030 C C . ALA A 1 532 ? 14.585 -11.626 -34.290 1.00 70.75 532 ALA A C 1
ATOM 4032 O O . ALA A 1 532 ? 14.228 -10.614 -33.683 1.00 70.75 532 ALA A O 1
ATOM 4033 N N . LYS A 1 533 ? 13.859 -12.756 -34.266 1.00 77.69 533 LYS A N 1
ATOM 4034 C CA . LYS A 1 533 ? 12.635 -12.915 -33.464 1.00 77.69 533 LYS A CA 1
ATOM 4035 C C . LYS A 1 533 ? 12.944 -13.008 -31.970 1.00 77.69 533 LYS A C 1
ATOM 4037 O O . LYS A 1 533 ? 12.352 -12.246 -31.218 1.00 77.69 533 LYS A O 1
ATOM 4042 N N . LYS A 1 534 ? 13.931 -13.807 -31.547 1.00 73.44 534 LYS A N 1
ATOM 4043 C CA . LYS A 1 534 ? 14.383 -13.883 -30.140 1.00 73.44 534 LYS A CA 1
ATOM 4044 C C . LYS A 1 534 ? 14.806 -12.511 -29.597 1.00 73.44 534 LYS A C 1
ATOM 4046 O O . LYS A 1 534 ? 14.409 -12.144 -28.496 1.00 73.44 534 LYS A O 1
ATOM 4051 N N . ALA A 1 535 ? 15.555 -11.733 -30.382 1.00 67.44 535 ALA A N 1
ATOM 4052 C CA . ALA A 1 535 ? 15.972 -10.383 -30.005 1.00 67.44 535 ALA A CA 1
ATOM 4053 C C . ALA A 1 535 ? 14.792 -9.400 -29.914 1.00 67.44 535 ALA A C 1
ATOM 4055 O O . ALA A 1 535 ? 14.712 -8.640 -28.952 1.00 67.44 535 ALA A O 1
ATOM 4056 N N . ARG A 1 536 ? 13.844 -9.445 -30.866 1.00 80.94 536 ARG A N 1
ATOM 4057 C CA . ARG A 1 536 ? 12.580 -8.694 -30.763 1.00 80.94 536 ARG A CA 1
ATOM 4058 C C . ARG A 1 536 ? 11.829 -9.071 -29.487 1.00 80.94 536 ARG A C 1
ATOM 4060 O O . ARG A 1 536 ? 11.409 -8.180 -28.765 1.00 80.94 536 ARG A O 1
ATOM 4067 N N . ASP A 1 537 ? 11.638 -10.361 -29.232 1.00 77.44 537 ASP A N 1
ATOM 4068 C CA . ASP A 1 537 ? 10.768 -10.854 -28.160 1.00 77.44 537 ASP A CA 1
ATOM 4069 C C . ASP A 1 537 ? 11.331 -10.520 -26.767 1.00 77.44 537 ASP A C 1
ATOM 4071 O O . ASP A 1 537 ? 10.571 -10.113 -25.891 1.00 77.44 537 ASP A O 1
ATOM 4075 N N . LEU A 1 538 ? 12.659 -10.546 -26.597 1.00 72.62 538 LEU A N 1
ATOM 4076 C CA . LEU A 1 538 ? 13.336 -10.023 -25.402 1.00 72.62 538 LEU A CA 1
ATOM 4077 C C . LEU A 1 538 ? 13.088 -8.515 -25.205 1.00 72.62 538 LEU A C 1
ATOM 4079 O O . LEU A 1 538 ? 12.728 -8.081 -24.115 1.00 72.62 538 LEU A O 1
ATOM 4083 N N . VAL A 1 539 ? 13.259 -7.712 -26.262 1.00 74.75 539 VAL A N 1
ATOM 4084 C CA . VAL A 1 539 ? 13.064 -6.254 -26.187 1.00 74.75 539 VAL A CA 1
ATOM 4085 C C . VAL A 1 539 ? 11.592 -5.896 -25.959 1.00 74.75 539 VAL A C 1
ATOM 4087 O O . VAL A 1 539 ? 11.317 -4.963 -25.214 1.00 74.75 539 VAL A O 1
ATOM 4090 N N . LEU A 1 540 ? 10.641 -6.637 -26.539 1.00 81.38 540 LEU A N 1
ATOM 4091 C CA . LEU A 1 540 ? 9.212 -6.453 -26.270 1.00 81.38 540 LEU A CA 1
ATOM 4092 C C . LEU A 1 540 ? 8.869 -6.766 -24.808 1.00 81.38 540 LEU A C 1
ATOM 4094 O O . LEU A 1 540 ? 8.198 -5.946 -24.192 1.00 81.38 540 LEU A O 1
ATOM 4098 N N . SER A 1 541 ? 9.401 -7.855 -24.235 1.00 81.75 541 SER A N 1
ATOM 4099 C CA . SER A 1 541 ? 9.185 -8.211 -22.821 1.00 81.75 541 SER A CA 1
ATOM 4100 C C . SER A 1 541 ? 9.590 -7.079 -21.871 1.00 81.75 541 SER A C 1
ATOM 4102 O O . SER A 1 541 ? 8.809 -6.696 -21.005 1.00 81.75 541 SER A O 1
ATOM 4104 N N . HIS A 1 542 ? 10.769 -6.477 -22.070 1.00 76.69 542 HIS A N 1
ATOM 4105 C CA . HIS A 1 542 ? 11.183 -5.326 -21.260 1.00 76.69 542 HIS A CA 1
ATOM 4106 C C . HIS A 1 542 ? 10.308 -4.083 -21.504 1.00 76.69 542 HIS A C 1
ATOM 4108 O O . HIS A 1 542 ? 10.115 -3.285 -20.591 1.00 76.69 542 HIS A O 1
ATOM 4114 N N . ILE A 1 543 ? 9.783 -3.878 -22.721 1.00 83.62 543 ILE A N 1
ATOM 4115 C CA . ILE A 1 543 ? 8.874 -2.753 -22.994 1.00 83.62 543 ILE A CA 1
ATOM 4116 C C . ILE A 1 543 ? 7.513 -2.964 -22.312 1.00 83.62 543 ILE A C 1
ATOM 4118 O O . ILE A 1 543 ? 6.951 -1.992 -21.819 1.00 83.62 543 ILE A O 1
ATOM 4122 N N . ASP A 1 544 ? 7.004 -4.196 -22.236 1.00 84.12 544 ASP A N 1
ATOM 4123 C CA . ASP A 1 544 ? 5.752 -4.500 -21.530 1.00 84.12 544 ASP A CA 1
ATOM 4124 C C . ASP A 1 544 ? 5.885 -4.228 -20.013 1.00 84.12 544 ASP A C 1
ATOM 4126 O O . ASP A 1 544 ? 5.025 -3.565 -19.430 1.00 84.12 544 ASP A O 1
ATOM 4130 N N . GLU A 1 545 ? 7.010 -4.607 -19.391 1.00 80.44 545 GLU A N 1
ATOM 4131 C CA . GLU A 1 545 ? 7.344 -4.240 -17.998 1.00 80.44 545 GLU A CA 1
ATOM 4132 C C . GLU A 1 545 ? 7.423 -2.711 -17.795 1.00 80.44 545 GLU A C 1
ATOM 4134 O O . GLU A 1 545 ? 6.910 -2.164 -16.817 1.00 80.44 545 GLU A O 1
ATOM 4139 N N . LEU A 1 546 ? 8.035 -1.992 -18.743 1.00 78.94 546 LEU A N 1
ATOM 4140 C CA . LEU A 1 546 ? 8.159 -0.526 -18.717 1.00 78.94 546 LEU A CA 1
ATOM 4141 C C . LEU A 1 546 ? 6.845 0.212 -19.038 1.00 78.94 546 LEU A C 1
ATOM 4143 O O . LEU A 1 546 ? 6.733 1.408 -18.756 1.00 78.94 546 LEU A O 1
ATOM 4147 N N . ILE A 1 547 ? 5.862 -0.484 -19.615 1.00 81.88 547 ILE A N 1
ATOM 4148 C CA . ILE A 1 547 ? 4.493 -0.005 -19.822 1.00 81.88 547 ILE A CA 1
ATOM 4149 C C . ILE A 1 547 ? 3.683 -0.111 -18.524 1.00 81.88 547 ILE A C 1
ATOM 4151 O O . ILE A 1 547 ? 2.989 0.845 -18.186 1.00 81.88 547 ILE A O 1
ATOM 4155 N N . GLU A 1 548 ? 3.792 -1.214 -17.775 1.00 78.38 548 GLU A N 1
ATOM 4156 C CA . GLU A 1 548 ? 3.024 -1.424 -16.532 1.00 78.38 548 GLU A CA 1
ATOM 4157 C C . GLU A 1 548 ? 3.381 -0.411 -15.424 1.00 78.38 548 GLU A C 1
ATOM 4159 O O . GLU A 1 548 ? 2.525 -0.025 -14.630 1.00 78.38 548 GLU A O 1
ATOM 4164 N N . VAL A 1 549 ? 4.627 0.075 -15.410 1.00 72.38 549 VAL A N 1
ATOM 4165 C CA . VAL A 1 549 ? 5.136 1.083 -14.453 1.00 72.38 549 VAL A CA 1
ATOM 4166 C C . VAL A 1 549 ? 5.037 2.527 -15.001 1.00 72.38 549 VAL A C 1
ATOM 4168 O O . VAL A 1 549 ? 5.329 3.492 -14.294 1.00 72.38 549 VAL A O 1
ATOM 4171 N N . GLY A 1 550 ? 4.648 2.703 -16.269 1.00 69.00 550 GLY A N 1
ATOM 4172 C CA . GLY A 1 550 ? 4.719 3.978 -16.991 1.00 69.00 550 GLY A CA 1
ATOM 4173 C C . GLY A 1 550 ? 3.561 4.958 -16.747 1.00 69.00 550 GLY A C 1
ATOM 4174 O O . GLY A 1 550 ? 2.491 4.606 -16.258 1.00 69.00 550 GLY A O 1
ATOM 4175 N N . THR A 1 551 ? 3.763 6.217 -17.149 1.00 74.31 551 THR A N 1
ATOM 4176 C CA . THR A 1 551 ? 2.680 7.210 -17.301 1.00 74.31 551 THR A CA 1
ATOM 4177 C C . THR A 1 551 ? 1.961 7.051 -18.649 1.00 74.31 551 THR A C 1
ATOM 4179 O O . THR A 1 551 ? 2.507 6.445 -19.569 1.00 74.31 551 THR A O 1
ATOM 4182 N N . ASP A 1 552 ? 0.789 7.673 -18.833 1.00 76.06 552 ASP A N 1
ATOM 4183 C CA . ASP A 1 552 ? 0.108 7.750 -20.144 1.00 76.06 552 ASP A CA 1
ATOM 4184 C C . ASP A 1 552 ? 1.027 8.314 -21.255 1.00 76.06 552 ASP A C 1
ATOM 4186 O O . ASP A 1 552 ? 1.003 7.863 -22.402 1.00 76.06 552 ASP A O 1
ATOM 4190 N N . GLU A 1 553 ? 1.890 9.278 -20.905 1.00 74.62 553 GLU A N 1
ATOM 4191 C CA . GLU A 1 553 ? 2.875 9.880 -21.814 1.00 74.62 553 GLU A CA 1
ATOM 4192 C C . GLU A 1 553 ? 3.985 8.878 -22.195 1.00 74.62 553 GLU A C 1
ATOM 4194 O O . GLU A 1 553 ? 4.507 8.911 -23.316 1.00 74.62 553 GLU A O 1
ATOM 4199 N N . ALA A 1 554 ? 4.342 7.971 -21.276 1.00 78.56 554 ALA A N 1
ATOM 4200 C CA . ALA A 1 554 ? 5.277 6.874 -21.517 1.00 78.56 554 ALA A CA 1
ATOM 4201 C C . ALA A 1 554 ? 4.627 5.740 -22.318 1.00 78.56 554 ALA A C 1
ATOM 4203 O O . ALA A 1 554 ? 5.264 5.220 -23.233 1.00 78.56 554 ALA A O 1
ATOM 4204 N N . TYR A 1 555 ? 3.359 5.411 -22.051 1.00 84.31 555 TYR A N 1
ATOM 4205 C CA . TYR A 1 555 ? 2.597 4.398 -22.782 1.00 84.31 555 TYR A CA 1
ATOM 4206 C C . TYR A 1 555 ? 2.612 4.661 -24.292 1.00 84.31 555 TYR A C 1
ATOM 4208 O O . TYR A 1 555 ? 2.988 3.781 -25.065 1.00 84.31 555 TYR A O 1
ATOM 4216 N N . GLU A 1 556 ? 2.297 5.888 -24.731 1.00 83.50 556 GLU A N 1
ATOM 4217 C CA . GLU A 1 556 ? 2.378 6.222 -26.158 1.00 83.50 556 GLU A CA 1
ATOM 4218 C C . GLU A 1 556 ? 3.798 6.081 -26.727 1.00 83.50 556 GLU A C 1
ATOM 4220 O O . GLU A 1 556 ? 3.971 5.738 -27.896 1.00 83.50 556 GLU A O 1
ATOM 4225 N N . ALA A 1 557 ? 4.827 6.430 -25.952 1.00 84.94 557 ALA A N 1
ATOM 4226 C CA . ALA A 1 557 ? 6.209 6.403 -26.420 1.00 84.94 557 ALA A CA 1
ATOM 4227 C C . ALA A 1 557 ? 6.752 4.969 -26.534 1.00 84.94 557 ALA A C 1
ATOM 4229 O O . ALA A 1 557 ? 7.485 4.656 -27.475 1.00 84.94 557 ALA A O 1
ATOM 4230 N N . TRP A 1 558 ? 6.339 4.088 -25.624 1.00 88.81 558 TRP A N 1
ATOM 4231 C CA . TRP A 1 558 ? 6.630 2.661 -25.661 1.00 88.81 558 TRP A CA 1
ATOM 4232 C C . TRP A 1 558 ? 5.836 1.931 -26.751 1.00 88.81 558 TRP A C 1
ATOM 4234 O O . TRP A 1 558 ? 6.424 1.146 -27.493 1.00 88.81 558 TRP A O 1
ATOM 4244 N N . ALA A 1 559 ? 4.550 2.239 -26.941 1.00 87.12 559 ALA A N 1
ATOM 4245 C CA . ALA A 1 559 ? 3.733 1.665 -28.014 1.00 87.12 559 ALA A CA 1
ATOM 4246 C C . ALA A 1 559 ? 4.230 2.067 -29.422 1.00 87.12 559 ALA A C 1
ATOM 4248 O O . ALA A 1 559 ? 4.286 1.227 -30.329 1.00 87.12 559 ALA A O 1
ATOM 4249 N N . ASP A 1 560 ? 4.670 3.322 -29.602 1.00 87.69 560 ASP A N 1
ATOM 4250 C CA . ASP A 1 560 ? 5.375 3.766 -30.815 1.00 87.69 560 ASP A CA 1
ATOM 4251 C C . ASP A 1 560 ? 6.666 2.954 -31.038 1.00 87.69 560 ASP A C 1
ATOM 4253 O O . ASP A 1 560 ? 6.970 2.563 -32.170 1.00 87.69 560 ASP A O 1
ATOM 4257 N N . LEU A 1 561 ? 7.415 2.656 -29.966 1.00 87.94 561 LEU A N 1
ATOM 4258 C CA . LEU A 1 561 ? 8.646 1.868 -30.036 1.00 87.94 561 LEU A CA 1
ATOM 4259 C C . LEU A 1 561 ? 8.381 0.403 -30.411 1.00 87.94 561 LEU A C 1
ATOM 4261 O O . LEU A 1 561 ? 9.021 -0.089 -31.340 1.00 87.94 561 LEU A O 1
ATOM 4265 N N . GLN A 1 562 ? 7.414 -0.273 -29.778 1.00 89.50 562 GLN A N 1
ATOM 4266 C CA . GLN A 1 562 ? 7.011 -1.637 -30.153 1.00 89.50 562 GLN A CA 1
ATOM 4267 C C . GLN A 1 562 ? 6.616 -1.702 -31.637 1.00 89.50 562 GLN A C 1
ATOM 4269 O O . GLN A 1 562 ? 7.128 -2.535 -32.390 1.00 89.50 562 GLN A O 1
ATOM 4274 N N . THR A 1 563 ? 5.775 -0.763 -32.082 1.00 88.81 563 THR A N 1
ATOM 4275 C CA . THR A 1 563 ? 5.318 -0.655 -33.477 1.00 88.81 563 THR A CA 1
ATOM 4276 C C . THR A 1 563 ? 6.490 -0.461 -34.448 1.00 88.81 563 THR A C 1
ATOM 4278 O O . THR A 1 563 ? 6.532 -1.073 -35.520 1.00 88.81 563 THR A O 1
ATOM 4281 N N . ALA A 1 564 ? 7.472 0.366 -34.080 1.00 88.00 564 ALA A N 1
ATOM 4282 C CA . ALA A 1 564 ? 8.655 0.610 -34.895 1.00 88.00 564 ALA A CA 1
ATOM 4283 C C . ALA A 1 564 ? 9.623 -0.588 -34.935 1.00 88.00 564 ALA A C 1
ATOM 4285 O O . ALA A 1 564 ? 10.205 -0.851 -35.990 1.00 88.00 564 ALA A O 1
ATOM 4286 N N . ILE A 1 565 ? 9.771 -1.336 -33.834 1.00 85.44 565 ILE A N 1
ATOM 4287 C CA . ILE A 1 565 ? 10.581 -2.564 -33.771 1.00 85.44 565 ILE A CA 1
ATOM 4288 C C . ILE A 1 565 ? 9.952 -3.665 -34.629 1.00 85.44 565 ILE A C 1
ATOM 4290 O O . ILE A 1 565 ? 10.654 -4.266 -35.442 1.00 85.44 565 ILE A O 1
ATOM 4294 N N . MET A 1 566 ? 8.640 -3.909 -34.502 1.00 85.75 566 MET A N 1
ATOM 4295 C CA . MET A 1 566 ? 7.938 -4.913 -35.315 1.00 85.75 566 MET A CA 1
ATOM 4296 C C . MET A 1 566 ? 8.127 -4.629 -36.806 1.00 85.75 566 MET A C 1
ATOM 4298 O O . MET A 1 566 ? 8.636 -5.473 -37.536 1.00 85.75 566 MET A O 1
ATOM 4302 N N . ARG A 1 567 ? 7.874 -3.389 -37.237 1.00 85.19 567 ARG A N 1
ATOM 4303 C CA . ARG A 1 567 ? 8.087 -2.980 -38.629 1.00 85.19 567 ARG A CA 1
ATOM 4304 C C . ARG A 1 567 ? 9.555 -3.032 -39.076 1.00 85.19 567 ARG A C 1
ATOM 4306 O O . ARG A 1 567 ? 9.821 -3.274 -40.253 1.00 85.19 567 ARG A O 1
ATOM 4313 N N . ARG A 1 568 ? 10.522 -2.802 -38.179 1.00 83.25 568 ARG A N 1
ATOM 4314 C CA . ARG A 1 568 ? 11.950 -3.000 -38.487 1.00 83.25 568 ARG A CA 1
ATOM 4315 C C . ARG A 1 568 ? 12.258 -4.471 -38.745 1.00 83.25 568 ARG A C 1
ATOM 4317 O O . ARG A 1 568 ? 13.029 -4.749 -39.657 1.00 83.25 568 ARG A O 1
ATOM 4324 N N . LEU A 1 569 ? 11.638 -5.392 -38.008 1.00 80.69 569 LEU A N 1
ATOM 4325 C CA . LEU A 1 569 ? 11.745 -6.820 -38.289 1.00 80.69 569 LEU A CA 1
ATOM 4326 C C . LEU A 1 569 ? 11.037 -7.199 -39.600 1.00 80.69 569 LEU A C 1
ATOM 4328 O O . LEU A 1 569 ? 11.619 -7.939 -40.385 1.00 80.69 569 LEU A O 1
ATOM 4332 N N . ASP A 1 570 ? 9.85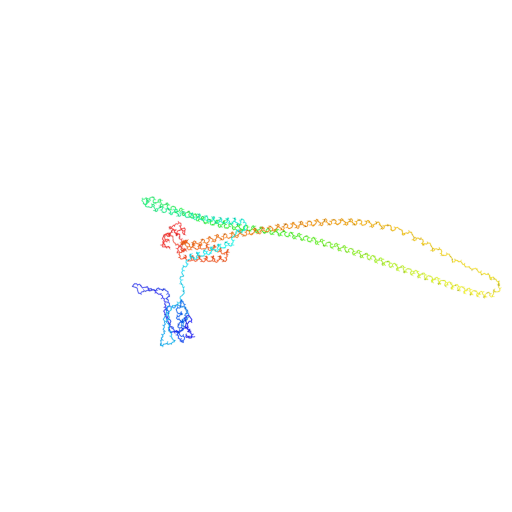1 -6.656 -39.885 1.00 82.38 570 ASP A N 1
ATOM 4333 C CA . ASP A 1 570 ? 9.108 -6.928 -41.129 1.00 82.38 570 ASP A CA 1
ATOM 4334 C C . ASP A 1 570 ? 9.878 -6.479 -42.390 1.00 82.38 570 ASP A C 1
ATOM 4336 O O . ASP A 1 570 ? 9.835 -7.144 -43.425 1.00 82.38 570 ASP A O 1
ATOM 4340 N N . GLU A 1 571 ? 10.623 -5.367 -42.316 1.00 79.88 571 GLU A N 1
ATOM 4341 C CA . GLU A 1 571 ? 11.516 -4.910 -43.397 1.00 79.88 571 GLU A CA 1
ATOM 4342 C C . GLU A 1 571 ? 12.817 -5.748 -43.503 1.00 79.88 571 GLU A C 1
ATOM 4344 O O . GLU A 1 571 ? 13.492 -5.696 -44.534 1.00 79.88 571 GLU A O 1
ATOM 4349 N N . LEU A 1 572 ? 13.165 -6.545 -42.481 1.00 75.12 572 LEU A N 1
ATOM 4350 C CA . LEU A 1 572 ? 14.340 -7.432 -42.462 1.00 75.12 572 LEU A CA 1
ATOM 4351 C C . LEU A 1 572 ? 14.010 -8.901 -42.796 1.00 75.12 572 LEU A C 1
ATOM 4353 O O . LEU A 1 572 ? 14.821 -9.550 -43.452 1.00 75.12 572 LEU A O 1
ATOM 4357 N N . GLU A 1 573 ? 12.835 -9.420 -42.418 1.00 76.06 573 GLU A N 1
ATOM 4358 C CA . GLU A 1 573 ? 12.406 -10.820 -42.624 1.00 76.06 573 GLU A CA 1
ATOM 4359 C C . GLU A 1 573 ? 12.578 -11.356 -44.066 1.00 76.06 573 GLU A C 1
ATOM 4361 O O . GLU A 1 573 ? 12.936 -12.528 -44.203 1.00 76.06 573 GLU A O 1
ATOM 4366 N N . PRO A 1 574 ? 12.402 -10.568 -45.150 1.00 71.88 574 PRO A N 1
ATOM 4367 C CA . PRO A 1 574 ? 12.668 -11.034 -46.515 1.00 71.88 574 PRO A CA 1
ATOM 4368 C C . PRO A 1 574 ? 14.141 -11.340 -46.827 1.00 71.88 574 PRO A C 1
ATOM 4370 O O . PRO A 1 574 ? 14.409 -12.005 -47.823 1.00 71.88 574 PRO A O 1
ATOM 4373 N N . ASN A 1 575 ? 15.079 -10.841 -46.015 1.00 67.94 575 ASN A N 1
ATOM 4374 C CA . ASN A 1 575 ? 16.529 -10.972 -46.207 1.00 67.94 575 ASN A CA 1
ATOM 4375 C C . ASN A 1 575 ? 17.201 -11.854 -45.134 1.00 67.94 575 ASN A C 1
ATOM 4377 O O . ASN A 1 575 ? 18.425 -11.963 -45.119 1.00 67.94 575 ASN A O 1
ATOM 4381 N N . LEU A 1 576 ? 16.422 -12.445 -44.221 1.00 72.12 576 LEU A N 1
ATOM 4382 C CA . LEU A 1 576 ? 16.907 -13.302 -43.137 1.00 72.12 576 LEU A CA 1
ATOM 4383 C C . LEU A 1 576 ? 16.639 -14.772 -43.458 1.00 72.12 576 LEU A C 1
ATOM 4385 O O . LEU A 1 576 ? 15.523 -15.132 -43.839 1.00 72.12 576 LEU A O 1
ATOM 4389 N N . ALA A 1 577 ? 17.645 -15.622 -43.251 1.00 69.75 577 ALA A N 1
ATOM 4390 C CA . ALA A 1 577 ? 17.542 -17.042 -43.558 1.00 69.75 577 ALA A CA 1
ATOM 4391 C C . ALA A 1 577 ? 16.507 -17.738 -42.658 1.00 69.75 577 ALA A C 1
ATOM 4393 O O . ALA A 1 577 ? 16.421 -17.477 -41.449 1.00 69.75 577 ALA A O 1
ATOM 4394 N N . LYS A 1 578 ? 15.708 -18.629 -43.246 1.00 75.44 578 LYS A N 1
ATOM 4395 C CA . LYS A 1 578 ? 14.588 -19.298 -42.580 1.00 75.44 578 LYS A CA 1
ATOM 4396 C C . LYS A 1 578 ? 14.985 -20.684 -42.113 1.00 75.44 578 LYS A C 1
ATOM 4398 O O . LYS A 1 578 ? 15.495 -21.501 -42.874 1.00 75.44 578 LYS A O 1
ATOM 4403 N N . GLU A 1 579 ? 14.714 -20.947 -40.842 1.00 73.50 579 GLU A N 1
ATOM 4404 C CA . GLU A 1 579 ? 14.983 -22.240 -40.225 1.00 73.50 579 GLU A CA 1
ATOM 4405 C C . GLU A 1 579 ? 13.956 -23.265 -40.716 1.00 73.50 579 GLU A C 1
ATOM 4407 O O . GLU A 1 579 ? 12.770 -23.172 -40.397 1.00 73.50 579 GLU A O 1
ATOM 4412 N N . ALA A 1 580 ? 14.415 -24.247 -41.486 1.00 74.38 580 ALA A N 1
ATOM 4413 C CA . ALA A 1 580 ? 13.630 -25.415 -41.859 1.00 74.38 580 ALA A CA 1
ATOM 4414 C C . ALA A 1 580 ? 14.263 -26.675 -41.262 1.00 74.38 580 ALA A C 1
ATOM 4416 O O . ALA A 1 580 ? 15.466 -26.718 -40.999 1.00 74.38 580 ALA A O 1
ATOM 4417 N N . LYS A 1 581 ? 13.455 -27.717 -41.063 1.00 78.62 581 LYS A N 1
ATOM 4418 C CA . LYS A 1 581 ? 13.935 -29.050 -40.690 1.00 78.62 581 LYS A CA 1
ATOM 4419 C C . LYS A 1 581 ? 13.849 -29.983 -41.888 1.00 78.62 581 LYS A C 1
ATOM 4421 O O . LYS A 1 581 ? 12.832 -30.008 -42.576 1.00 78.62 581 LYS A O 1
ATOM 4426 N N . THR A 1 582 ? 14.905 -30.755 -42.109 1.00 77.88 582 THR A N 1
ATOM 4427 C CA . THR A 1 582 ? 14.941 -31.859 -43.071 1.00 77.88 582 THR A CA 1
ATOM 4428 C C . THR A 1 582 ? 15.344 -33.149 -42.363 1.00 77.88 582 THR A C 1
ATOM 4430 O O . THR A 1 582 ? 15.967 -33.106 -41.305 1.00 77.88 582 THR A O 1
ATOM 4433 N N . GLN A 1 583 ? 15.007 -34.297 -42.940 1.00 81.69 583 GLN A N 1
ATOM 4434 C CA . GLN A 1 583 ? 15.500 -35.602 -42.502 1.00 81.69 583 GLN A CA 1
ATOM 4435 C C . GLN A 1 583 ? 16.097 -36.314 -43.713 1.00 81.69 583 GLN A C 1
ATOM 4437 O O . GLN A 1 583 ? 15.516 -36.287 -44.797 1.00 81.69 583 GLN A O 1
ATOM 4442 N N . ILE A 1 584 ? 17.252 -36.955 -43.531 1.00 78.81 584 ILE A N 1
ATOM 4443 C CA . ILE A 1 584 ? 17.907 -37.739 -44.584 1.00 78.81 584 ILE A CA 1
ATOM 4444 C C . ILE A 1 584 ? 17.647 -39.231 -44.365 1.00 78.81 584 ILE A C 1
ATOM 4446 O O . ILE A 1 584 ? 17.797 -39.743 -43.254 1.00 78.81 584 ILE A O 1
ATOM 4450 N N . GLU A 1 585 ? 17.248 -39.936 -45.426 1.00 79.19 585 GLU A N 1
ATOM 4451 C CA . GLU A 1 585 ? 16.935 -41.375 -45.373 1.00 79.19 585 GLU A CA 1
ATOM 4452 C C . GLU A 1 585 ? 18.191 -42.253 -45.239 1.00 79.19 585 GLU A C 1
ATOM 4454 O O . GLU A 1 585 ? 18.115 -43.395 -44.788 1.00 79.19 585 GLU A O 1
ATOM 4459 N N . GLN A 1 586 ? 19.354 -41.732 -45.641 1.00 81.19 586 GLN A N 1
ATOM 4460 C CA . GLN A 1 586 ? 20.643 -42.427 -45.638 1.00 81.19 586 GLN A CA 1
ATOM 4461 C C . GLN A 1 586 ? 21.750 -41.471 -45.180 1.00 81.19 586 GLN A C 1
ATOM 4463 O O . GLN A 1 586 ? 21.636 -40.257 -45.337 1.00 81.19 586 GLN A O 1
ATOM 4468 N N . SER A 1 587 ? 22.817 -42.015 -44.590 1.00 85.88 587 SER A N 1
ATOM 4469 C CA . SER A 1 587 ? 23.939 -41.213 -44.093 1.00 85.88 587 SER A CA 1
ATOM 4470 C C . SER A 1 587 ? 24.860 -40.790 -45.238 1.00 85.88 587 SER A C 1
ATOM 4472 O O . SER A 1 587 ? 25.237 -41.615 -46.071 1.00 85.88 587 SER A O 1
ATOM 4474 N N . MET A 1 588 ? 25.228 -39.509 -45.269 1.00 86.44 588 MET A N 1
ATOM 4475 C CA . MET A 1 588 ? 26.075 -38.903 -46.302 1.00 86.44 588 MET A CA 1
ATOM 4476 C C . MET A 1 588 ? 26.913 -37.744 -45.722 1.00 86.44 588 MET A C 1
ATOM 4478 O O . MET A 1 588 ? 26.624 -37.300 -44.609 1.00 86.44 588 MET A O 1
ATOM 4482 N N . PRO A 1 589 ? 27.966 -37.262 -46.415 1.00 89.94 589 PRO A N 1
ATOM 4483 C CA . PRO A 1 589 ? 28.831 -36.197 -45.902 1.00 89.94 589 PRO A CA 1
ATOM 4484 C C . PRO A 1 589 ? 28.158 -34.819 -45.844 1.00 89.94 589 PRO A C 1
ATOM 4486 O O . PRO A 1 589 ? 27.368 -34.458 -46.719 1.00 89.94 589 PRO A O 1
ATOM 4489 N N . ALA A 1 590 ? 28.551 -34.008 -44.863 1.00 83.75 590 ALA A N 1
ATOM 4490 C CA . ALA A 1 590 ? 28.072 -32.645 -44.655 1.00 83.75 590 ALA A CA 1
ATOM 4491 C C . ALA A 1 590 ? 28.386 -31.711 -45.840 1.00 83.75 590 ALA A C 1
ATOM 4493 O O . ALA A 1 590 ? 27.531 -30.909 -46.206 1.00 83.75 590 ALA A O 1
ATOM 4494 N N . LEU A 1 591 ? 29.540 -31.870 -46.502 1.00 86.88 591 LEU A N 1
ATOM 4495 C CA . LEU A 1 591 ? 29.890 -31.189 -47.757 1.00 86.88 591 LEU A CA 1
ATOM 4496 C C . LEU A 1 591 ? 28.848 -31.405 -48.863 1.00 86.88 591 LEU A C 1
ATOM 4498 O O . LEU A 1 591 ? 28.488 -30.467 -49.574 1.00 86.88 591 LEU A O 1
ATOM 4502 N N . VAL A 1 592 ? 28.356 -32.641 -48.998 1.00 84.56 592 VAL A N 1
ATOM 4503 C CA . VAL A 1 592 ? 27.354 -33.005 -50.010 1.00 84.56 592 VAL A CA 1
ATOM 4504 C C . VAL A 1 592 ? 25.995 -32.436 -49.611 1.00 84.56 592 VAL A C 1
ATOM 4506 O O . VAL A 1 592 ? 25.351 -31.796 -50.432 1.00 84.56 592 VAL A O 1
ATOM 4509 N N . MET A 1 593 ? 25.615 -32.537 -48.332 1.00 83.50 593 MET A N 1
ATOM 4510 C CA . MET A 1 593 ? 24.401 -31.889 -47.821 1.00 83.50 593 MET A CA 1
ATOM 4511 C C . MET A 1 593 ? 24.408 -30.370 -48.030 1.00 83.50 593 MET A C 1
ATOM 4513 O O . MET A 1 593 ? 23.400 -29.817 -48.455 1.00 83.50 593 MET A O 1
ATOM 4517 N N . ALA A 1 594 ? 25.522 -29.680 -47.775 1.00 81.25 594 ALA A N 1
ATOM 4518 C CA . ALA A 1 594 ? 25.625 -28.236 -47.988 1.00 81.25 594 ALA A CA 1
ATOM 4519 C C . ALA A 1 594 ? 25.478 -27.857 -49.473 1.00 81.25 594 ALA A C 1
ATOM 4521 O O . ALA A 1 594 ? 24.815 -26.869 -49.794 1.00 81.25 594 ALA A O 1
ATOM 4522 N N . TYR A 1 595 ? 26.033 -28.666 -50.380 1.00 82.38 595 TYR A N 1
ATOM 4523 C CA . TYR A 1 595 ? 25.840 -28.488 -51.817 1.00 82.38 595 TYR A CA 1
ATOM 4524 C C . TYR A 1 595 ? 24.385 -28.739 -52.247 1.00 82.38 595 TYR A C 1
ATOM 4526 O O . TYR A 1 595 ? 23.790 -27.882 -52.897 1.00 82.38 595 TYR A O 1
ATOM 4534 N N . ASP A 1 596 ? 23.788 -29.860 -51.837 1.00 79.62 596 ASP A N 1
ATOM 4535 C CA . ASP A 1 596 ? 22.439 -30.267 -52.253 1.00 79.62 596 ASP A CA 1
ATOM 4536 C C . ASP A 1 596 ? 21.330 -29.382 -51.648 1.00 79.62 596 ASP A C 1
ATOM 4538 O O . ASP A 1 596 ? 20.296 -29.168 -52.279 1.00 79.62 596 ASP A O 1
ATOM 4542 N N . LEU A 1 597 ? 21.535 -28.841 -50.438 1.00 76.44 597 LEU A N 1
ATOM 4543 C CA . LEU A 1 597 ? 20.574 -27.965 -49.753 1.00 76.44 597 LEU A CA 1
ATOM 4544 C C . LEU A 1 597 ? 20.700 -26.489 -50.146 1.00 76.44 597 LEU A C 1
ATOM 4546 O O . LEU A 1 597 ? 19.688 -25.793 -50.203 1.00 76.44 597 LEU A O 1
ATOM 4550 N N . TYR A 1 598 ? 21.925 -25.993 -50.354 1.00 75.62 598 TYR A N 1
ATOM 4551 C CA . TYR A 1 598 ? 22.193 -24.554 -50.484 1.00 75.62 598 TYR A CA 1
ATOM 4552 C C . TYR A 1 598 ? 22.798 -24.143 -51.831 1.00 75.62 598 TYR A C 1
ATOM 4554 O O . TYR A 1 598 ? 22.983 -22.952 -52.071 1.00 75.62 598 TYR A O 1
ATOM 4562 N N . GLY A 1 599 ? 23.165 -25.099 -52.687 1.00 76.06 599 GLY A N 1
ATOM 4563 C CA . GLY A 1 599 ? 23.919 -24.854 -53.919 1.00 76.06 599 GLY A CA 1
ATOM 4564 C C . GLY A 1 599 ? 25.393 -24.479 -53.705 1.00 76.06 599 GLY A C 1
ATOM 4565 O O . GLY A 1 599 ? 26.115 -24.304 -54.687 1.00 76.06 599 GLY A O 1
ATOM 4566 N N . ASP A 1 600 ? 25.860 -24.370 -52.455 1.00 77.62 600 ASP A N 1
ATOM 4567 C CA . ASP A 1 600 ? 27.239 -24.010 -52.110 1.00 77.62 600 ASP A CA 1
ATOM 4568 C C . ASP A 1 600 ? 27.813 -24.932 -51.026 1.00 77.62 600 ASP A C 1
ATOM 4570 O O . ASP A 1 600 ? 27.481 -24.847 -49.841 1.00 77.62 600 ASP A O 1
ATOM 4574 N N . ALA A 1 601 ? 28.756 -25.777 -51.444 1.00 79.06 601 ALA A N 1
ATOM 4575 C CA . ALA A 1 601 ? 29.491 -26.690 -50.578 1.00 79.06 601 ALA A CA 1
ATOM 4576 C C . ALA A 1 601 ? 30.294 -25.966 -49.474 1.00 79.06 601 ALA A C 1
ATOM 4578 O O . ALA A 1 601 ? 30.566 -26.549 -48.427 1.00 79.06 601 ALA A O 1
ATOM 4579 N N . ARG A 1 602 ? 30.642 -24.680 -49.651 1.00 78.62 602 ARG A N 1
ATOM 4580 C CA . ARG A 1 602 ? 31.383 -23.883 -48.650 1.00 78.62 602 ARG A CA 1
ATOM 4581 C C . ARG A 1 602 ? 30.607 -23.686 -47.345 1.00 78.62 602 ARG A C 1
ATOM 4583 O O . ARG A 1 602 ? 31.217 -23.430 -46.310 1.00 78.62 602 ARG A O 1
ATOM 4590 N N . ARG A 1 603 ? 29.281 -23.857 -47.373 1.00 75.81 603 ARG A N 1
ATOM 4591 C CA . ARG A 1 603 ? 28.402 -23.795 -46.193 1.00 75.81 603 ARG A CA 1
ATOM 4592 C C . ARG A 1 603 ? 28.440 -25.071 -45.332 1.00 75.81 603 ARG A C 1
ATOM 4594 O O . ARG A 1 603 ? 27.697 -25.178 -44.359 1.00 75.81 603 ARG A O 1
ATOM 4601 N N . GLU A 1 604 ? 29.333 -26.024 -45.619 1.00 82.56 604 GLU A N 1
ATOM 4602 C CA . GLU A 1 604 ? 29.564 -27.212 -44.781 1.00 82.56 604 GLU A CA 1
ATOM 4603 C C . GLU A 1 604 ? 29.845 -26.849 -43.309 1.00 82.56 604 GLU A C 1
ATOM 4605 O O . GLU A 1 604 ? 29.176 -27.356 -42.410 1.00 82.56 604 GLU A O 1
ATOM 4610 N N . LEU A 1 605 ? 30.781 -25.929 -43.044 1.00 75.56 605 LEU A N 1
ATOM 4611 C CA . LEU A 1 605 ? 31.167 -25.544 -41.675 1.00 75.56 605 LEU A CA 1
ATOM 4612 C C . LEU A 1 605 ? 30.058 -24.802 -40.909 1.00 75.56 605 LEU A C 1
ATOM 4614 O O . LEU A 1 605 ? 30.086 -24.724 -39.681 1.00 75.56 605 LEU A O 1
ATOM 4618 N N . GLU A 1 606 ? 29.089 -24.231 -41.616 1.00 77.75 606 GLU A N 1
ATOM 4619 C CA . GLU A 1 606 ? 27.878 -23.633 -41.049 1.00 77.75 606 GLU A CA 1
ATOM 4620 C C . GLU A 1 606 ? 26.875 -24.736 -40.674 1.00 77.75 606 GLU A C 1
ATOM 4622 O O . GLU A 1 606 ? 26.444 -24.819 -39.523 1.00 77.75 606 GLU A O 1
ATOM 4627 N N . PHE A 1 607 ? 26.596 -25.650 -41.610 1.00 78.69 607 PHE A N 1
ATOM 4628 C CA . PHE A 1 607 ? 25.708 -26.797 -41.410 1.00 78.69 607 PHE A CA 1
ATOM 4629 C C . PHE A 1 607 ? 26.176 -27.725 -40.276 1.00 78.69 607 PHE A C 1
ATOM 4631 O O . PHE A 1 607 ? 25.363 -28.105 -39.432 1.00 78.69 607 PHE A O 1
ATOM 4638 N N . ILE A 1 608 ? 27.480 -28.027 -40.205 1.00 77.75 608 ILE A N 1
ATOM 4639 C CA . ILE A 1 608 ? 28.095 -28.842 -39.143 1.00 77.75 608 ILE A CA 1
ATOM 4640 C C . ILE A 1 608 ? 27.867 -28.224 -37.766 1.00 77.75 608 ILE A C 1
ATOM 4642 O O . ILE A 1 608 ? 27.362 -28.902 -36.871 1.00 77.75 608 ILE A O 1
ATOM 4646 N N . ARG A 1 609 ? 28.228 -26.942 -37.596 1.00 73.75 609 ARG A N 1
ATOM 4647 C CA . ARG A 1 609 ? 28.116 -26.242 -36.307 1.00 73.75 609 ARG A CA 1
ATOM 4648 C C . ARG A 1 609 ? 26.664 -26.146 -35.854 1.00 73.75 609 ARG A C 1
ATOM 4650 O O . ARG A 1 609 ? 26.382 -26.420 -34.693 1.00 73.75 609 ARG A O 1
ATOM 4657 N N . ARG A 1 610 ? 25.750 -25.826 -36.774 1.00 72.44 610 ARG A N 1
ATOM 4658 C CA . ARG A 1 610 ? 24.318 -25.678 -36.487 1.00 72.44 610 ARG A CA 1
ATOM 4659 C C . ARG A 1 610 ? 23.639 -26.986 -36.063 1.00 72.44 610 ARG A C 1
ATOM 4661 O O . ARG A 1 610 ? 22.701 -26.948 -35.282 1.00 72.44 610 ARG A O 1
ATOM 4668 N N . ASN A 1 611 ? 24.140 -28.130 -36.530 1.00 77.25 611 ASN A N 1
ATOM 4669 C CA . ASN A 1 611 ? 23.575 -29.455 -36.245 1.00 77.25 611 ASN A CA 1
ATOM 4670 C C . ASN A 1 611 ? 24.396 -30.288 -35.243 1.00 77.25 611 ASN A C 1
ATOM 4672 O O . ASN A 1 611 ? 24.083 -31.456 -35.022 1.00 77.25 611 ASN A O 1
ATOM 4676 N N . GLY A 1 612 ? 25.469 -29.733 -34.666 1.00 77.69 612 GLY A N 1
ATOM 4677 C CA . GLY A 1 612 ? 26.349 -30.460 -33.743 1.00 77.69 612 GLY A CA 1
ATOM 4678 C C . GLY A 1 612 ? 27.005 -31.710 -34.352 1.00 77.69 612 GLY A C 1
ATOM 4679 O O . GLY A 1 612 ? 27.249 -32.685 -33.641 1.00 77.69 612 GLY A O 1
ATOM 4680 N N . ILE A 1 613 ? 27.257 -31.723 -35.668 1.00 79.75 613 ILE A N 1
ATOM 4681 C CA . ILE A 1 613 ? 27.718 -32.920 -36.391 1.00 79.75 613 ILE A CA 1
ATOM 4682 C C . ILE A 1 613 ? 29.168 -33.249 -36.000 1.00 79.75 613 ILE A C 1
ATOM 4684 O O . ILE A 1 613 ? 30.121 -32.655 -36.497 1.00 79.75 613 ILE A O 1
ATOM 4688 N N . VAL A 1 614 ? 29.335 -34.243 -35.123 1.00 75.81 614 VAL A N 1
ATOM 4689 C CA . VAL A 1 614 ? 30.640 -34.682 -34.582 1.00 75.81 614 VAL A CA 1
ATOM 4690 C C . VAL A 1 614 ? 31.574 -35.246 -35.667 1.00 75.81 614 VAL A C 1
ATOM 4692 O O . VAL A 1 614 ? 32.797 -35.182 -35.540 1.00 75.81 614 VAL A O 1
ATOM 4695 N N . HIS A 1 615 ? 31.019 -35.806 -36.746 1.00 81.81 615 HIS A N 1
ATOM 4696 C CA . HIS A 1 615 ? 31.775 -36.429 -37.834 1.00 81.81 615 HIS A CA 1
ATOM 4697 C C . HIS A 1 615 ? 31.298 -35.899 -39.197 1.00 81.81 615 HIS A C 1
ATOM 4699 O O . HIS A 1 615 ? 30.294 -36.389 -39.711 1.00 81.81 615 HIS A O 1
ATOM 4705 N N . PRO A 1 616 ? 32.013 -34.939 -39.820 1.00 83.38 616 PRO A N 1
ATOM 4706 C CA . PRO A 1 616 ? 31.595 -34.299 -41.075 1.00 83.38 616 PRO A CA 1
ATOM 4707 C C . PRO A 1 616 ? 31.271 -35.271 -42.218 1.00 83.38 616 PRO A C 1
ATOM 4709 O O . PRO A 1 616 ? 30.331 -35.051 -42.974 1.00 83.38 616 PRO A O 1
ATOM 4712 N N . CYS A 1 617 ? 31.985 -36.395 -42.318 1.00 83.00 617 CYS A N 1
ATOM 4713 C CA . CYS A 1 617 ? 31.736 -37.409 -43.349 1.00 83.00 617 CYS A CA 1
ATOM 4714 C C . CYS A 1 617 ? 30.506 -38.305 -43.092 1.00 83.00 617 CYS A C 1
ATOM 4716 O O . CYS A 1 617 ? 30.173 -39.111 -43.958 1.00 83.00 617 CYS A O 1
ATOM 4718 N N . ILE A 1 618 ? 29.871 -38.221 -41.916 1.00 81.38 618 ILE A N 1
ATOM 4719 C CA . ILE A 1 618 ? 28.803 -39.126 -41.462 1.00 81.38 618 ILE A CA 1
ATOM 4720 C C . ILE A 1 618 ? 27.699 -38.304 -40.779 1.00 81.38 618 ILE A C 1
ATOM 4722 O O . ILE A 1 618 ? 27.594 -38.262 -39.552 1.00 81.38 618 ILE A O 1
ATOM 4726 N N . VAL A 1 619 ? 26.847 -37.652 -41.574 1.00 83.31 619 VAL A N 1
ATOM 4727 C CA . VAL A 1 619 ? 25.611 -37.045 -41.055 1.00 83.31 619 VAL A CA 1
ATOM 4728 C C . VAL A 1 619 ? 24.614 -38.175 -40.745 1.00 83.31 619 VAL A C 1
ATOM 4730 O O . VAL A 1 619 ? 24.393 -39.025 -41.614 1.00 83.31 619 VAL A O 1
ATOM 4733 N N . PRO A 1 620 ? 24.041 -38.268 -39.530 1.00 76.94 620 PRO A N 1
ATOM 4734 C CA . PRO A 1 620 ? 23.191 -39.396 -39.145 1.00 76.94 620 PRO A CA 1
ATOM 4735 C C . PRO A 1 620 ? 21.824 -39.368 -39.848 1.00 76.94 620 PRO A C 1
ATOM 4737 O O . PRO A 1 620 ? 21.179 -38.327 -39.950 1.00 76.94 620 PRO A O 1
ATOM 4740 N N . ALA A 1 621 ? 21.369 -40.537 -40.305 1.00 80.00 621 ALA A N 1
ATOM 4741 C CA . ALA A 1 621 ? 20.071 -40.704 -40.959 1.00 80.00 621 ALA A CA 1
ATOM 4742 C C . ALA A 1 621 ? 18.907 -40.749 -39.957 1.00 80.00 621 ALA A C 1
ATOM 4744 O O . ALA A 1 621 ? 19.066 -41.229 -38.834 1.00 80.00 621 ALA A O 1
ATOM 4745 N N . GLY A 1 622 ? 17.728 -40.278 -40.376 1.00 73.44 622 GLY A N 1
ATOM 4746 C CA . GLY A 1 622 ? 16.512 -40.258 -39.549 1.00 73.44 622 GLY A CA 1
ATOM 4747 C C . GLY A 1 622 ? 16.531 -39.271 -38.372 1.00 73.44 622 GLY A C 1
ATOM 4748 O O . GLY A 1 622 ? 15.679 -39.365 -37.492 1.00 73.44 622 GLY A O 1
ATOM 4749 N N . VAL A 1 623 ? 17.491 -38.342 -38.340 1.00 79.19 623 VAL A N 1
ATOM 4750 C CA . VAL A 1 623 ? 17.577 -37.253 -37.354 1.00 79.19 623 VAL A CA 1
ATOM 4751 C C . VAL A 1 623 ? 17.033 -35.963 -37.973 1.00 79.19 623 VAL A C 1
ATOM 4753 O O . VAL A 1 623 ? 17.247 -35.711 -39.159 1.00 79.19 623 VAL A O 1
ATOM 4756 N N . ASP A 1 624 ? 16.344 -35.143 -37.173 1.00 81.38 624 ASP A N 1
ATOM 4757 C CA . ASP A 1 624 ? 15.979 -33.771 -37.545 1.00 81.38 624 ASP A CA 1
ATOM 4758 C C . ASP A 1 624 ? 17.246 -32.931 -37.754 1.00 81.38 624 ASP A C 1
ATOM 4760 O O . ASP A 1 624 ? 17.979 -32.668 -36.802 1.00 81.38 624 ASP A O 1
ATOM 4764 N N . LEU A 1 625 ? 17.472 -32.476 -38.984 1.00 81.06 625 LEU A N 1
ATOM 4765 C CA . LEU A 1 625 ? 18.584 -31.607 -39.354 1.00 81.06 625 LEU A CA 1
ATOM 4766 C C . LEU A 1 625 ? 18.059 -30.204 -39.665 1.00 81.06 625 LEU A C 1
ATOM 4768 O O . LEU A 1 625 ? 17.198 -30.017 -40.528 1.00 81.06 625 LEU A O 1
ATOM 4772 N N . GLU A 1 626 ? 18.583 -29.208 -38.964 1.00 79.12 626 GLU A N 1
ATOM 4773 C CA . GLU A 1 626 ? 18.249 -27.804 -39.142 1.00 79.12 626 GLU A CA 1
ATOM 4774 C C . GLU A 1 626 ? 19.022 -27.207 -40.322 1.00 79.12 626 GLU A C 1
ATOM 4776 O O . GLU A 1 626 ? 20.253 -27.079 -40.314 1.00 79.12 626 GLU A O 1
ATOM 4781 N N . VAL A 1 627 ? 18.275 -26.764 -41.330 1.00 79.69 627 VAL A N 1
ATOM 4782 C CA . VAL A 1 627 ? 18.781 -26.156 -42.566 1.00 79.69 627 VAL A CA 1
ATOM 4783 C C . VAL A 1 627 ? 18.287 -24.716 -42.712 1.00 79.69 627 VAL A C 1
ATOM 4785 O O . VAL A 1 627 ? 17.376 -24.296 -41.991 1.00 79.69 627 VAL A O 1
ATOM 4788 N N . LEU A 1 628 ? 18.930 -23.944 -43.587 1.00 72.44 628 LEU A N 1
ATOM 4789 C CA . LEU A 1 628 ? 18.621 -22.533 -43.841 1.00 72.44 628 LEU A CA 1
ATOM 4790 C C . LEU A 1 628 ? 18.155 -22.298 -45.284 1.00 72.44 628 LEU A C 1
ATOM 4792 O O . LEU A 1 628 ? 18.915 -22.539 -46.222 1.00 72.44 628 LEU A O 1
ATOM 4796 N N . GLN A 1 629 ? 16.916 -21.820 -45.428 1.00 62.69 629 GLN A N 1
ATOM 4797 C CA . GLN A 1 629 ? 16.228 -21.522 -46.694 1.00 62.69 629 GLN A CA 1
ATOM 4798 C C . GLN A 1 629 ? 16.055 -20.017 -46.928 1.00 62.69 629 GLN A C 1
ATOM 4800 O O . GLN A 1 629 ? 15.951 -19.276 -45.923 1.00 62.69 629 GLN A O 1
#

Foldseek 3Di:
DDLVVQFDFKDKQRQTWAFDDKDKDWDFDWDWADDPPDPDIDIHTPGTDFIKMKTKIKAFDPCSVVSVVVVVCRLPDDDWIWIQGRNPGIFIKNFDDKDKDDDPVDPRMIIMITMITGDDDPDDDDPCPDLLVLLVVLLVLLLVQLVVVLVVQADPPPFDVVLVVLLVVVVVVLVVVVVVVVVLVVVLVVLVVVLVVLVVVLVVCVVVCVVPVVSNVVSVVVSVVSVVVSVVVVVVSVVVVVVVVVCCVVCPVVVVVVVVVVVVVVVVVVVVVVVVVVVVVVVVVVVVVVVVVVVVVVVVVVVVVVVVVVVVVVVVVVVVVVVVVVVVVVVVVVVVVVVVVVVVVVVVVVVVVVVVVVVVVVVVVVVVVVVVVVVVVVVVVVVVVCVVVCVPDDDDPDDDDDDDDDPDPDDPDPPPPPPPPPPDPPDPPPPPPPPVVVVVVVVVVVVVVVVVVVVVVVVVVVVVVVVVVVVVVVVVVVVVVVVVVVVSVVVSVVSSVSNSVSVVLSSLSVVLSVLSSVLSPDDPPAQALVVLVVSLVVSLVSLVVNCVVDDPSSVVSSVSNNVSSVVSSVVCVVVHWYKDWDFAQAWAALLVVCCVQPVDSVCSVVQCVQQVPPDRGTDDGPDTGIDTD

Organism: NCBI:txid2795388

InterPro domains:
  IPR009826 DNA circulation, N-terminal [PF07157] (7-91)